Protein AF-0000000085142485 (afdb_homodimer)

Nearest PDB structures (foldseek):
  8ewo-assembly2_B  TM=5.993E-01  e=1.293E-13  Pseudomonas aeruginosa PAO1
  5ve5-assembly3_C  TM=7.575E-01  e=1.697E-11  Paraburkholderia phytofirmans PsJN
  5ve4-assembly1_A  TM=7.736E-01  e=3.678E-11  Paraburkholderia phytofirmans PsJN
  1qh5-assembly1_B  TM=5.790E-01  e=1.994E-12  Homo sapiens
  5ve3-assembly2_A  TM=6.737E-01  e=5.578E-11  Paraburkholderia phytofirmans PsJN

InterPro domains:
  IPR001018 Beta-lactamase, class-B, conserved site [PS00743] (76-96)
  IPR001279 Metallo-beta-lactamase [PF00753] (30-196)
  IPR001279 Metallo-beta-lactamase [SM00849] (31-196)
  IPR036388 Winged helix-like DNA-binding domain superfamily [G3DSA:1.10.10.10] (206-271)
  IPR036866 Ribonuclease Z/Hydroxyacylglutathione hydrolase-like [G3DSA:3.60.15.10] (11-200)
  IPR036866 Ribonuclease Z/Hydroxyacylglutathione hydrolase-like [SSF56281] (14-269)
  IPR050662 Secondary metabolite biosynthesis-associated thioesterase [PTHR23131] (17-270)

Secondary structure (DSSP, 8-state):
------PPPP-SBTTEEEEEES--BTTTBT-EEEEEE--TT-SEEEEE----STTHHHHHHHHHHHHTT-EEEEEE-S-S-HHHHTTHHHHHHHH---EE-SSGGG-BTTPPPP-TTEEEEETTEEEEEEE--SSSTT-EEEEETTSSSS-EEEEETSS-SSS-PPP-TTTS-HHHHHHHHHHHHHT-SPEEEESSSS--S-HHHHHHHHHHHHHHHHHHHHHHHHTS-HHHHHH--HHHHHHHHSTT--HHHHHHHHHHHHHHHHHHHH-/------PPPP-SBTTEEEEEES--BTTTBT-EEEEEE--TT-SEEEEE----STTHHHHHHHHHHHHTT-EEEEEE-S-S-HHHHTTHHHHHHHH---EE-SSGGG-BTTPPPP-TTEEEEETTEEEEEEE--SSSTT-EEEEETTSSSS-EEEEETSS-SSS-PPP-TTTS-HHHHHHHHHHHHHT-SPEEEESSSS--S-HHHHHHHHHHHHHHHHHHHHHHHHTS-HHHHHH--HHHHHHHHSTT--HHHHHHHHHHHHHHHHHHHH-

Organism: Micrococcus luteus (strain ATCC 4698 / DSM 20030 / JCM 1464 / CCM 169 / CCUG 5858 / IAM 1056 / NBRC 3333 / NCIMB 9278 / NCTC 2665 / VKM Ac-2230) (NCBI:txid465515)

Solvent-accessible surface area (backbone atoms only — not comparable to full-atom values): 26636 Å² total; per-residue (Å²): 132,83,72,75,72,54,72,57,43,57,63,90,38,53,52,31,29,39,41,68,34,93,54,52,21,77,88,26,48,73,9,32,40,22,36,36,36,30,32,91,88,35,64,27,23,33,36,38,20,68,16,28,51,75,63,30,68,63,46,48,51,41,48,48,37,45,43,66,82,35,42,53,61,33,33,40,36,32,39,82,53,54,58,31,43,40,12,47,64,61,52,26,70,74,56,63,22,26,19,30,13,54,50,64,88,63,33,34,80,84,41,60,56,58,48,76,65,36,75,41,81,54,17,74,42,59,35,33,33,37,68,32,26,9,35,33,62,51,23,30,27,40,33,26,65,80,20,47,97,63,7,27,30,35,27,27,63,62,45,43,26,63,72,50,57,68,57,40,34,78,63,7,37,49,62,46,27,52,53,32,29,51,52,46,25,72,72,34,67,18,44,36,43,23,26,25,54,52,70,48,60,38,27,26,58,45,27,45,51,53,45,50,51,54,51,50,51,46,51,54,49,51,52,59,39,68,74,39,58,69,74,53,48,76,64,62,47,36,76,69,47,24,49,75,79,47,66,88,57,57,52,42,43,31,54,47,37,22,48,55,39,38,35,49,50,49,36,66,72,74,102,130,85,74,75,74,54,72,55,43,56,64,90,40,57,52,30,29,39,41,68,36,93,53,51,22,78,89,25,47,73,9,33,39,22,36,36,36,32,31,92,88,34,64,27,23,33,35,37,19,69,16,30,50,76,63,31,70,64,46,49,52,40,47,48,35,45,43,66,80,35,43,52,61,33,33,37,36,31,41,83,54,52,56,31,42,39,12,46,64,61,51,29,71,75,58,64,23,26,20,31,13,54,51,63,88,64,32,33,80,82,40,61,57,60,49,75,65,37,75,40,82,55,17,74,43,58,36,34,32,38,65,33,25,10,34,32,63,49,21,27,26,39,33,26,65,79,19,48,97,64,8,25,30,36,27,28,64,61,45,41,27,63,72,50,58,67,56,39,34,78,62,7,38,48,63,47,28,51,52,30,29,51,52,47,25,71,72,34,67,17,44,37,43,23,25,25,54,52,71,49,60,39,28,25,59,46,27,45,51,52,46,49,52,53,50,50,52,46,50,54,50,51,53,58,40,69,74,40,59,69,74,52,46,74,65,62,46,35,77,69,44,24,47,75,77,47,67,90,57,58,50,44,44,30,52,47,37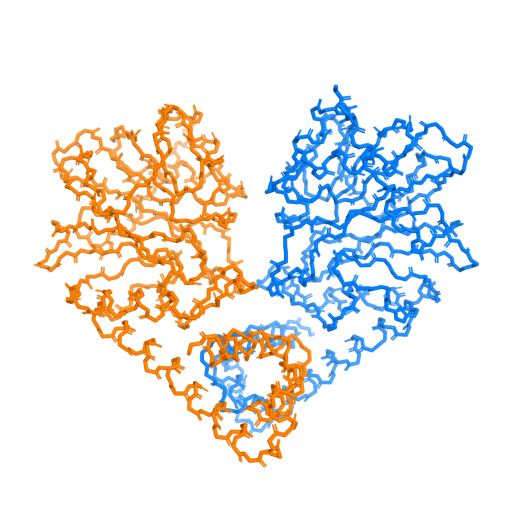,23,47,54,38,37,35,49,50,48,38,65,72,72,102

pLDDT: mean 94.02, std 10.17, range [22.95, 98.94]

Sequence (542 aa):
MTTTTATPGPTPAPLVRCVTAQNPSPMTLAGTNTYVVAAPDSDAAVVVDPGPEDDVAAHLERVRAAAEGRRIALILVTHRHADHTGGVDAFHAATGAPVQAADPDWCRGGAAVLTPDERIDVAGTPVLAWHTPGHTSDSYSFAVPDAGAHGAVLTGDTILGSGTTMLDHPDGILTDYLASLRRLEAAGPLTVLPAHGPVPEPLDVVARDYRHHREGRLEQIRAALAALPEAEAATITPEDLAPRIYPGLTGTVARVAVQTVAAHLRHLREGMTTTTATPGPTPAPLVRCVTAQNPSPMTLAGTNTYVVAAPDSDAAVVVDPGPEDDVAAHLERVRAAAEGRRIALILVTHRHADHTGGVDAFHAATGAPVQAADPDWCRGGAAVLTPDERIDVAGTPVLAWHTPGHTSDSYSFAVPDAGAHGAVLTGDTILGSGTTMLDHPDGILTDYLASLRRLEAAGPLTVLPAHGPVPEPLDVVARDYRHHREGRLEQIRAALAALPEAEAATITPEDLAPRIYPGLTGTVARVAVQTVAAHLRHLREG

Radius of gyration: 23.86 Å; Cα contacts (8 Å, |Δi|>4): 1280; chains: 2; bounding box: 63×69×53 Å

Structure (mmCIF, N/CA/C/O backbone):
data_AF-0000000085142485-model_v1
#
loop_
_entity.id
_entity.type
_entity.pdbx_description
1 polymer 'Hydroxyacylglutathione hydrolase'
#
loop_
_atom_site.group_PDB
_atom_site.id
_atom_site.type_symbol
_atom_site.label_atom_id
_atom_site.label_alt_id
_atom_site.label_comp_id
_atom_site.label_asym_id
_atom_site.label_entity_id
_atom_site.label_seq_id
_atom_site.pdbx_PDB_ins_code
_atom_site.Cartn_x
_atom_site.Cartn_y
_atom_site.Cartn_z
_atom_site.occupancy
_atom_site.B_iso_or_equiv
_atom_site.auth_seq_id
_atom_site.auth_comp_id
_atom_site.auth_asym_id
_atom_site.auth_atom_id
_atom_site.pdbx_PDB_model_num
ATOM 1 N N . MET A 1 1 ? 31.516 -16.875 17.922 1 23.08 1 MET A N 1
ATOM 2 C CA . MET A 1 1 ? 30.891 -16.438 16.672 1 23.08 1 MET A CA 1
ATOM 3 C C . MET A 1 1 ? 29.734 -17.359 16.312 1 23.08 1 MET A C 1
ATOM 5 O O . MET A 1 1 ? 29.938 -18.422 15.727 1 23.08 1 MET A O 1
ATOM 9 N N . THR A 1 2 ? 28.734 -17.469 17.109 1 26.48 2 THR A N 1
ATOM 10 C CA . THR A 1 2 ? 27.688 -18.469 16.953 1 26.48 2 THR A CA 1
ATOM 11 C C . THR A 1 2 ? 26.891 -18.203 15.672 1 26.48 2 THR A C 1
ATOM 13 O O . THR A 1 2 ? 26.297 -17.141 15.508 1 26.48 2 THR A O 1
ATOM 16 N N . THR A 1 3 ? 27.391 -18.562 14.477 1 33.75 3 THR A N 1
ATOM 17 C CA . THR A 1 3 ? 26.766 -18.531 13.156 1 33.75 3 THR A CA 1
ATOM 18 C C . THR A 1 3 ? 25.328 -19.016 13.211 1 33.75 3 THR A C 1
ATOM 20 O O . THR A 1 3 ? 25.078 -20.203 13.477 1 33.75 3 THR A O 1
ATOM 23 N N . THR A 1 4 ? 24.438 -18.406 13.844 1 38.12 4 THR A N 1
ATOM 24 C CA . THR A 1 4 ? 23.062 -18.922 13.891 1 38.12 4 THR A CA 1
ATOM 25 C C . THR A 1 4 ? 22.578 -19.266 12.484 1 38.12 4 THR A C 1
ATOM 27 O O . THR A 1 4 ? 22.453 -18.391 11.625 1 38.12 4 THR A O 1
ATOM 30 N N . THR A 1 5 ? 22.922 -20.406 11.938 1 40.5 5 THR A N 1
ATOM 31 C CA . THR A 1 5 ? 22.516 -20.984 10.664 1 40.5 5 THR A CA 1
ATOM 32 C C . THR A 1 5 ? 21.016 -20.828 10.453 1 40.5 5 THR A C 1
ATOM 34 O O . THR A 1 5 ? 20.219 -21.359 11.234 1 40.5 5 THR A O 1
ATOM 37 N N . ALA A 1 6 ? 20.641 -19.797 9.977 1 53.19 6 ALA A N 1
ATOM 38 C CA . ALA A 1 6 ? 19.219 -19.547 9.703 1 53.19 6 ALA A CA 1
ATOM 39 C C . ALA A 1 6 ? 18.578 -20.75 9.031 1 53.19 6 ALA A C 1
ATOM 41 O O . ALA A 1 6 ? 19.125 -21.312 8.078 1 53.19 6 ALA A O 1
ATOM 42 N N . THR A 1 7 ? 17.656 -21.594 9.641 1 57.66 7 THR A N 1
ATOM 43 C CA . THR A 1 7 ? 16.891 -22.734 9.148 1 57.66 7 THR A CA 1
ATOM 44 C C . THR A 1 7 ? 16.219 -22.406 7.824 1 57.66 7 THR A C 1
ATOM 46 O O . THR A 1 7 ? 15.625 -21.328 7.676 1 57.66 7 THR A O 1
ATOM 49 N N . PRO A 1 8 ? 16.547 -23.391 6.816 1 65.81 8 PRO A N 1
ATOM 50 C CA . PRO A 1 8 ? 15.867 -23.172 5.535 1 65.81 8 PRO A CA 1
ATOM 51 C C . PRO A 1 8 ? 14.352 -23.062 5.68 1 65.81 8 PRO A C 1
ATOM 53 O O . PRO A 1 8 ? 13.766 -23.719 6.551 1 65.81 8 PRO A O 1
ATOM 56 N N . GLY A 1 9 ? 13.742 -22.172 5.047 1 74.75 9 GLY A N 1
ATOM 57 C CA . GLY A 1 9 ? 12.305 -21.984 5.051 1 74.75 9 GLY A CA 1
ATOM 58 C C . GLY A 1 9 ? 11.539 -23.203 4.539 1 74.75 9 GLY A C 1
ATOM 59 O O . GLY A 1 9 ? 12.148 -24.172 4.086 1 74.75 9 GLY A O 1
ATOM 60 N N . PRO A 1 10 ? 10.312 -23.234 4.684 1 84.75 10 PRO A N 1
ATOM 61 C CA . PRO A 1 10 ? 9.477 -24.344 4.234 1 84.75 10 PRO A CA 1
ATOM 62 C C . PRO A 1 10 ? 9.516 -24.547 2.721 1 84.75 10 PRO A C 1
ATOM 64 O O . PRO A 1 10 ? 9.953 -23.656 1.99 1 84.75 10 PRO A O 1
ATOM 67 N N . THR A 1 11 ? 9.227 -25.781 2.252 1 89.38 11 THR A N 1
ATOM 68 C CA . THR A 1 11 ? 9.102 -26.156 0.846 1 89.38 11 THR A CA 1
ATOM 69 C C . THR A 1 11 ? 7.637 -26.359 0.471 1 89.38 11 THR A C 1
ATOM 71 O O . THR A 1 11 ? 7.117 -27.469 0.567 1 89.38 11 THR A O 1
ATOM 74 N N . PRO A 1 12 ? 7.012 -25.312 0.017 1 93.25 12 PRO A N 1
ATOM 75 C CA . PRO A 1 12 ? 5.578 -25.422 -0.269 1 93.25 12 PRO A CA 1
ATOM 76 C C . PRO A 1 12 ? 5.285 -26.234 -1.529 1 93.25 12 PRO A C 1
ATOM 78 O O . PRO A 1 12 ? 4.148 -26.656 -1.745 1 93.25 12 PRO A O 1
ATOM 81 N N . ALA A 1 13 ? 6.273 -26.453 -2.379 1 94.94 13 ALA A N 1
ATOM 82 C CA . ALA A 1 13 ? 6.254 -27.297 -3.574 1 94.94 13 ALA A CA 1
ATOM 83 C C . ALA A 1 13 ? 7.641 -27.844 -3.881 1 94.94 13 ALA A C 1
ATOM 85 O O . ALA A 1 13 ? 8.648 -27.25 -3.49 1 94.94 13 ALA A O 1
ATOM 86 N N . PRO A 1 14 ? 7.668 -29 -4.535 1 96 14 PRO A N 1
ATOM 87 C CA . PRO A 1 14 ? 8.992 -29.469 -4.941 1 96 14 PRO A CA 1
ATOM 88 C C . PRO A 1 14 ? 9.797 -28.406 -5.684 1 96 14 PRO A C 1
ATOM 90 O O . PRO A 1 14 ? 9.234 -27.625 -6.457 1 96 14 PRO A O 1
ATOM 93 N N . LEU A 1 15 ? 11.141 -28.344 -5.355 1 97.31 15 LEU A N 1
ATOM 94 C CA . LEU A 1 15 ? 12.109 -27.5 -6.043 1 97.31 15 LEU A CA 1
ATOM 95 C C . LEU A 1 15 ? 12.016 -26.047 -5.555 1 97.31 15 LEU A C 1
ATOM 97 O O . LEU A 1 15 ? 12.805 -25.203 -5.977 1 97.31 15 LEU A O 1
ATOM 101 N N . VAL A 1 16 ? 11.008 -25.734 -4.68 1 98.12 16 VAL A N 1
ATOM 102 C CA . VAL A 1 16 ? 10.789 -24.344 -4.309 1 98.12 16 VAL A CA 1
ATOM 103 C C . VAL A 1 16 ? 10.859 -24.188 -2.791 1 98.12 16 VAL A C 1
ATOM 105 O O . VAL A 1 16 ? 10.172 -24.906 -2.057 1 98.12 16 VAL A O 1
ATOM 108 N N . ARG A 1 17 ? 11.695 -23.297 -2.322 1 97.75 17 ARG A N 1
ATOM 109 C CA . ARG A 1 17 ? 11.734 -22.875 -0.925 1 97.75 17 ARG A CA 1
ATOM 110 C C . ARG A 1 17 ? 11.086 -21.5 -0.745 1 97.75 17 ARG A C 1
ATOM 112 O O . ARG A 1 17 ? 11.094 -20.688 -1.663 1 97.75 17 ARG A O 1
ATOM 119 N N . CYS A 1 18 ? 10.5 -21.312 0.412 1 98.12 18 CYS A N 1
ATOM 120 C CA . CYS A 1 18 ? 9.828 -20.047 0.71 1 98.12 18 CYS A CA 1
ATOM 121 C C . CYS A 1 18 ? 10.445 -19.375 1.936 1 98.12 18 CYS A C 1
ATOM 123 O O . CYS A 1 18 ? 10.68 -20.031 2.953 1 98.12 18 CYS A O 1
ATOM 125 N N . VAL A 1 19 ? 10.789 -18.141 1.81 1 97.88 19 VAL A N 1
ATOM 126 C CA . VAL A 1 19 ? 11.242 -17.297 2.918 1 97.88 19 VAL A CA 1
ATOM 127 C C . VAL A 1 19 ? 10.352 -16.062 3.035 1 97.88 19 VAL A C 1
ATOM 129 O O . VAL A 1 19 ? 10.32 -15.227 2.131 1 97.88 19 VAL A O 1
ATOM 132 N N . THR A 1 20 ? 9.664 -15.922 4.133 1 96.44 20 THR A N 1
ATOM 133 C CA . THR A 1 20 ? 8.742 -14.805 4.312 1 96.44 20 THR A CA 1
ATOM 134 C C . THR A 1 20 ? 9.445 -13.633 4.992 1 96.44 20 THR A C 1
ATOM 136 O O . THR A 1 20 ? 9.977 -13.773 6.094 1 96.44 20 THR A O 1
ATOM 139 N N . ALA A 1 21 ? 9.469 -12.523 4.285 1 95.38 21 ALA A N 1
ATOM 140 C CA . ALA A 1 21 ? 10.016 -11.305 4.879 1 95.38 21 ALA A CA 1
ATOM 141 C C . ALA A 1 21 ? 9.164 -10.836 6.051 1 95.38 21 ALA A C 1
ATOM 143 O O . ALA A 1 21 ? 7.941 -11.023 6.051 1 95.38 21 ALA A O 1
ATOM 144 N N . GLN A 1 22 ? 9.758 -10.203 6.996 1 91 22 GLN A N 1
ATOM 145 C CA . GLN A 1 22 ? 9.078 -9.758 8.203 1 91 22 GLN A CA 1
ATOM 146 C C . GLN A 1 22 ? 8.5 -8.352 8.031 1 91 22 GLN A C 1
ATOM 148 O O . GLN A 1 22 ? 8.953 -7.406 8.68 1 91 22 GLN A O 1
ATOM 153 N N . ASN A 1 23 ? 7.484 -8.258 7.23 1 89.44 23 ASN A N 1
ATOM 154 C CA . ASN A 1 23 ? 6.828 -6.988 6.953 1 89.44 23 ASN A CA 1
ATOM 155 C C . ASN A 1 23 ? 5.309 -7.129 6.961 1 89.44 23 ASN A C 1
ATOM 157 O O . ASN A 1 23 ? 4.641 -6.715 6.012 1 89.44 23 ASN A O 1
ATOM 161 N N . PRO A 1 24 ? 4.781 -7.652 8.055 1 86.06 24 PRO A N 1
ATOM 162 C CA . PRO A 1 24 ? 3.32 -7.773 8.109 1 86.06 24 PRO A CA 1
ATOM 163 C C . PRO A 1 24 ? 2.609 -6.43 7.957 1 86.06 24 PRO A C 1
ATOM 165 O O . PRO A 1 24 ? 3.102 -5.41 8.438 1 86.06 24 PRO A O 1
ATOM 168 N N . SER A 1 25 ? 1.609 -6.387 7.184 1 83.44 25 SER A N 1
ATOM 169 C CA . SER A 1 25 ? 0.747 -5.23 6.965 1 83.44 25 SER A CA 1
ATOM 170 C C . SER A 1 25 ? -0.609 -5.648 6.406 1 83.44 25 SER A C 1
ATOM 172 O O . SER A 1 25 ? -0.794 -6.805 6.012 1 83.44 25 SER A O 1
ATOM 174 N N . PRO A 1 26 ? -1.529 -4.727 6.418 1 77.69 26 PRO A N 1
ATOM 175 C CA . PRO A 1 26 ? -2.812 -5.035 5.785 1 77.69 26 PRO A CA 1
ATOM 176 C C . PRO A 1 26 ? -2.662 -5.469 4.328 1 77.69 26 PRO A C 1
ATOM 178 O O . PRO A 1 26 ? -3.447 -6.289 3.84 1 77.69 26 PRO A O 1
ATOM 181 N N . MET A 1 27 ? -1.627 -5 3.689 1 81.5 27 MET A N 1
ATOM 182 C CA . MET A 1 27 ? -1.439 -5.289 2.27 1 81.5 27 MET A CA 1
ATOM 183 C C . MET A 1 27 ? -0.58 -6.535 2.076 1 81.5 27 MET A C 1
ATOM 185 O O . MET A 1 27 ? -0.644 -7.18 1.028 1 81.5 27 MET A O 1
ATOM 189 N N . THR A 1 28 ? 0.218 -6.879 3.121 1 86.5 28 THR A N 1
ATOM 190 C CA . THR A 1 28 ? 1.185 -7.953 2.916 1 86.5 28 THR A CA 1
ATOM 191 C C . THR A 1 28 ? 0.847 -9.156 3.789 1 86.5 28 THR A C 1
ATOM 193 O O . THR A 1 28 ? 1.61 -10.125 3.846 1 86.5 28 THR A O 1
ATOM 196 N N . LEU A 1 29 ? -0.284 -9.078 4.52 1 85.56 29 LEU A N 1
ATOM 197 C CA . LEU A 1 29 ? -0.662 -10.148 5.434 1 85.56 29 LEU A CA 1
ATOM 198 C C . LEU A 1 29 ? 0.473 -10.461 6.402 1 85.56 29 LEU A C 1
ATOM 200 O O . LEU A 1 29 ? 0.939 -9.578 7.125 1 85.56 29 LEU A O 1
ATOM 204 N N . ALA A 1 30 ? 0.943 -11.664 6.457 1 88 30 ALA A N 1
ATOM 205 C CA . ALA A 1 30 ? 1.995 -12.008 7.406 1 88 30 ALA A CA 1
ATOM 206 C C . ALA A 1 30 ? 3.357 -11.523 6.922 1 88 30 ALA A C 1
ATOM 208 O O . ALA A 1 30 ? 4.32 -11.484 7.691 1 88 30 ALA A O 1
ATOM 209 N N . GLY A 1 31 ? 3.43 -11.195 5.719 1 93.38 31 GLY A N 1
ATOM 210 C CA . GLY A 1 31 ? 4.668 -10.75 5.094 1 93.38 31 GLY A CA 1
ATOM 211 C C . GLY A 1 31 ? 4.734 -11.055 3.611 1 93.38 31 GLY A C 1
ATOM 212 O O . GLY A 1 31 ? 3.73 -11.438 3.006 1 93.38 31 GLY A O 1
ATOM 213 N N . THR A 1 32 ? 5.859 -10.773 3.057 1 96.69 32 THR A N 1
ATOM 214 C CA . THR A 1 32 ? 6.074 -11.016 1.635 1 96.69 32 THR A CA 1
ATOM 215 C C . THR A 1 32 ? 6.91 -12.273 1.415 1 96.69 32 THR A C 1
ATOM 217 O O . THR A 1 32 ? 8.016 -12.391 1.942 1 96.69 32 THR A O 1
ATOM 220 N N . ASN A 1 33 ? 6.418 -13.164 0.684 1 97.94 33 ASN A N 1
ATOM 221 C CA . ASN A 1 33 ? 7.105 -14.414 0.392 1 97.94 33 ASN A CA 1
ATOM 222 C C . ASN A 1 33 ? 8.141 -14.234 -0.713 1 97.94 33 ASN A C 1
ATOM 224 O O . ASN A 1 33 ? 7.824 -13.758 -1.801 1 97.94 33 ASN A O 1
ATOM 228 N N . THR A 1 34 ? 9.328 -14.562 -0.396 1 98.5 34 THR A N 1
ATOM 229 C CA . THR A 1 34 ? 10.398 -14.75 -1.362 1 98.5 34 THR A CA 1
ATOM 230 C C . THR A 1 34 ? 10.617 -16.234 -1.663 1 98.5 34 THR A C 1
ATOM 232 O O . THR A 1 34 ? 10.656 -17.047 -0.748 1 98.5 34 THR A O 1
ATOM 235 N N . TYR A 1 35 ? 10.773 -16.531 -2.924 1 98.75 35 TYR A N 1
ATOM 236 C CA . TYR A 1 35 ? 10.914 -17.938 -3.279 1 98.75 35 TYR A CA 1
ATOM 237 C C . TYR A 1 35 ? 12.297 -18.219 -3.857 1 98.75 35 TYR A C 1
ATOM 239 O O . TYR A 1 35 ? 12.867 -17.375 -4.555 1 98.75 35 TYR A O 1
ATOM 247 N N . VAL A 1 36 ? 12.812 -19.359 -3.518 1 98.62 36 VAL A N 1
ATOM 248 C CA . VAL A 1 36 ? 14.055 -19.891 -4.082 1 98.62 36 VAL A CA 1
ATOM 249 C C . VAL A 1 36 ? 13.766 -21.141 -4.891 1 98.62 36 VAL A C 1
ATOM 251 O O . VAL A 1 36 ? 13.273 -22.141 -4.352 1 98.62 36 VAL A O 1
ATOM 254 N N . VAL A 1 37 ? 14.039 -21.109 -6.188 1 98.5 37 VAL A N 1
ATOM 255 C CA . VAL A 1 37 ? 13.75 -22.203 -7.098 1 98.5 37 VAL A CA 1
ATOM 256 C C . VAL A 1 37 ? 15.047 -22.859 -7.559 1 98.5 37 VAL A C 1
ATOM 258 O O . VAL A 1 37 ? 15.953 -22.172 -8.055 1 98.5 37 VAL A O 1
ATOM 261 N N . ALA A 1 38 ? 15.117 -24.156 -7.391 1 97.94 38 ALA A N 1
ATOM 262 C CA . ALA A 1 38 ? 16.297 -24.891 -7.844 1 97.94 38 ALA A CA 1
ATOM 263 C C . ALA A 1 38 ? 16.016 -26.375 -7.977 1 97.94 38 ALA A C 1
ATOM 265 O O . ALA A 1 38 ? 15.336 -26.969 -7.129 1 97.94 38 ALA A O 1
ATOM 266 N N . ALA A 1 39 ? 16.516 -26.938 -9.031 1 97.25 39 ALA A N 1
ATOM 267 C CA . ALA A 1 39 ? 16.516 -28.391 -9.125 1 97.25 39 ALA A CA 1
ATOM 268 C C . ALA A 1 39 ? 17.469 -29.016 -8.109 1 97.25 39 ALA A C 1
ATOM 270 O O . ALA A 1 39 ? 18.453 -28.375 -7.699 1 97.25 39 ALA A O 1
ATOM 271 N N . PRO A 1 40 ? 17.234 -30.25 -7.707 1 94.19 40 PRO A N 1
ATOM 272 C CA . PRO A 1 40 ? 18.031 -30.875 -6.656 1 94.19 40 PRO A CA 1
ATOM 273 C C . PRO A 1 40 ? 19.516 -30.938 -7 1 94.19 40 PRO A C 1
ATOM 275 O O . PRO A 1 40 ? 20.359 -30.734 -6.125 1 94.19 40 PRO A O 1
ATOM 278 N N . ASP A 1 41 ? 19.891 -31.094 -8.219 1 93.94 41 ASP A N 1
ATOM 279 C CA . ASP A 1 41 ? 21.297 -31.312 -8.586 1 93.94 41 ASP A CA 1
ATOM 280 C C . ASP A 1 41 ? 21.906 -30.031 -9.172 1 93.94 41 ASP A C 1
ATOM 282 O O . ASP A 1 41 ? 23.047 -30.047 -9.648 1 93.94 41 ASP A O 1
ATOM 286 N N . SER A 1 42 ? 21.156 -29.016 -9.117 1 96.81 42 SER A N 1
ATOM 287 C CA . SER A 1 42 ? 21.672 -27.766 -9.672 1 96.81 42 SER A CA 1
ATOM 288 C C . SER A 1 42 ? 22.562 -27.047 -8.664 1 96.81 42 SER A C 1
ATOM 290 O O . SER A 1 42 ? 22.297 -27.062 -7.465 1 96.81 42 SER A O 1
ATOM 292 N N . ASP A 1 43 ? 23.578 -26.344 -9.156 1 97.31 43 ASP A N 1
ATOM 293 C CA . ASP A 1 43 ? 24.438 -25.531 -8.312 1 97.31 43 ASP A CA 1
ATOM 294 C C . ASP A 1 43 ? 23.984 -24.078 -8.289 1 97.31 43 ASP A C 1
ATOM 296 O O . ASP A 1 43 ? 24.594 -23.219 -7.652 1 97.31 43 ASP A O 1
ATOM 300 N N . ALA A 1 44 ? 22.891 -23.844 -9.008 1 98 44 ALA A N 1
ATOM 301 C CA . ALA A 1 44 ? 22.344 -22.484 -9.117 1 98 44 ALA A CA 1
ATOM 302 C C . ALA A 1 44 ? 20.891 -22.438 -8.656 1 98 44 ALA A C 1
ATOM 304 O O . ALA A 1 44 ? 20.203 -23.453 -8.648 1 98 44 ALA A O 1
ATOM 305 N N . ALA A 1 45 ? 20.469 -21.234 -8.234 1 98.31 45 ALA A N 1
ATOM 306 C CA . ALA A 1 45 ? 19.094 -20.984 -7.832 1 98.31 45 ALA A CA 1
ATOM 307 C C . ALA A 1 45 ? 18.562 -19.688 -8.43 1 98.31 45 ALA A C 1
ATOM 309 O O . ALA A 1 45 ? 19.344 -18.797 -8.781 1 98.31 45 ALA A O 1
ATOM 310 N N . VAL A 1 46 ? 17.297 -19.656 -8.586 1 98.69 46 VAL A N 1
ATOM 311 C CA . VAL A 1 46 ? 16.594 -18.438 -8.953 1 98.69 46 VAL A CA 1
ATOM 312 C C . VAL A 1 46 ? 15.812 -17.906 -7.746 1 98.69 46 VAL A C 1
ATOM 314 O O . VAL A 1 46 ? 15.133 -18.672 -7.059 1 98.69 46 VAL A O 1
ATOM 317 N N . VAL A 1 47 ? 15.961 -16.641 -7.48 1 98.75 47 VAL A N 1
ATOM 318 C CA . VAL A 1 47 ? 15.195 -15.992 -6.418 1 98.75 47 VAL A CA 1
ATOM 319 C C . VAL A 1 47 ? 14.078 -15.148 -7.031 1 98.75 47 VAL A C 1
ATOM 321 O O . VAL A 1 47 ? 14.312 -14.406 -7.992 1 98.75 47 VAL A O 1
ATOM 324 N N . VAL A 1 48 ? 12.867 -15.312 -6.535 1 98.81 48 VAL A N 1
ATOM 325 C CA . VAL A 1 48 ? 11.727 -14.531 -7.012 1 98.81 48 VAL A CA 1
ATOM 326 C C . VAL A 1 48 ? 11.266 -13.562 -5.918 1 98.81 48 VAL A C 1
ATOM 328 O O . VAL A 1 48 ? 10.906 -13.992 -4.82 1 98.81 48 VAL A O 1
ATOM 331 N N . ASP A 1 49 ? 11.273 -12.242 -6.227 1 98.62 49 ASP A N 1
ATOM 332 C CA . ASP A 1 49 ? 10.883 -11.156 -5.328 1 98.62 49 ASP A CA 1
ATOM 333 C C . ASP A 1 49 ? 11.812 -11.102 -4.113 1 98.62 49 ASP A C 1
ATOM 335 O O . ASP A 1 49 ? 11.539 -11.727 -3.09 1 98.62 49 ASP A O 1
ATOM 339 N N . PRO A 1 50 ? 12.789 -10.273 -4.117 1 97.88 50 PRO A N 1
ATOM 340 C CA . PRO A 1 50 ? 13.812 -10.234 -3.07 1 97.88 50 PRO A CA 1
ATOM 341 C C . PRO A 1 50 ? 13.312 -9.57 -1.787 1 97.88 50 PRO A C 1
ATOM 343 O O . PRO A 1 50 ? 14.047 -9.508 -0.798 1 97.88 50 PRO A O 1
ATOM 346 N N . GLY A 1 51 ? 12.055 -9.078 -1.799 1 95.88 51 GLY A N 1
ATOM 347 C CA . GLY A 1 51 ? 11.469 -8.586 -0.56 1 95.88 51 GLY A CA 1
ATOM 348 C C . GLY A 1 51 ? 11.641 -7.094 -0.367 1 95.88 51 GLY A C 1
ATOM 349 O O . GLY A 1 51 ? 12.055 -6.387 -1.288 1 95.88 51 GLY A O 1
ATOM 350 N N . PRO A 1 52 ? 11.266 -6.641 0.778 1 92.69 52 PRO A N 1
ATOM 351 C CA . PRO A 1 52 ? 11.289 -5.203 1.063 1 92.69 52 PRO A CA 1
ATOM 352 C C . PRO A 1 52 ? 12.68 -4.703 1.452 1 92.69 52 PRO A C 1
ATOM 354 O O . PRO A 1 52 ? 13.586 -5.512 1.69 1 92.69 52 PRO A O 1
ATOM 357 N N . GLU A 1 53 ? 12.742 -3.414 1.467 1 86.75 53 GLU A N 1
ATOM 358 C CA . GLU A 1 53 ? 14 -2.799 1.877 1 86.75 53 GLU A CA 1
ATOM 359 C C . GLU A 1 53 ? 14.227 -2.955 3.377 1 86.75 53 GLU A C 1
ATOM 361 O O . GLU A 1 53 ? 15.359 -3.131 3.822 1 86.75 53 GLU A O 1
ATOM 366 N N . ASP A 1 54 ? 13.094 -2.959 4.066 1 79.69 54 ASP A N 1
ATOM 367 C CA . ASP A 1 54 ? 13.188 -3.096 5.52 1 79.69 54 ASP A CA 1
ATOM 368 C C . ASP A 1 54 ? 13.789 -4.445 5.902 1 79.69 54 ASP A C 1
ATOM 370 O O . ASP A 1 54 ? 13.367 -5.488 5.402 1 79.69 54 ASP A O 1
ATOM 374 N N . ASP A 1 55 ? 14.758 -4.578 6.699 1 83.88 55 ASP A N 1
ATOM 375 C CA . ASP A 1 55 ? 15.461 -5.754 7.195 1 83.88 55 ASP A CA 1
ATOM 376 C C . ASP A 1 55 ? 16.078 -6.547 6.051 1 83.88 55 ASP A C 1
ATOM 378 O O . ASP A 1 55 ? 16.156 -7.773 6.102 1 83.88 55 ASP A O 1
ATOM 382 N N . VAL A 1 56 ? 16.344 -5.867 4.996 1 92.25 56 VAL A N 1
ATOM 383 C CA . VAL A 1 56 ? 16.797 -6.512 3.762 1 92.25 56 VAL A CA 1
ATOM 384 C C . VAL A 1 56 ? 18.047 -7.34 4.035 1 92.25 56 VAL A C 1
ATOM 386 O O . VAL A 1 56 ? 18.219 -8.422 3.467 1 92.25 56 VAL A O 1
ATOM 389 N N . ALA A 1 57 ? 18.953 -6.922 4.895 1 92.75 57 ALA A N 1
ATOM 390 C CA . ALA A 1 57 ? 20.172 -7.652 5.18 1 92.75 57 ALA A CA 1
ATOM 391 C C . ALA A 1 57 ? 19.875 -9.008 5.816 1 92.75 57 ALA A C 1
ATOM 393 O O . ALA A 1 57 ? 20.391 -10.039 5.371 1 92.75 57 ALA A O 1
ATOM 394 N N . ALA A 1 58 ? 19.047 -8.953 6.836 1 94.75 58 ALA A N 1
ATOM 395 C CA . ALA A 1 58 ? 18.656 -10.195 7.504 1 94.75 58 ALA A CA 1
ATOM 396 C C . ALA A 1 58 ? 17.859 -11.094 6.566 1 94.75 58 ALA A C 1
ATOM 398 O O . ALA A 1 58 ? 18.016 -12.312 6.574 1 94.75 58 ALA A O 1
ATOM 399 N N . HIS A 1 59 ? 16.984 -10.5 5.801 1 96.06 59 HIS A N 1
ATOM 400 C CA . HIS A 1 59 ? 16.172 -11.266 4.852 1 96.06 59 HIS A CA 1
ATOM 401 C C . HIS A 1 59 ? 17.062 -11.953 3.818 1 96.06 59 HIS A C 1
ATOM 403 O O . HIS A 1 59 ? 16.828 -13.125 3.484 1 96.06 59 HIS A O 1
ATOM 409 N N . LEU A 1 60 ? 18.062 -11.273 3.352 1 97.5 60 LEU A N 1
ATOM 410 C CA . LEU A 1 60 ? 19 -11.836 2.389 1 97.5 60 LEU A CA 1
ATOM 411 C C . LEU A 1 60 ? 19.703 -13.062 2.967 1 97.5 60 LEU A C 1
ATOM 413 O O . LEU A 1 60 ? 19.875 -14.07 2.275 1 97.5 60 LEU A O 1
ATOM 417 N N . GLU A 1 61 ? 20.094 -12.945 4.18 1 96.75 61 GLU A N 1
ATOM 418 C CA . GLU A 1 61 ? 20.766 -14.078 4.824 1 96.75 61 GLU A CA 1
ATOM 419 C C . GLU A 1 61 ? 19.828 -15.281 4.914 1 96.75 61 GLU A C 1
ATOM 421 O O . GLU A 1 61 ? 20.25 -16.422 4.688 1 96.75 61 GLU A O 1
ATOM 426 N N . ARG A 1 62 ? 18.578 -15.023 5.23 1 97.19 62 ARG A N 1
ATOM 427 C CA . ARG A 1 62 ? 17.609 -16.109 5.297 1 97.19 62 ARG A CA 1
ATOM 428 C C . ARG A 1 62 ? 17.391 -16.734 3.922 1 97.19 62 ARG A C 1
ATOM 430 O O . ARG A 1 62 ? 17.234 -17.953 3.803 1 97.19 62 ARG A O 1
ATOM 437 N N . VAL A 1 63 ? 17.375 -15.945 2.934 1 97.94 63 VAL A N 1
ATOM 438 C CA . VAL A 1 63 ? 17.172 -16.422 1.568 1 97.94 63 VAL A CA 1
ATOM 439 C C . VAL A 1 63 ? 18.391 -17.234 1.123 1 97.94 63 VAL A C 1
ATOM 441 O O . VAL A 1 63 ? 18.25 -18.266 0.479 1 97.94 63 VAL A O 1
ATOM 444 N N . ARG A 1 64 ? 19.578 -16.766 1.486 1 97.12 64 ARG A N 1
ATOM 445 C CA . ARG A 1 64 ? 20.797 -17.516 1.183 1 97.12 64 ARG A CA 1
ATOM 446 C C . ARG A 1 64 ? 20.781 -18.891 1.854 1 97.12 64 ARG A C 1
ATOM 448 O O . ARG A 1 64 ? 21.203 -19.875 1.26 1 97.12 64 ARG A O 1
ATOM 455 N N . ALA A 1 65 ? 20.359 -18.859 3.059 1 96.75 65 ALA A N 1
ATOM 456 C CA . ALA A 1 65 ? 20.25 -20.141 3.76 1 96.75 65 ALA A CA 1
ATOM 457 C C . ALA A 1 65 ? 19.297 -21.078 3.021 1 96.75 65 ALA A C 1
ATOM 459 O O . ALA A 1 65 ? 19.562 -22.281 2.916 1 96.75 65 ALA A O 1
ATOM 460 N N . ALA A 1 66 ? 18.219 -20.562 2.533 1 96.94 66 ALA A N 1
ATOM 461 C CA . ALA A 1 66 ? 17.234 -21.344 1.803 1 96.94 66 ALA A CA 1
ATOM 462 C C . ALA A 1 66 ? 17.812 -21.875 0.489 1 96.94 66 ALA A C 1
ATOM 464 O O . ALA A 1 66 ? 17.359 -22.891 -0.032 1 96.94 66 ALA A O 1
ATOM 465 N N . ALA A 1 67 ? 18.797 -21.156 -0.052 1 96.69 67 ALA A N 1
ATOM 466 C CA . ALA A 1 67 ? 19.438 -21.562 -1.295 1 96.69 67 ALA A CA 1
ATOM 467 C C . ALA A 1 67 ? 20.391 -22.734 -1.055 1 96.69 67 ALA A C 1
ATOM 469 O O . ALA A 1 67 ? 20.891 -23.344 -2.004 1 96.69 67 ALA A O 1
ATOM 470 N N . GLU A 1 68 ? 20.734 -22.969 0.176 1 94.5 68 GLU A N 1
ATOM 471 C CA . GLU A 1 68 ? 21.5 -24.141 0.596 1 94.5 68 GLU A CA 1
ATOM 472 C C . GLU A 1 68 ? 22.844 -24.203 -0.122 1 94.5 68 GLU A C 1
ATOM 474 O O . GLU A 1 68 ? 23.219 -25.25 -0.659 1 94.5 68 GLU A O 1
ATOM 479 N N . GLY A 1 69 ? 23.484 -23.125 -0.17 1 94.75 69 GLY A N 1
ATOM 480 C CA . GLY A 1 69 ? 24.844 -23.078 -0.707 1 94.75 69 GLY A CA 1
ATOM 481 C C . GLY A 1 69 ? 24.875 -22.875 -2.209 1 94.75 69 GLY A C 1
ATOM 482 O O . GLY A 1 69 ? 25.953 -22.672 -2.785 1 94.75 69 GLY A O 1
ATOM 483 N N . ARG A 1 70 ? 23.766 -22.922 -2.863 1 97.06 70 ARG A N 1
ATOM 484 C CA . ARG A 1 70 ? 23.703 -22.672 -4.301 1 97.06 70 ARG A CA 1
ATOM 485 C C . ARG A 1 70 ? 23.984 -21.219 -4.629 1 97.06 70 ARG A C 1
ATOM 487 O O . ARG A 1 70 ? 23.688 -20.328 -3.836 1 97.06 70 ARG A O 1
ATOM 494 N N . ARG A 1 71 ? 24.578 -21.094 -5.789 1 97.94 71 ARG A N 1
ATOM 495 C CA . ARG A 1 71 ? 24.75 -19.734 -6.301 1 97.94 71 ARG A CA 1
ATOM 496 C C . ARG A 1 71 ? 23.422 -19.141 -6.758 1 97.94 71 ARG A C 1
ATOM 498 O O . ARG A 1 71 ? 22.688 -19.766 -7.539 1 97.94 71 ARG A O 1
ATOM 505 N N . ILE A 1 72 ? 23.062 -17.969 -6.227 1 98.38 72 ILE A N 1
ATOM 506 C CA . ILE A 1 72 ? 21.906 -17.266 -6.773 1 98.38 72 ILE A CA 1
ATOM 507 C C . ILE A 1 72 ? 22.266 -16.688 -8.141 1 98.38 72 ILE A C 1
ATOM 509 O O . ILE A 1 72 ? 23 -15.703 -8.242 1 98.38 72 ILE A O 1
ATOM 513 N N . ALA A 1 73 ? 21.703 -17.25 -9.156 1 98.25 73 ALA A N 1
ATOM 514 C CA . ALA A 1 73 ? 22.156 -16.969 -10.516 1 98.25 73 ALA A CA 1
ATOM 515 C C . ALA A 1 73 ? 21.266 -15.906 -11.172 1 98.25 73 ALA A C 1
ATOM 517 O O . ALA A 1 73 ? 21.672 -15.273 -12.148 1 98.25 73 ALA A O 1
ATOM 518 N N . LEU A 1 74 ? 20.078 -15.781 -10.625 1 98.62 74 LEU A N 1
ATOM 519 C CA . LEU A 1 74 ? 19.094 -14.867 -11.203 1 98.62 74 LEU A CA 1
ATOM 520 C C . LEU A 1 74 ? 18.062 -14.445 -10.164 1 98.62 74 LEU A C 1
ATOM 522 O O . LEU A 1 74 ? 17.656 -15.258 -9.336 1 98.62 74 LEU A O 1
ATOM 526 N N . ILE A 1 75 ? 17.703 -13.203 -10.227 1 98.88 75 ILE A N 1
ATOM 527 C CA . ILE A 1 75 ? 16.594 -12.672 -9.43 1 98.88 75 ILE A CA 1
ATOM 528 C C . ILE A 1 75 ? 15.469 -12.211 -10.344 1 98.88 75 ILE A C 1
ATOM 530 O O . ILE A 1 75 ? 15.703 -11.484 -11.312 1 98.88 75 ILE A O 1
ATOM 534 N N . LEU A 1 76 ? 14.305 -12.703 -10.109 1 98.88 76 LEU A N 1
ATOM 535 C CA . LEU A 1 76 ? 13.117 -12.305 -10.852 1 98.88 76 LEU A CA 1
ATOM 536 C C . LEU A 1 76 ? 12.195 -11.453 -9.984 1 98.88 76 LEU A C 1
ATOM 538 O O . LEU A 1 76 ? 12.031 -11.727 -8.797 1 98.88 76 LEU A O 1
ATOM 542 N N . VAL A 1 77 ? 11.578 -10.43 -10.555 1 98.69 77 VAL A N 1
ATOM 543 C CA . VAL A 1 77 ? 10.641 -9.539 -9.875 1 98.69 77 VAL A CA 1
ATOM 544 C C . VAL A 1 77 ? 9.258 -9.672 -10.516 1 98.69 77 VAL A C 1
ATOM 546 O O . VAL A 1 77 ? 9.109 -9.531 -11.727 1 98.69 77 VAL A O 1
ATOM 549 N N . THR A 1 78 ? 8.305 -9.906 -9.703 1 98.69 78 THR A N 1
ATOM 550 C CA . THR A 1 78 ? 6.957 -10.094 -10.219 1 98.69 78 THR A CA 1
ATOM 551 C C . THR A 1 78 ? 6.367 -8.758 -10.68 1 98.69 78 THR A C 1
ATOM 553 O O . THR A 1 78 ? 5.789 -8.672 -11.766 1 98.69 78 THR A O 1
ATOM 556 N N . HIS A 1 79 ? 6.516 -7.742 -9.781 1 97.5 79 HIS A N 1
ATOM 557 C CA . HIS A 1 79 ? 5.992 -6.434 -10.148 1 97.5 79 HIS A CA 1
ATOM 558 C C . HIS A 1 79 ? 6.625 -5.328 -9.312 1 97.5 79 HIS A C 1
ATOM 560 O O . HIS A 1 79 ? 7.43 -5.605 -8.422 1 97.5 79 HIS A O 1
ATOM 566 N N . ARG A 1 80 ? 6.27 -4.148 -9.508 1 92.62 80 ARG A N 1
ATOM 567 C CA . ARG A 1 80 ? 7.043 -2.965 -9.148 1 92.62 80 ARG A CA 1
ATOM 568 C C . ARG A 1 80 ? 6.844 -2.611 -7.676 1 92.62 80 ARG A C 1
ATOM 570 O O . ARG A 1 80 ? 7.559 -1.768 -7.133 1 92.62 80 ARG A O 1
ATOM 577 N N . HIS A 1 81 ? 5.879 -3.199 -7 1 92.12 81 HIS A N 1
ATOM 578 C CA . HIS A 1 81 ? 5.605 -2.756 -5.637 1 92.12 81 HIS A CA 1
ATOM 579 C C . HIS A 1 81 ? 6.836 -2.918 -4.75 1 92.12 81 HIS A C 1
ATOM 581 O O . HIS A 1 81 ? 7.602 -3.873 -4.91 1 92.12 81 HIS A O 1
ATOM 587 N N . ALA A 1 82 ? 6.965 -2.133 -3.789 1 88.5 82 ALA A N 1
ATOM 588 C CA . ALA A 1 82 ? 8.18 -1.952 -2.996 1 88.5 82 ALA A CA 1
ATOM 589 C C . ALA A 1 82 ? 8.477 -3.195 -2.164 1 88.5 82 ALA A C 1
ATOM 591 O O . ALA A 1 82 ? 9.641 -3.51 -1.906 1 88.5 82 ALA A O 1
ATOM 592 N N . ASP A 1 83 ? 7.414 -3.846 -1.732 1 92.62 83 ASP A N 1
ATOM 593 C CA . ASP A 1 83 ? 7.672 -5.031 -0.921 1 92.62 83 ASP A CA 1
ATOM 594 C C . ASP A 1 83 ? 8.211 -6.176 -1.776 1 92.62 83 ASP A C 1
ATOM 596 O O . ASP A 1 83 ? 8.695 -7.18 -1.247 1 92.62 83 ASP A O 1
ATOM 600 N N . HIS A 1 84 ? 8.234 -5.977 -3.053 1 96.12 84 HIS A N 1
ATOM 601 C CA . HIS A 1 84 ? 8.828 -6.961 -3.949 1 96.12 84 HIS A CA 1
ATOM 602 C C . HIS A 1 84 ? 10.164 -6.48 -4.492 1 96.12 84 HIS A C 1
ATOM 604 O O . HIS A 1 84 ? 10.984 -7.285 -4.941 1 96.12 84 HIS A O 1
ATOM 610 N N . THR A 1 85 ? 10.391 -5.188 -4.492 1 94.56 85 THR A N 1
ATOM 611 C CA . THR A 1 85 ? 11.539 -4.629 -5.195 1 94.56 85 THR A CA 1
ATOM 612 C C . THR A 1 85 ? 12.539 -4.023 -4.207 1 94.56 85 THR A C 1
ATOM 614 O O . THR A 1 85 ? 13.672 -3.723 -4.574 1 94.56 85 THR A O 1
ATOM 617 N N . GLY A 1 86 ? 12.156 -3.848 -2.994 1 91.62 86 GLY A N 1
ATOM 618 C CA . GLY A 1 86 ? 12.984 -3.15 -2.023 1 91.62 86 GLY A CA 1
ATOM 619 C C . GLY A 1 86 ? 14.359 -3.768 -1.857 1 91.62 86 GLY A C 1
ATOM 620 O O . GLY A 1 86 ? 15.336 -3.066 -1.566 1 91.62 86 GLY A O 1
ATOM 621 N N . GLY A 1 87 ? 14.469 -5.07 -2.012 1 95.06 87 GLY A N 1
ATOM 622 C CA . GLY A 1 87 ? 15.711 -5.793 -1.81 1 95.06 87 GLY A CA 1
ATOM 623 C C . GLY A 1 87 ? 16.547 -5.926 -3.074 1 95.06 87 GLY A C 1
ATOM 624 O O . GLY A 1 87 ? 17.625 -6.512 -3.055 1 95.06 87 GLY A O 1
ATOM 625 N N . VAL A 1 88 ? 16.109 -5.359 -4.168 1 96.25 88 VAL A N 1
ATOM 626 C CA . VAL A 1 88 ? 16.719 -5.586 -5.473 1 96.25 88 VAL A CA 1
ATOM 627 C C . VAL A 1 88 ? 18.188 -5.184 -5.43 1 96.25 88 VAL A C 1
ATOM 629 O O . VAL A 1 88 ? 19.078 -5.984 -5.758 1 96.25 88 VAL A O 1
ATOM 632 N N . ASP A 1 89 ? 18.469 -4.051 -4.965 1 93.12 89 ASP A N 1
ATOM 633 C CA . ASP A 1 89 ? 19.828 -3.541 -4.988 1 93.12 89 ASP A CA 1
ATOM 634 C C . ASP A 1 89 ? 20.734 -4.336 -4.047 1 93.12 89 ASP A C 1
ATOM 636 O O . ASP A 1 89 ? 21.844 -4.707 -4.41 1 93.12 89 ASP A O 1
ATOM 640 N N . ALA A 1 90 ? 20.25 -4.586 -2.877 1 94.56 90 ALA A N 1
ATOM 641 C CA . ALA A 1 90 ? 21.031 -5.316 -1.89 1 94.56 90 ALA A CA 1
ATOM 642 C C . ALA A 1 90 ? 21.344 -6.734 -2.371 1 94.56 90 ALA A C 1
ATOM 644 O O . ALA A 1 90 ? 22.469 -7.219 -2.232 1 94.56 90 ALA A O 1
ATOM 645 N N . PHE A 1 91 ? 20.344 -7.395 -2.891 1 98.25 91 PHE A N 1
ATOM 646 C CA . PHE A 1 91 ? 20.516 -8.758 -3.381 1 98.25 91 PHE A CA 1
ATOM 647 C C . PHE A 1 91 ? 21.5 -8.781 -4.547 1 98.25 91 PHE A C 1
ATOM 649 O O . PHE A 1 91 ? 22.391 -9.648 -4.602 1 98.25 91 PHE A O 1
ATOM 656 N N . HIS A 1 92 ? 21.328 -7.855 -5.461 1 98.25 92 HIS A N 1
ATOM 657 C CA . HIS A 1 92 ? 22.234 -7.777 -6.602 1 98.25 92 HIS A CA 1
ATOM 658 C C . HIS A 1 92 ? 23.672 -7.539 -6.148 1 98.25 92 HIS A C 1
ATOM 660 O O . HIS A 1 92 ? 24.594 -8.211 -6.617 1 98.25 92 HIS A O 1
ATOM 666 N N . ALA A 1 93 ? 23.828 -6.629 -5.297 1 97 93 ALA A N 1
ATOM 667 C CA . ALA A 1 93 ? 25.156 -6.285 -4.816 1 97 93 ALA A CA 1
ATOM 668 C C . ALA A 1 93 ? 25.812 -7.473 -4.125 1 97 93 ALA A C 1
ATOM 670 O O . ALA A 1 93 ? 27.016 -7.723 -4.309 1 97 93 ALA A O 1
ATOM 671 N N . ALA A 1 94 ? 25.109 -8.156 -3.363 1 97.56 94 ALA A N 1
ATOM 672 C CA . ALA A 1 94 ? 25.656 -9.219 -2.523 1 97.56 94 ALA A CA 1
ATOM 673 C C . ALA A 1 94 ? 25.938 -10.477 -3.342 1 97.56 94 ALA A C 1
ATOM 675 O O . ALA A 1 94 ? 26.844 -11.242 -3.029 1 97.56 94 ALA A O 1
ATOM 676 N N . THR A 1 95 ? 25.141 -10.711 -4.375 1 97.81 95 THR A N 1
ATOM 677 C CA . THR A 1 95 ? 25.203 -12 -5.051 1 97.81 95 THR A CA 1
ATOM 678 C C . THR A 1 95 ? 25.797 -11.852 -6.449 1 97.81 95 THR A C 1
ATOM 680 O O . THR A 1 95 ? 26.203 -12.844 -7.059 1 97.81 95 THR A O 1
ATOM 683 N N . GLY A 1 96 ? 25.703 -10.641 -6.98 1 97.94 96 GLY A N 1
ATOM 684 C CA . GLY A 1 96 ? 26.094 -10.43 -8.367 1 97.94 96 GLY A CA 1
ATOM 685 C C . GLY A 1 96 ? 25.047 -10.891 -9.359 1 97.94 96 GLY A C 1
ATOM 686 O O . GLY A 1 96 ? 25.203 -10.734 -10.57 1 97.94 96 GLY A O 1
ATOM 687 N N . ALA A 1 97 ? 24 -11.453 -8.883 1 98.38 97 ALA A N 1
ATOM 688 C CA . ALA A 1 97 ? 22.969 -12 -9.766 1 98.38 97 ALA A CA 1
ATOM 689 C C . ALA A 1 97 ? 22.281 -10.891 -10.547 1 98.38 97 ALA A C 1
ATOM 691 O O . ALA A 1 97 ? 21.922 -9.859 -9.984 1 98.38 97 ALA A O 1
ATOM 692 N N . PRO A 1 98 ? 22.125 -11.07 -11.844 1 98.56 98 PRO A N 1
ATOM 693 C CA . PRO A 1 98 ? 21.281 -10.125 -12.562 1 98.56 98 PRO A CA 1
ATOM 694 C C . PRO A 1 98 ? 19.828 -10.172 -12.102 1 98.56 98 PRO A C 1
ATOM 696 O O . PRO A 1 98 ? 19.391 -11.172 -11.508 1 98.56 98 PRO A O 1
ATOM 699 N N . VAL A 1 99 ? 19.094 -9.102 -12.305 1 98.75 99 VAL A N 1
ATOM 700 C CA . VAL A 1 99 ? 17.688 -8.977 -11.945 1 98.75 99 VAL A CA 1
ATOM 701 C C . VAL A 1 99 ? 16.844 -8.742 -13.203 1 98.75 99 VAL A C 1
ATOM 703 O O . VAL A 1 99 ? 17.125 -7.824 -13.977 1 98.75 99 VAL A O 1
ATOM 706 N N . GLN A 1 100 ? 15.867 -9.57 -13.438 1 98.75 100 GLN A N 1
ATOM 707 C CA . GLN A 1 100 ? 14.914 -9.391 -14.523 1 98.75 100 GLN A CA 1
ATOM 708 C C . GLN A 1 100 ? 13.547 -8.969 -13.992 1 98.75 100 GLN A C 1
ATOM 710 O O . GLN A 1 100 ? 13.047 -9.555 -13.031 1 98.75 100 GLN A O 1
ATOM 715 N N . ALA A 1 101 ? 13 -7.988 -14.555 1 98.25 101 ALA A N 1
ATOM 716 C CA . ALA A 1 101 ? 11.672 -7.457 -14.227 1 98.25 101 ALA A CA 1
ATOM 717 C C . ALA A 1 101 ? 10.969 -6.941 -15.477 1 98.25 101 ALA A C 1
ATOM 719 O O . ALA A 1 101 ? 11.578 -6.809 -16.531 1 98.25 101 ALA A O 1
ATOM 720 N N . ALA A 1 102 ? 9.68 -6.77 -15.352 1 97.81 102 ALA A N 1
ATOM 721 C CA . ALA A 1 102 ? 8.945 -6.152 -16.453 1 97.81 102 ALA A CA 1
ATOM 722 C C . ALA A 1 102 ? 9.344 -4.691 -16.625 1 97.81 102 ALA A C 1
ATOM 724 O O . ALA A 1 102 ? 9.453 -4.203 -17.766 1 97.81 102 ALA A O 1
ATOM 725 N N . ASP A 1 103 ? 9.477 -4.027 -15.586 1 93.5 103 ASP A N 1
ATOM 726 C CA . ASP A 1 103 ? 9.914 -2.635 -15.562 1 93.5 103 ASP A CA 1
ATOM 727 C C . ASP A 1 103 ? 11.438 -2.537 -15.633 1 93.5 103 ASP A C 1
ATOM 729 O O . ASP A 1 103 ? 12.141 -3.004 -14.734 1 93.5 103 ASP A O 1
ATOM 733 N N . PRO A 1 104 ? 11.977 -1.881 -16.625 1 93.62 104 PRO A N 1
ATOM 734 C CA . PRO A 1 104 ? 13.43 -1.806 -16.797 1 93.62 104 PRO A CA 1
ATOM 735 C C . PRO A 1 104 ? 14.133 -1.128 -15.617 1 93.62 104 PRO A C 1
ATOM 737 O O . PRO A 1 104 ? 15.305 -1.392 -15.359 1 93.62 104 PRO A O 1
ATOM 740 N N . ASP A 1 105 ? 13.453 -0.343 -14.906 1 87.69 105 ASP A N 1
ATOM 741 C CA . ASP A 1 105 ? 14.047 0.371 -13.781 1 87.69 105 ASP A CA 1
ATOM 742 C C . ASP A 1 105 ? 14.508 -0.6 -12.695 1 87.69 105 ASP A C 1
ATOM 744 O O . ASP A 1 105 ? 15.352 -0.256 -11.859 1 87.69 105 ASP A O 1
ATOM 748 N N . TRP A 1 106 ? 13.953 -1.769 -12.727 1 94.06 106 TRP A N 1
ATOM 749 C CA . TRP A 1 106 ? 14.281 -2.727 -11.68 1 94.06 106 TRP A CA 1
ATOM 750 C C . TRP A 1 106 ? 15.234 -3.799 -12.195 1 94.06 106 TRP A C 1
ATOM 752 O O . TRP A 1 106 ? 15.594 -4.727 -11.461 1 94.06 106 TRP A O 1
ATOM 762 N N . CYS A 1 107 ? 15.586 -3.678 -13.406 1 97.5 107 CYS A N 1
ATOM 763 C CA . CYS A 1 107 ? 16.578 -4.598 -13.953 1 97.5 107 CYS A CA 1
ATOM 764 C C . CYS A 1 107 ? 17.984 -4.215 -13.5 1 97.5 107 CYS A C 1
ATOM 766 O O . CYS A 1 107 ? 18.266 -3.039 -13.281 1 97.5 107 CYS A O 1
ATOM 768 N N . ARG A 1 108 ? 18.75 -5.148 -13.234 1 97.5 108 ARG A N 1
ATOM 769 C CA . ARG A 1 108 ? 20.156 -4.949 -12.852 1 97.5 108 ARG A CA 1
ATOM 770 C C . ARG A 1 108 ? 21.062 -5.926 -13.594 1 97.5 108 ARG A C 1
ATOM 772 O O . ARG A 1 108 ? 20.594 -6.934 -14.125 1 97.5 108 ARG A O 1
ATOM 779 N N . GLY A 1 109 ? 22.422 -5.629 -13.594 1 97.31 109 GLY A N 1
ATOM 780 C CA . GLY A 1 109 ? 23.438 -6.535 -14.094 1 97.31 109 GLY A CA 1
ATOM 781 C C . GLY A 1 109 ? 23.359 -6.754 -15.594 1 97.31 109 GLY A C 1
ATOM 782 O O . GLY A 1 109 ? 23.734 -7.816 -16.094 1 97.31 109 GLY A O 1
ATOM 783 N N . GLY A 1 110 ? 22.703 -5.891 -16.281 1 94.88 110 GLY A N 1
ATOM 784 C CA . GLY A 1 110 ? 22.609 -6.004 -17.734 1 94.88 110 GLY A CA 1
ATOM 785 C C . GLY A 1 110 ? 21.531 -6.977 -18.188 1 94.88 110 GLY A C 1
ATOM 786 O O . GLY A 1 110 ? 21.484 -7.344 -19.375 1 94.88 110 GLY A O 1
ATOM 787 N N . ALA A 1 111 ? 20.688 -7.391 -17.25 1 96.06 111 ALA A N 1
ATOM 788 C CA . ALA A 1 111 ? 19.625 -8.32 -17.609 1 96.06 111 ALA A CA 1
ATOM 789 C C . ALA A 1 111 ? 18.562 -7.625 -18.469 1 96.06 111 ALA A C 1
ATOM 791 O O . ALA A 1 111 ? 18.266 -6.445 -18.266 1 96.06 111 ALA A O 1
ATOM 792 N N . ALA A 1 112 ? 17.984 -8.328 -19.391 1 95.81 112 ALA A N 1
ATOM 793 C CA . ALA A 1 112 ? 16.875 -7.832 -20.203 1 95.81 112 ALA A CA 1
ATOM 794 C C . ALA A 1 112 ? 15.578 -7.785 -19.406 1 95.81 112 ALA A C 1
ATOM 796 O O . ALA A 1 112 ? 15.469 -8.43 -18.359 1 95.81 112 ALA A O 1
ATOM 797 N N . VAL A 1 113 ? 14.68 -7.02 -19.906 1 97.94 113 VAL A N 1
ATOM 798 C CA . VAL A 1 113 ? 13.344 -7.012 -19.328 1 97.94 113 VAL A CA 1
ATOM 799 C C . VAL A 1 113 ? 12.648 -8.344 -19.609 1 97.94 113 VAL A C 1
ATOM 801 O O . VAL A 1 113 ? 12.953 -9.016 -20.594 1 97.94 113 VAL A O 1
ATOM 804 N N . LEU A 1 114 ? 11.773 -8.719 -18.75 1 98.44 114 LEU A N 1
ATOM 805 C CA . LEU A 1 114 ? 10.977 -9.93 -18.938 1 98.44 114 LEU A CA 1
ATOM 806 C C . LEU A 1 114 ? 10.109 -9.805 -20.188 1 98.44 114 LEU A C 1
ATOM 808 O O . LEU A 1 114 ? 9.531 -8.75 -20.453 1 98.44 114 LEU A O 1
ATOM 812 N N . THR A 1 115 ? 10.023 -10.836 -20.875 1 98.06 115 THR A N 1
ATOM 813 C CA . THR A 1 115 ? 9.109 -10.914 -22.016 1 98.06 115 THR A CA 1
ATOM 814 C C . THR A 1 115 ? 8.039 -11.977 -21.766 1 98.06 115 THR A C 1
ATOM 816 O O . THR A 1 115 ? 8.305 -13 -21.141 1 98.06 115 THR A O 1
ATOM 819 N N . PRO A 1 116 ? 6.855 -11.703 -22.25 1 98.38 116 PRO A N 1
ATOM 820 C CA . PRO A 1 116 ? 5.781 -12.68 -22.047 1 98.38 116 PRO A CA 1
ATOM 821 C C . PRO A 1 116 ? 6.129 -14.062 -22.578 1 98.38 116 PRO A C 1
ATOM 823 O O . PRO A 1 116 ? 6.594 -14.203 -23.703 1 98.38 116 PRO A O 1
ATOM 826 N N . ASP A 1 117 ? 5.961 -15.055 -21.703 1 98.12 117 ASP A N 1
ATOM 827 C CA . ASP A 1 117 ? 6.121 -16.469 -22 1 98.12 117 ASP A CA 1
ATOM 828 C C . ASP A 1 117 ? 7.594 -16.828 -22.188 1 98.12 117 ASP A C 1
ATOM 830 O O . ASP A 1 117 ? 7.918 -17.891 -22.734 1 98.12 117 ASP A O 1
ATOM 834 N N . GLU A 1 118 ? 8.414 -15.977 -21.734 1 97.94 118 GLU A N 1
ATOM 835 C CA . GLU A 1 118 ? 9.844 -16.266 -21.734 1 97.94 118 GLU A CA 1
ATOM 836 C C . GLU A 1 118 ? 10.148 -17.531 -20.938 1 97.94 118 GLU A C 1
ATOM 838 O O . GLU A 1 118 ? 9.586 -17.734 -19.859 1 97.94 118 GLU A O 1
ATOM 843 N N . ARG A 1 119 ? 10.93 -18.406 -21.531 1 98.12 119 ARG A N 1
ATOM 844 C CA . ARG A 1 119 ? 11.43 -19.578 -20.828 1 98.12 119 ARG A CA 1
ATOM 845 C C . ARG A 1 119 ? 12.812 -19.312 -20.234 1 98.12 119 ARG A C 1
ATOM 847 O O . ARG A 1 119 ? 13.742 -18.953 -20.953 1 98.12 119 ARG A O 1
ATOM 854 N N . ILE A 1 120 ? 12.945 -19.406 -18.953 1 97.44 120 ILE A N 1
ATOM 855 C CA . ILE A 1 120 ? 14.188 -19.156 -18.219 1 97.44 120 ILE A CA 1
ATOM 856 C C . ILE A 1 120 ? 14.758 -20.469 -17.719 1 97.44 120 ILE A C 1
ATOM 858 O O . ILE A 1 120 ? 14.156 -21.125 -16.859 1 97.44 120 ILE A O 1
ATOM 862 N N . ASP A 1 121 ? 15.812 -20.844 -18.281 1 95.44 121 ASP A N 1
ATOM 863 C CA . ASP A 1 121 ? 16.469 -22.094 -17.922 1 95.44 121 ASP A CA 1
ATOM 864 C C . ASP A 1 121 ? 17.734 -21.844 -17.094 1 95.44 121 ASP A C 1
ATOM 866 O O . ASP A 1 121 ? 18.828 -21.781 -17.625 1 95.44 121 ASP A O 1
ATOM 870 N N . VAL A 1 122 ? 17.359 -21.547 -15.883 1 87.75 1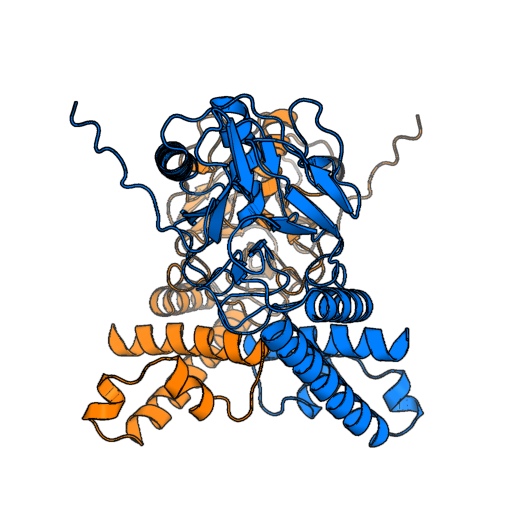22 VAL A N 1
ATOM 871 C CA . VAL A 1 122 ? 18.422 -21.344 -14.914 1 87.75 122 VAL A CA 1
ATOM 872 C C . VAL A 1 122 ? 18.188 -22.219 -13.688 1 87.75 122 VAL A C 1
ATOM 874 O O . VAL A 1 122 ? 17.094 -22.75 -13.5 1 87.75 122 VAL A O 1
ATOM 877 N N . ALA A 1 123 ? 19.078 -22.828 -13.094 1 92.94 123 ALA A N 1
ATOM 878 C CA . ALA A 1 123 ? 19.016 -23.547 -11.828 1 92.94 123 ALA A CA 1
ATOM 879 C C . ALA A 1 123 ? 18.609 -25.016 -12.047 1 92.94 123 ALA A C 1
ATOM 881 O O . ALA A 1 123 ? 17.969 -25.609 -11.188 1 92.94 123 ALA A O 1
ATOM 882 N N . GLY A 1 124 ? 18.594 -25.516 -13.25 1 96.06 124 GLY A N 1
ATOM 883 C CA . GLY A 1 124 ? 18.375 -26.922 -13.531 1 96.06 124 GLY A CA 1
ATOM 884 C C . GLY A 1 124 ? 16.922 -27.266 -13.812 1 96.06 124 GLY A C 1
ATOM 885 O O . GLY A 1 124 ? 16.578 -28.438 -13.984 1 96.06 124 GLY A O 1
ATOM 886 N N . THR A 1 125 ? 16.031 -26.281 -13.766 1 96.94 125 THR A N 1
ATOM 887 C CA . THR A 1 125 ? 14.609 -26.422 -14.07 1 96.94 125 THR A CA 1
ATOM 888 C C . THR A 1 125 ? 14.086 -25.188 -14.797 1 96.94 125 THR A C 1
ATOM 890 O O . THR A 1 125 ? 14.57 -24.078 -14.586 1 96.94 125 THR A O 1
ATOM 893 N N . PRO A 1 126 ? 13.172 -25.406 -15.711 1 97.88 126 PRO A N 1
ATOM 894 C CA . PRO A 1 126 ? 12.617 -24.234 -16.406 1 97.88 126 PRO A CA 1
ATOM 895 C C . PRO A 1 126 ? 11.703 -23.406 -15.508 1 97.88 126 PRO A C 1
ATOM 897 O O . PRO A 1 126 ? 10.953 -23.953 -14.695 1 97.88 126 PRO A O 1
ATOM 900 N N . VAL A 1 127 ? 11.789 -22.094 -15.625 1 98.56 127 VAL A N 1
ATOM 901 C CA . VAL A 1 127 ? 10.836 -21.125 -15.102 1 98.56 127 VAL A CA 1
ATOM 902 C C . VAL A 1 127 ? 10.195 -20.359 -16.25 1 98.56 127 VAL A C 1
ATOM 904 O O . VAL A 1 127 ? 10.891 -19.75 -17.062 1 98.56 127 VAL A O 1
ATOM 907 N N . LEU A 1 128 ? 8.914 -20.453 -16.344 1 98.81 128 LEU A N 1
ATOM 908 C CA . LEU A 1 128 ? 8.188 -19.766 -17.406 1 98.81 128 LEU A CA 1
ATOM 909 C C . LEU A 1 128 ? 7.59 -18.453 -16.906 1 98.81 128 LEU A C 1
ATOM 911 O O . LEU A 1 128 ? 6.859 -18.438 -15.914 1 98.81 128 LEU A O 1
ATOM 915 N N . ALA A 1 129 ? 7.902 -17.391 -17.578 1 98.88 129 ALA A N 1
ATOM 916 C CA . ALA A 1 129 ? 7.379 -16.062 -17.203 1 98.88 129 ALA A CA 1
ATOM 917 C C . ALA A 1 129 ? 6.062 -15.789 -17.922 1 98.88 129 ALA A C 1
ATOM 919 O O . ALA A 1 129 ? 6.035 -15.633 -19.141 1 98.88 129 ALA A O 1
ATOM 920 N N . TRP A 1 130 ? 4.992 -15.742 -17.188 1 98.88 130 TRP A N 1
ATOM 921 C CA . TRP A 1 130 ? 3.678 -15.414 -17.719 1 98.88 130 TRP A CA 1
ATOM 922 C C . TRP A 1 130 ? 3.299 -13.977 -17.391 1 98.88 130 TRP A C 1
ATOM 924 O O . TRP A 1 130 ? 3.238 -13.594 -16.219 1 98.88 130 TRP A O 1
ATOM 934 N N . HIS A 1 131 ? 3.125 -13.148 -18.422 1 98.81 131 HIS A N 1
ATOM 935 C CA . HIS A 1 131 ? 2.594 -11.812 -18.188 1 98.81 131 HIS A CA 1
ATOM 936 C C . HIS A 1 131 ? 1.14 -11.867 -17.734 1 98.81 131 HIS A C 1
ATOM 938 O O . HIS A 1 131 ? 0.27 -12.336 -18.469 1 98.81 131 HIS A O 1
ATOM 944 N N . THR A 1 132 ? 0.88 -11.5 -16.516 1 98.81 132 THR A N 1
ATOM 945 C CA . THR A 1 132 ? -0.447 -11.555 -15.906 1 98.81 132 THR A CA 1
ATOM 946 C C . THR A 1 132 ? -0.862 -10.18 -15.391 1 98.81 132 THR A C 1
ATOM 948 O O . THR A 1 132 ? -1.105 -10.008 -14.195 1 98.81 132 THR A O 1
ATOM 951 N N . PRO A 1 133 ? -1.031 -9.195 -16.297 1 98.56 133 PRO A N 1
ATOM 952 C CA . PRO A 1 133 ? -1.398 -7.844 -15.875 1 98.56 133 PRO A CA 1
ATOM 953 C C . PRO A 1 133 ? -2.775 -7.785 -15.211 1 98.56 133 PRO A C 1
ATOM 955 O O . PRO A 1 133 ? -3.623 -8.641 -15.469 1 98.56 133 PRO A O 1
ATOM 958 N N . GLY A 1 134 ? -3.016 -6.879 -14.328 1 97.56 134 GLY A N 1
ATOM 959 C CA . GLY A 1 134 ? -4.273 -6.656 -13.633 1 97.56 134 GLY A CA 1
ATOM 960 C C . GLY A 1 134 ? -4.098 -6.004 -12.273 1 97.56 134 GLY A C 1
ATOM 961 O O . GLY A 1 134 ? -4.438 -4.836 -12.094 1 97.56 134 GLY A O 1
ATOM 962 N N . HIS A 1 135 ? -3.406 -6.773 -11.344 1 96.56 135 HIS A N 1
ATOM 963 C CA . HIS A 1 135 ? -2.998 -6.133 -10.102 1 96.56 135 HIS A CA 1
ATOM 964 C C . HIS A 1 135 ? -2.191 -4.867 -10.375 1 96.56 135 HIS A C 1
ATOM 966 O O . HIS A 1 135 ? -2.512 -3.795 -9.859 1 96.56 135 HIS A O 1
ATOM 972 N N . THR A 1 136 ? -1.259 -5.012 -11.102 1 96.38 136 THR A N 1
ATOM 973 C CA . THR A 1 136 ? -0.521 -3.959 -11.789 1 96.38 136 THR A CA 1
ATOM 974 C C . THR A 1 136 ? -0.306 -4.32 -13.258 1 96.38 136 THR A C 1
ATOM 976 O O . THR A 1 136 ? -0.416 -5.488 -13.633 1 96.38 136 THR A O 1
ATOM 979 N N . SER A 1 137 ? -0.021 -3.303 -14.07 1 97 137 SER A N 1
ATOM 980 C CA . SER A 1 137 ? 0.168 -3.543 -15.5 1 97 137 SER A CA 1
ATOM 981 C C . SER A 1 137 ? 1.426 -4.363 -15.758 1 97 137 SER A C 1
ATOM 983 O O . SER A 1 137 ? 1.514 -5.07 -16.766 1 97 137 SER A O 1
ATOM 985 N N . ASP A 1 138 ? 2.375 -4.309 -14.812 1 97.5 138 ASP A N 1
ATOM 986 C CA . ASP A 1 138 ? 3.668 -4.949 -15.023 1 97.5 138 ASP A CA 1
ATOM 987 C C . ASP A 1 138 ? 3.729 -6.309 -14.328 1 97.5 138 ASP A C 1
ATOM 989 O O . ASP A 1 138 ? 4.801 -6.902 -14.211 1 97.5 138 ASP A O 1
ATOM 993 N N . SER A 1 139 ? 2.602 -6.855 -13.922 1 98.62 139 SER A N 1
ATOM 994 C CA . SER A 1 139 ? 2.582 -8.07 -13.125 1 98.62 139 SER A CA 1
ATOM 995 C C . SER A 1 139 ? 2.951 -9.289 -13.961 1 98.62 139 SER A C 1
ATOM 997 O O . SER A 1 139 ? 2.441 -9.469 -15.07 1 98.62 139 SER A O 1
ATOM 999 N N . TYR A 1 140 ? 3.797 -10.102 -13.398 1 98.88 140 TYR A N 1
ATOM 1000 C CA . TYR A 1 140 ? 4.141 -11.406 -13.961 1 98.88 140 TYR A CA 1
ATOM 1001 C C . TYR A 1 140 ? 3.906 -12.516 -12.938 1 98.88 140 TYR A C 1
ATOM 1003 O O . TYR A 1 140 ? 4.066 -12.305 -11.734 1 98.88 140 TYR A O 1
ATOM 1011 N N . SER A 1 141 ? 3.535 -13.695 -13.414 1 98.94 141 SER A N 1
ATOM 1012 C CA . SER A 1 141 ? 3.572 -14.961 -12.688 1 98.94 141 SER A CA 1
ATOM 1013 C C . SER A 1 141 ? 4.652 -15.883 -13.25 1 98.94 141 SER A C 1
ATOM 1015 O O . SER A 1 141 ? 4.934 -15.859 -14.445 1 98.94 141 SER A O 1
ATOM 1017 N N . PHE A 1 142 ? 5.277 -16.688 -12.383 1 98.94 142 PHE A N 1
ATOM 1018 C CA . PHE A 1 142 ? 6.355 -17.562 -12.805 1 98.94 142 PHE A CA 1
ATOM 1019 C C . PHE A 1 142 ? 5.984 -19.031 -12.578 1 98.94 142 PHE A C 1
ATOM 1021 O O . PHE A 1 142 ? 5.859 -19.469 -11.43 1 98.94 142 PHE A O 1
ATOM 1028 N N . ALA A 1 143 ? 5.809 -19.75 -13.648 1 98.81 143 ALA A N 1
ATOM 1029 C CA . ALA A 1 143 ? 5.445 -21.172 -13.578 1 98.81 143 ALA A CA 1
ATOM 1030 C C . ALA A 1 143 ? 6.688 -22.047 -13.523 1 98.81 143 ALA A C 1
ATOM 1032 O O . ALA A 1 143 ? 7.676 -21.797 -14.211 1 98.81 143 ALA A O 1
ATOM 1033 N N . VAL A 1 144 ? 6.66 -23.031 -12.672 1 98.62 144 VAL A N 1
ATOM 1034 C CA . VAL A 1 144 ? 7.68 -24.078 -12.555 1 98.62 144 VAL A CA 1
ATOM 1035 C C . VAL A 1 144 ? 7.066 -25.438 -12.859 1 98.62 144 VAL A C 1
ATOM 1037 O O . VAL A 1 144 ? 6.625 -26.141 -11.945 1 98.62 144 VAL A O 1
ATOM 1040 N N . PRO A 1 145 ? 7.125 -25.797 -14.109 1 97.94 145 PRO A N 1
ATOM 1041 C CA . PRO A 1 145 ? 6.402 -27 -14.547 1 97.94 145 PRO A CA 1
ATOM 1042 C C . PRO A 1 145 ? 6.867 -28.266 -13.82 1 97.94 145 PRO A C 1
ATOM 1044 O O . PRO A 1 145 ? 6.082 -29.188 -13.625 1 97.94 145 PRO A O 1
ATOM 1047 N N . ASP A 1 146 ? 8.07 -28.312 -13.297 1 97.44 146 ASP A N 1
ATOM 1048 C CA . ASP A 1 146 ? 8.641 -29.516 -12.719 1 97.44 146 ASP A CA 1
ATOM 1049 C C . ASP A 1 146 ? 8.367 -29.594 -11.219 1 97.44 146 ASP A C 1
ATOM 1051 O O . ASP A 1 146 ? 8.727 -30.578 -10.57 1 97.44 146 ASP A O 1
ATOM 1055 N N . ALA A 1 147 ? 7.75 -28.609 -10.711 1 97.38 147 ALA A N 1
ATOM 1056 C CA . ALA A 1 147 ? 7.547 -28.531 -9.266 1 97.38 147 ALA A CA 1
ATOM 1057 C C . ALA A 1 147 ? 6.277 -29.266 -8.852 1 97.38 147 ALA A C 1
ATOM 1059 O O . ALA A 1 147 ? 5.297 -28.641 -8.445 1 97.38 147 ALA A O 1
ATOM 1060 N N . GLY A 1 148 ? 6.301 -30.562 -8.797 1 95.62 148 GLY A N 1
ATOM 1061 C CA . GLY A 1 148 ? 5.168 -31.375 -8.398 1 95.62 148 GLY A CA 1
ATOM 1062 C C . GLY A 1 148 ? 4.449 -32 -9.57 1 95.62 148 GLY A C 1
ATOM 1063 O O . GLY A 1 148 ? 4.855 -31.844 -10.719 1 95.62 148 GLY A O 1
ATOM 1064 N N . ALA A 1 149 ? 3.396 -32.719 -9.273 1 95.94 149 ALA A N 1
ATOM 1065 C CA . ALA A 1 149 ? 2.68 -33.531 -10.273 1 95.94 149 ALA A CA 1
ATOM 1066 C C . ALA A 1 149 ? 2.078 -32.625 -11.352 1 95.94 149 ALA A C 1
ATOM 1068 O O . ALA A 1 149 ? 2.033 -33 -12.531 1 95.94 149 ALA A O 1
ATOM 1069 N N . HIS A 1 150 ? 1.648 -31.469 -10.953 1 97.31 150 HIS A N 1
ATOM 1070 C CA . HIS A 1 150 ? 0.978 -30.562 -11.883 1 97.31 150 HIS A CA 1
ATOM 1071 C C . HIS A 1 150 ? 1.769 -29.266 -12.07 1 97.31 150 HIS A C 1
ATOM 1073 O O . HIS A 1 150 ? 1.336 -28.375 -12.797 1 97.31 150 HIS A O 1
ATOM 1079 N N . GLY A 1 151 ? 2.889 -29.141 -11.445 1 98.25 151 GLY A N 1
ATOM 1080 C CA . GLY A 1 151 ? 3.648 -27.891 -11.477 1 98.25 151 GLY A CA 1
ATOM 1081 C C . GLY A 1 151 ? 3.197 -26.891 -10.43 1 98.25 151 GLY A C 1
ATOM 1082 O O . GLY A 1 151 ? 2.236 -27.141 -9.703 1 98.25 151 GLY A O 1
ATOM 1083 N N . ALA A 1 152 ? 3.957 -25.844 -10.32 1 98.75 152 ALA A N 1
ATOM 1084 C CA . ALA A 1 152 ? 3.639 -24.734 -9.43 1 98.75 152 ALA A CA 1
ATOM 1085 C C . ALA A 1 152 ? 3.732 -23.406 -10.164 1 98.75 152 ALA A C 1
ATOM 1087 O O . ALA A 1 152 ? 4.32 -23.328 -11.242 1 98.75 152 ALA A O 1
ATOM 1088 N N . VAL A 1 153 ? 3.092 -22.406 -9.578 1 98.88 153 VAL A N 1
ATOM 1089 C CA . VAL A 1 153 ? 3.18 -21.062 -10.148 1 98.88 153 VAL A CA 1
ATOM 1090 C C . VAL A 1 153 ? 3.297 -20.031 -9.031 1 98.88 153 VAL A C 1
ATOM 1092 O O . VAL A 1 153 ? 2.529 -20.062 -8.07 1 98.88 153 VAL A O 1
ATOM 1095 N N . LEU A 1 154 ? 4.332 -19.234 -9.094 1 98.88 154 LEU A N 1
ATOM 1096 C CA . LEU A 1 154 ? 4.484 -18.062 -8.242 1 98.88 154 LEU A CA 1
ATOM 1097 C C . LEU A 1 154 ? 3.686 -16.875 -8.797 1 98.88 154 LEU A C 1
ATOM 1099 O O . LEU A 1 154 ? 4.039 -16.312 -9.828 1 98.88 154 LEU A O 1
ATOM 1103 N N . THR A 1 155 ? 2.688 -16.406 -8.055 1 98.88 155 THR A N 1
ATOM 1104 C CA . THR A 1 155 ? 1.67 -15.562 -8.664 1 98.88 155 THR A CA 1
ATOM 1105 C C . THR A 1 155 ? 1.873 -14.102 -8.266 1 98.88 155 THR A C 1
ATOM 1107 O O . THR A 1 155 ? 1.099 -13.234 -8.664 1 98.88 155 THR A O 1
ATOM 1110 N N . GLY A 1 156 ? 2.943 -13.867 -7.465 1 98.44 156 GLY A N 1
ATOM 1111 C CA . GLY A 1 156 ? 3.031 -12.508 -6.961 1 98.44 156 GLY A CA 1
ATOM 1112 C C . GLY A 1 156 ? 1.758 -12.039 -6.281 1 98.44 156 GLY A C 1
ATOM 1113 O O . GLY A 1 156 ? 1.229 -12.719 -5.402 1 98.44 156 GLY A O 1
ATOM 1114 N N . ASP A 1 157 ? 1.304 -10.891 -6.781 1 97.75 157 ASP A N 1
ATOM 1115 C CA . ASP A 1 157 ? 0.098 -10.336 -6.176 1 97.75 157 ASP A CA 1
ATOM 1116 C C . ASP A 1 157 ? -1.122 -10.578 -7.059 1 97.75 157 ASP A C 1
ATOM 1118 O O . ASP A 1 157 ? -2.205 -10.055 -6.789 1 97.75 157 ASP A O 1
ATOM 1122 N N . THR A 1 158 ? -0.981 -11.32 -8.102 1 98.56 158 THR A N 1
ATOM 1123 C CA . THR A 1 158 ? -2.115 -11.609 -8.969 1 98.56 158 THR A CA 1
ATOM 1124 C C . THR A 1 158 ? -3.141 -12.477 -8.25 1 98.56 158 THR A C 1
ATOM 1126 O O . THR A 1 158 ? -4.344 -12.219 -8.312 1 98.56 158 THR A O 1
ATOM 1129 N N . ILE A 1 159 ? -2.699 -13.477 -7.598 1 98.25 159 ILE A N 1
ATOM 1130 C CA . ILE A 1 159 ? -3.494 -14.328 -6.711 1 98.25 159 ILE A CA 1
ATOM 1131 C C . ILE A 1 159 ? -2.791 -14.469 -5.363 1 98.25 159 ILE A C 1
ATOM 1133 O O . ILE A 1 159 ? -1.612 -14.82 -5.305 1 98.25 159 ILE A O 1
ATOM 1137 N N . LEU A 1 160 ? -3.535 -14.164 -4.309 1 96.62 160 LEU A N 1
ATOM 1138 C CA . LEU A 1 160 ? -2.99 -14.203 -2.953 1 96.62 160 LEU A CA 1
ATOM 1139 C C . LEU A 1 160 ? -3.375 -15.5 -2.25 1 96.62 160 LEU A C 1
ATOM 1141 O O . LEU A 1 160 ? -4.145 -16.297 -2.789 1 96.62 160 LEU A O 1
ATOM 1145 N N . GLY A 1 161 ? -2.746 -15.672 -1.035 1 94.56 161 GLY A N 1
ATOM 1146 C CA . GLY A 1 161 ? -3.043 -16.859 -0.249 1 94.56 161 GLY A CA 1
ATOM 1147 C C . GLY A 1 161 ? -4.297 -16.719 0.59 1 94.56 161 GLY A C 1
ATOM 1148 O O . GLY A 1 161 ? -4.836 -17.719 1.08 1 94.56 161 GLY A O 1
ATOM 1149 N N . SER A 1 162 ? -4.727 -15.523 0.787 1 88.38 162 SER A N 1
ATOM 1150 C CA . SER A 1 162 ? -5.957 -15.219 1.513 1 88.38 162 SER A CA 1
ATOM 1151 C C . SER A 1 162 ? -6.598 -13.93 0.999 1 88.38 162 SER A C 1
ATOM 1153 O O . SER A 1 162 ? -5.91 -12.938 0.774 1 88.38 162 SER A O 1
ATOM 1155 N N . GLY A 1 163 ? -7.93 -14.109 0.753 1 86.31 163 GLY A N 1
ATOM 1156 C CA . GLY A 1 163 ? -8.617 -12.945 0.205 1 86.31 163 GLY A CA 1
ATOM 1157 C C . GLY A 1 163 ? -8.312 -12.711 -1.261 1 86.31 163 GLY A C 1
ATOM 1158 O O . GLY A 1 163 ? -7.738 -13.57 -1.929 1 86.31 163 GLY A O 1
ATOM 1159 N N . THR A 1 164 ? -8.797 -11.57 -1.76 1 90 164 THR A N 1
ATOM 1160 C CA . THR A 1 164 ? -8.508 -11.195 -3.139 1 90 164 THR A CA 1
ATOM 1161 C C . THR A 1 164 ? -7.613 -9.953 -3.182 1 90 164 THR A C 1
ATOM 1163 O O . THR A 1 164 ? -7.465 -9.258 -2.176 1 90 164 THR A O 1
ATOM 1166 N N . THR A 1 165 ? -7.027 -9.742 -4.309 1 92.69 165 THR A N 1
ATOM 1167 C CA . THR A 1 165 ? -6.055 -8.672 -4.461 1 92.69 165 THR A CA 1
ATOM 1168 C C . THR A 1 165 ? -6.746 -7.367 -4.852 1 92.69 165 THR A C 1
ATOM 1170 O O . THR A 1 165 ? -7.781 -7.383 -5.52 1 92.69 165 THR A O 1
ATOM 1173 N N . MET A 1 166 ? -6.199 -6.301 -4.371 1 90.94 166 MET A N 1
ATOM 1174 C CA . MET A 1 166 ? -6.59 -4.973 -4.832 1 90.94 166 MET A CA 1
ATOM 1175 C C . MET A 1 166 ? -5.961 -4.66 -6.188 1 90.94 166 MET A C 1
ATOM 1177 O O . MET A 1 166 ? -4.785 -4.953 -6.414 1 90.94 166 MET A O 1
ATOM 1181 N N . LEU A 1 167 ? -6.758 -4.105 -7.098 1 94.06 167 LEU A N 1
ATOM 1182 C CA . LEU A 1 167 ? -6.176 -3.578 -8.328 1 94.06 167 LEU A CA 1
ATOM 1183 C C . LEU A 1 167 ? -5.555 -2.205 -8.094 1 94.06 167 LEU A C 1
ATOM 1185 O O . LEU A 1 167 ? -6.18 -1.336 -7.477 1 94.06 167 LEU A O 1
ATOM 1189 N N . ASP A 1 168 ? -4.379 -2.078 -8.469 1 92.06 168 ASP A N 1
ATOM 1190 C CA . ASP A 1 168 ? -3.713 -0.785 -8.344 1 92.06 168 ASP A CA 1
ATOM 1191 C C . ASP A 1 168 ? -4.195 0.19 -9.414 1 92.06 168 ASP A C 1
ATOM 1193 O O . ASP A 1 168 ? -3.412 0.635 -10.25 1 92.06 168 ASP A O 1
ATOM 1197 N N . HIS A 1 169 ? -5.461 0.53 -9.352 1 90.94 169 HIS A N 1
ATOM 1198 C CA . HIS A 1 169 ? -6.125 1.402 -10.312 1 90.94 169 HIS A CA 1
ATOM 1199 C C . HIS A 1 169 ? -5.602 2.83 -10.219 1 90.94 169 HIS A C 1
ATOM 1201 O O . HIS A 1 169 ? -5.457 3.371 -9.117 1 90.94 169 HIS A O 1
ATOM 1207 N N . PRO A 1 170 ? -5.223 3.447 -11.32 1 89.94 170 PRO A N 1
ATOM 1208 C CA . PRO A 1 170 ? -5.656 3.143 -12.688 1 89.94 170 PRO A CA 1
ATOM 1209 C C . PRO A 1 170 ? -4.613 2.344 -13.469 1 89.94 170 PRO A C 1
ATOM 1211 O O . PRO A 1 170 ? -4.852 1.972 -14.625 1 89.94 170 PRO A O 1
ATOM 1214 N N . ASP A 1 171 ? -3.521 2.016 -12.852 1 91.12 171 ASP A N 1
ATOM 1215 C CA . ASP A 1 171 ? -2.521 1.235 -13.578 1 91.12 171 ASP A CA 1
ATOM 1216 C C . ASP A 1 171 ? -3.023 -0.181 -13.852 1 91.12 171 ASP A C 1
ATOM 1218 O O . ASP A 1 171 ? -2.943 -0.666 -14.984 1 91.12 171 ASP A O 1
ATOM 1222 N N . GLY A 1 172 ? -3.414 -0.789 -12.781 1 95 172 GLY A N 1
ATOM 1223 C CA . GLY A 1 172 ? -4.09 -2.066 -12.93 1 95 172 GLY A CA 1
ATOM 1224 C C . GLY A 1 172 ? -5.543 -1.928 -13.352 1 95 172 GLY A C 1
ATOM 1225 O O . GLY A 1 172 ? -6.293 -1.156 -12.75 1 95 172 GLY A O 1
ATOM 1226 N N . ILE A 1 173 ? -5.918 -2.668 -14.391 1 95.75 173 ILE A N 1
ATOM 1227 C CA . ILE A 1 173 ? -7.293 -2.535 -14.859 1 95.75 173 ILE A CA 1
ATOM 1228 C C . ILE A 1 173 ? -7.969 -3.904 -14.867 1 95.75 173 ILE A C 1
ATOM 1230 O O . ILE A 1 173 ? -7.32 -4.926 -15.102 1 95.75 173 ILE A O 1
ATOM 1234 N N . LEU A 1 174 ? -9.242 -3.875 -14.656 1 97.69 174 LEU A N 1
ATOM 1235 C CA . LEU A 1 174 ? -10.023 -5.098 -14.484 1 97.69 174 LEU A CA 1
ATOM 1236 C C . LEU A 1 174 ? -10.016 -5.93 -15.758 1 97.69 174 LEU A C 1
ATOM 1238 O O . LEU A 1 174 ? -9.969 -7.16 -15.703 1 97.69 174 LEU A O 1
ATOM 1242 N N . THR A 1 175 ? -10.055 -5.266 -16.922 1 98.06 175 THR A N 1
ATOM 1243 C CA . THR A 1 175 ? -10.055 -5.98 -18.188 1 98.06 175 THR A CA 1
ATOM 1244 C C . THR A 1 175 ? -8.836 -6.898 -18.297 1 98.06 175 THR A C 1
ATOM 1246 O O . THR A 1 175 ? -8.969 -8.086 -18.594 1 98.06 175 THR A O 1
ATOM 1249 N N . ASP A 1 176 ? -7.695 -6.34 -18.031 1 98.31 176 ASP A N 1
ATOM 1250 C CA . ASP A 1 176 ? -6.465 -7.129 -18.062 1 98.31 176 ASP A CA 1
ATOM 1251 C C . ASP A 1 176 ? -6.492 -8.227 -17 1 98.31 176 ASP A C 1
ATOM 1253 O O . ASP A 1 176 ? -6.047 -9.352 -17.25 1 98.31 176 ASP A O 1
ATOM 1257 N N . TYR A 1 177 ? -7.023 -7.906 -15.852 1 98.5 177 TYR A N 1
ATOM 1258 C CA . TYR A 1 177 ? -7.051 -8.844 -14.734 1 98.5 177 TYR A CA 1
ATOM 1259 C C . TYR A 1 177 ? -7.891 -10.07 -15.078 1 98.5 177 TYR A C 1
ATOM 1261 O O . TYR A 1 177 ? -7.473 -11.203 -14.836 1 98.5 177 TYR A O 1
ATOM 1269 N N . LEU A 1 178 ? -9.062 -9.773 -15.625 1 98.56 178 LEU A N 1
ATOM 1270 C CA . LEU A 1 178 ? -9.945 -10.875 -16 1 98.56 178 LEU A CA 1
ATOM 1271 C C . LEU A 1 178 ? -9.281 -11.766 -17.047 1 98.56 178 LEU A C 1
ATOM 1273 O O . LEU A 1 178 ? -9.391 -12.992 -16.969 1 98.56 178 LEU A O 1
ATOM 1277 N N . ALA A 1 179 ? -8.617 -11.18 -17.984 1 98.56 179 ALA A N 1
ATOM 1278 C CA . ALA A 1 179 ? -7.891 -11.969 -18.984 1 98.56 179 ALA A CA 1
ATOM 1279 C C . ALA A 1 179 ? -6.805 -12.82 -18.328 1 98.56 179 ALA A C 1
ATOM 1281 O O . ALA A 1 179 ? -6.637 -13.992 -18.672 1 98.56 179 ALA A O 1
ATOM 1282 N N . SER A 1 180 ? -6.082 -12.227 -17.406 1 98.81 180 SER A N 1
ATOM 1283 C CA . SER A 1 180 ? -5.043 -12.953 -16.688 1 98.81 180 SER A CA 1
ATOM 1284 C C . SER A 1 180 ? -5.633 -14.117 -15.898 1 98.81 180 SER A C 1
ATOM 1286 O O . SER A 1 180 ? -5.062 -15.211 -15.883 1 98.81 180 SER A O 1
ATOM 1288 N N . LEU A 1 181 ? -6.766 -13.883 -15.242 1 98.81 181 LEU A N 1
ATOM 1289 C CA . LEU A 1 181 ? -7.402 -14.938 -14.461 1 98.81 181 LEU A CA 1
ATOM 1290 C C . LEU A 1 181 ? -7.859 -16.078 -15.359 1 98.81 181 LEU A C 1
ATOM 1292 O O . LEU A 1 181 ? -7.758 -17.25 -14.984 1 98.81 181 LEU A O 1
ATOM 1296 N N . ARG A 1 182 ? -8.383 -15.758 -16.531 1 98.75 182 ARG A N 1
ATOM 1297 C CA . ARG A 1 182 ? -8.773 -16.797 -17.469 1 98.75 182 ARG A CA 1
ATOM 1298 C C . ARG A 1 182 ? -7.574 -17.625 -17.906 1 98.75 182 ARG A C 1
ATOM 1300 O O . ARG A 1 182 ? -7.66 -18.859 -18 1 98.75 182 ARG A O 1
ATOM 1307 N N . ARG A 1 183 ? -6.527 -16.969 -18.156 1 98.62 183 ARG A N 1
ATOM 1308 C CA . ARG A 1 183 ? -5.305 -17.672 -18.547 1 98.62 183 ARG A CA 1
ATOM 1309 C C . ARG A 1 183 ? -4.84 -18.609 -17.438 1 98.62 183 ARG A C 1
ATOM 1311 O O . ARG A 1 183 ? -4.504 -19.766 -17.688 1 98.62 183 ARG A O 1
ATOM 1318 N N . LEU A 1 184 ? -4.785 -18.094 -16.234 1 98.88 184 LEU A N 1
ATOM 1319 C CA . LEU A 1 184 ? -4.336 -18.891 -15.094 1 98.88 184 LEU A CA 1
ATOM 1320 C C . LEU A 1 184 ? -5.277 -20.062 -14.844 1 98.88 184 LEU A C 1
ATOM 1322 O O . LEU A 1 184 ? -4.828 -21.172 -14.531 1 98.88 184 LEU A O 1
ATOM 1326 N N . GLU A 1 185 ? -6.551 -19.812 -14.961 1 98.75 185 GLU A N 1
ATOM 1327 C CA . GLU A 1 185 ? -7.535 -20.875 -14.82 1 98.75 185 GLU A CA 1
ATOM 1328 C C . GLU A 1 185 ? -7.297 -21.984 -15.836 1 98.75 185 GLU A C 1
ATOM 1330 O O . GLU A 1 185 ? -7.348 -23.172 -15.492 1 98.75 185 GLU A O 1
ATOM 1335 N N . ALA A 1 186 ? -7.004 -21.656 -17.031 1 98.69 186 ALA A N 1
ATOM 1336 C CA . ALA A 1 186 ? -6.824 -22.594 -18.141 1 98.69 186 ALA A CA 1
ATOM 1337 C C . ALA A 1 186 ? -5.547 -23.422 -17.969 1 98.69 186 ALA A C 1
ATOM 1339 O O . ALA A 1 186 ? -5.395 -24.484 -18.562 1 98.69 186 ALA A O 1
ATOM 1340 N N . ALA A 1 187 ? -4.613 -22.969 -17.125 1 98.62 187 ALA A N 1
ATOM 1341 C CA . ALA A 1 187 ? -3.316 -23.609 -16.953 1 98.62 187 ALA A CA 1
ATOM 1342 C C . ALA A 1 187 ? -3.455 -24.906 -16.141 1 98.62 187 ALA A C 1
ATOM 1344 O O . ALA A 1 187 ? -2.553 -25.734 -16.141 1 98.62 187 ALA A O 1
ATOM 1345 N N . GLY A 1 188 ? -4.59 -25.047 -15.367 1 98.31 188 GLY A N 1
ATOM 1346 C CA . GLY A 1 188 ? -4.84 -26.297 -14.656 1 98.31 188 GLY A CA 1
ATOM 1347 C C . GLY A 1 188 ? -4.539 -26.203 -13.172 1 98.31 188 GLY A C 1
ATOM 1348 O O . GLY A 1 188 ? -4.445 -25.094 -12.617 1 98.31 188 GLY A O 1
ATOM 1349 N N . PRO A 1 189 ? -4.453 -27.375 -12.516 1 98.62 189 PRO A N 1
ATOM 1350 C CA . PRO A 1 189 ? -4.41 -27.406 -11.047 1 98.62 189 PRO A CA 1
ATOM 1351 C C . PRO A 1 189 ? -2.992 -27.297 -10.5 1 98.62 189 PRO A C 1
ATOM 1353 O O . PRO A 1 189 ? -2.6 -28.062 -9.617 1 98.62 189 PRO A O 1
ATOM 1356 N N . LEU A 1 190 ? -2.262 -26.281 -10.938 1 98.75 190 LEU A N 1
ATOM 1357 C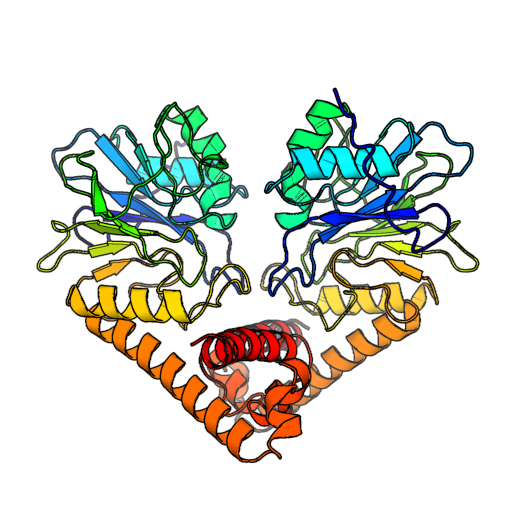 CA . LEU A 1 190 ? -0.932 -26.016 -10.406 1 98.75 190 LEU A CA 1
ATOM 1358 C C . LEU A 1 190 ? -1.009 -25.625 -8.93 1 98.75 190 LEU A C 1
ATOM 1360 O O . LEU A 1 190 ? -2.031 -25.094 -8.477 1 98.75 190 LEU A O 1
ATOM 1364 N N . THR A 1 191 ? 0.058 -25.922 -8.203 1 98.69 191 THR A N 1
ATOM 1365 C CA . THR A 1 191 ? 0.196 -25.375 -6.859 1 98.69 191 THR A CA 1
ATOM 1366 C C . THR A 1 191 ? 0.446 -23.859 -6.918 1 98.69 191 THR A C 1
ATOM 1368 O O . THR A 1 191 ? 1.329 -23.406 -7.645 1 98.69 191 THR A O 1
ATOM 1371 N N . VAL A 1 192 ? -0.35 -23.125 -6.172 1 98.69 192 VAL A N 1
ATOM 1372 C CA . VAL A 1 192 ? -0.208 -21.672 -6.172 1 98.69 192 VAL A CA 1
ATOM 1373 C C . VAL A 1 192 ? 0.755 -21.234 -5.066 1 98.69 192 VAL A C 1
ATOM 1375 O O . VAL A 1 192 ? 0.608 -21.656 -3.914 1 98.69 192 VAL A O 1
ATOM 1378 N N . LEU A 1 193 ? 1.736 -20.484 -5.438 1 98.69 193 LEU A N 1
ATOM 1379 C CA . LEU A 1 193 ? 2.697 -19.906 -4.508 1 98.69 193 LEU A CA 1
ATOM 1380 C C . LEU A 1 193 ? 2.615 -18.375 -4.52 1 98.69 193 LEU A C 1
ATOM 1382 O O . LEU A 1 193 ? 3.352 -17.719 -5.258 1 98.69 193 LEU A O 1
ATOM 1386 N N . PRO A 1 194 ? 1.775 -17.781 -3.676 1 98.44 194 PRO A N 1
ATOM 1387 C CA . PRO A 1 194 ? 1.506 -16.344 -3.689 1 98.44 194 PRO A CA 1
ATOM 1388 C C . PRO A 1 194 ? 2.596 -15.531 -2.994 1 98.44 194 PRO A C 1
ATOM 1390 O O . PRO A 1 194 ? 3.379 -16.078 -2.215 1 98.44 194 PRO A O 1
ATOM 1393 N N . ALA A 1 195 ? 2.641 -14.242 -3.301 1 98 195 ALA A N 1
ATOM 1394 C CA . ALA A 1 195 ? 3.602 -13.375 -2.625 1 98 195 ALA A CA 1
ATOM 1395 C C . ALA A 1 195 ? 3.176 -13.102 -1.185 1 98 195 ALA A C 1
ATOM 1397 O O . ALA A 1 195 ? 3.988 -12.68 -0.361 1 98 195 ALA A O 1
ATOM 1398 N N . HIS A 1 196 ? 1.91 -13.281 -0.971 1 96 196 HIS A N 1
ATOM 1399 C CA . HIS A 1 196 ? 1.406 -13.055 0.379 1 96 196 HIS A CA 1
ATOM 1400 C C . HIS A 1 196 ? 0.397 -14.133 0.778 1 96 196 HIS A C 1
ATOM 1402 O O . HIS A 1 196 ? -0.485 -14.484 -0.008 1 96 196 HIS A O 1
ATOM 1408 N N . GLY A 1 197 ? 0.571 -14.625 2.076 1 94.06 197 GLY A N 1
ATOM 1409 C CA . GLY A 1 197 ? -0.362 -15.609 2.602 1 94.06 197 GLY A CA 1
ATOM 1410 C C . GLY A 1 197 ? 0.05 -17.031 2.305 1 94.06 197 GLY A C 1
ATOM 1411 O O . GLY A 1 197 ? 1.101 -17.281 1.705 1 94.06 197 GLY A O 1
ATOM 1412 N N . PRO A 1 198 ? -0.737 -17.969 2.781 1 95 198 PRO A N 1
ATOM 1413 C CA . PRO A 1 198 ? -0.431 -19.391 2.613 1 95 198 PRO A CA 1
ATOM 1414 C C . PRO A 1 198 ? -0.784 -19.906 1.222 1 95 198 PRO A C 1
ATOM 1416 O O . PRO A 1 198 ? -1.343 -19.172 0.406 1 95 198 PRO A O 1
ATOM 1419 N N . VAL A 1 199 ? -0.353 -21.156 0.953 1 97.38 199 VAL A N 1
ATOM 1420 C CA . VAL A 1 199 ? -0.745 -21.828 -0.281 1 97.38 199 VAL A CA 1
ATOM 1421 C C . VAL A 1 199 ? -2.258 -22.031 -0.302 1 97.38 199 VAL A C 1
ATOM 1423 O O . VAL A 1 199 ? -2.814 -22.688 0.582 1 97.38 199 VAL A O 1
ATOM 1426 N N . PRO A 1 200 ? -2.93 -21.469 -1.318 1 97.19 200 PRO A N 1
ATOM 1427 C CA . PRO A 1 200 ? -4.379 -21.656 -1.41 1 97.19 200 PRO A CA 1
ATOM 1428 C C . PRO A 1 200 ? -4.766 -22.906 -2.207 1 97.19 200 PRO A C 1
ATOM 1430 O O . PRO A 1 200 ? -3.965 -23.828 -2.338 1 97.19 200 PRO A O 1
ATOM 1433 N N . GLU A 1 201 ? -6.039 -23 -2.646 1 97.56 201 GLU A N 1
ATOM 1434 C CA . GLU A 1 201 ? -6.535 -24.078 -3.512 1 97.56 201 GLU A CA 1
ATOM 1435 C C . GLU A 1 201 ? -5.785 -24.094 -4.84 1 97.56 201 GLU A C 1
ATOM 1437 O O . GLU A 1 201 ? -5.125 -23.125 -5.203 1 97.56 201 GLU A O 1
ATOM 1442 N N . PRO A 1 202 ? -5.922 -25.188 -5.523 1 98.31 202 PRO A N 1
ATOM 1443 C CA . PRO A 1 202 ? -5.238 -25.266 -6.816 1 98.31 202 PRO A CA 1
ATOM 1444 C C . PRO A 1 202 ? -5.578 -24.109 -7.75 1 98.31 202 PRO A C 1
ATOM 1446 O O . PRO A 1 202 ? -6.664 -23.531 -7.648 1 98.31 202 PRO A O 1
ATOM 1449 N N . LEU A 1 203 ? -4.723 -23.844 -8.633 1 98.75 203 LEU A N 1
ATOM 1450 C CA . LEU A 1 203 ? -4.727 -22.641 -9.445 1 98.75 203 LEU A CA 1
ATOM 1451 C C . LEU A 1 203 ? -6.043 -22.5 -10.203 1 98.75 203 LEU A C 1
ATOM 1453 O O . LEU A 1 203 ? -6.629 -21.406 -10.242 1 98.75 203 LEU A O 1
ATOM 1457 N N . ASP A 1 204 ? -6.52 -23.516 -10.844 1 98.75 204 ASP A N 1
ATOM 1458 C CA . ASP A 1 204 ? -7.738 -23.406 -11.641 1 98.75 204 ASP A CA 1
ATOM 1459 C C . ASP A 1 204 ? -8.938 -23.062 -10.766 1 98.75 204 ASP A C 1
ATOM 1461 O O . ASP A 1 204 ? -9.781 -22.25 -11.156 1 98.75 204 ASP A O 1
ATOM 1465 N N . VAL A 1 205 ? -8.945 -23.578 -9.539 1 98.69 205 VAL A N 1
ATOM 1466 C CA . VAL A 1 205 ? -10.055 -23.359 -8.617 1 98.69 205 VAL A CA 1
ATOM 1467 C C . VAL A 1 205 ? -10.023 -21.922 -8.102 1 98.69 205 VAL A C 1
ATOM 1469 O O . VAL A 1 205 ? -11.016 -21.188 -8.195 1 98.69 205 VAL A O 1
ATOM 1472 N N . VAL A 1 206 ? -8.875 -21.5 -7.641 1 98.5 206 VAL A N 1
ATOM 1473 C CA . VAL A 1 206 ? -8.797 -20.172 -7.027 1 98.5 206 VAL A CA 1
ATOM 1474 C C . VAL A 1 206 ? -8.938 -19.094 -8.102 1 98.5 206 VAL A C 1
ATOM 1476 O O . VAL A 1 206 ? -9.547 -18.047 -7.863 1 98.5 206 VAL A O 1
ATOM 1479 N N . ALA A 1 207 ? -8.367 -19.312 -9.266 1 98.69 207 ALA A N 1
ATOM 1480 C CA . ALA A 1 207 ? -8.531 -18.359 -10.359 1 98.69 207 ALA A CA 1
ATOM 1481 C C . ALA A 1 207 ? -9.992 -18.203 -10.75 1 98.69 207 ALA A C 1
ATOM 1483 O O . ALA A 1 207 ? -10.469 -17.094 -10.992 1 98.69 207 ALA A O 1
ATOM 1484 N N . ARG A 1 208 ? -10.688 -19.281 -10.852 1 98.38 208 ARG A N 1
ATOM 1485 C CA . ARG A 1 208 ? -12.117 -19.25 -11.164 1 98.38 208 ARG A CA 1
ATOM 1486 C C . ARG A 1 208 ? -12.898 -18.484 -10.102 1 98.38 208 ARG A C 1
ATOM 1488 O O . ARG A 1 208 ? -13.773 -17.688 -10.422 1 98.38 208 ARG A O 1
ATOM 1495 N N . ASP A 1 209 ? -12.586 -18.781 -8.867 1 97.38 209 ASP A N 1
ATOM 1496 C CA . ASP A 1 209 ? -13.258 -18.094 -7.777 1 97.38 209 ASP A CA 1
ATOM 1497 C C . ASP A 1 209 ? -13.031 -16.594 -7.852 1 97.38 209 ASP A C 1
ATOM 1499 O O . ASP A 1 209 ? -13.961 -15.805 -7.652 1 97.38 209 ASP A O 1
ATOM 1503 N N . TYR A 1 210 ? -11.773 -16.219 -8.086 1 97.62 210 TYR A N 1
ATOM 1504 C CA . TYR A 1 210 ? -11.453 -14.805 -8.25 1 97.62 210 TYR A CA 1
ATOM 1505 C C . TYR A 1 210 ? -12.258 -14.188 -9.391 1 97.62 210 TYR A C 1
ATOM 1507 O O . TYR A 1 210 ? -12.82 -13.102 -9.242 1 97.62 210 TYR A O 1
ATOM 1515 N N . ARG A 1 211 ? -12.242 -14.883 -10.492 1 97.69 211 ARG A N 1
ATOM 1516 C CA . ARG A 1 211 ? -12.953 -14.391 -11.672 1 97.69 211 ARG A CA 1
ATOM 1517 C C . ARG A 1 211 ? -14.438 -14.227 -11.383 1 97.69 211 ARG A C 1
ATOM 1519 O O . ARG A 1 211 ? -15.023 -13.188 -11.695 1 97.69 211 ARG A O 1
ATOM 1526 N N . HIS A 1 212 ? -15.055 -15.203 -10.758 1 97.25 212 HIS A N 1
ATOM 1527 C CA . HIS A 1 212 ? -16.484 -15.156 -10.422 1 97.25 212 HIS A CA 1
ATOM 1528 C C . HIS A 1 212 ? -16.781 -14.008 -9.477 1 97.25 212 HIS A C 1
ATOM 1530 O O . HIS A 1 212 ? -17.828 -13.352 -9.602 1 97.25 212 HIS A O 1
ATOM 1536 N N . HIS A 1 213 ? -15.93 -13.82 -8.586 1 95.56 213 HIS A N 1
ATOM 1537 C CA . HIS A 1 213 ? -16.094 -12.719 -7.648 1 95.56 213 HIS A CA 1
ATOM 1538 C C . HIS A 1 213 ? -16.156 -11.383 -8.383 1 95.56 213 HIS A C 1
ATOM 1540 O O . HIS A 1 213 ? -17.031 -10.562 -8.125 1 95.56 213 HIS A O 1
ATOM 1546 N N . ARG A 1 214 ? -15.188 -11.172 -9.25 1 97.19 214 ARG A N 1
ATOM 1547 C CA . ARG A 1 214 ? -15.133 -9.922 -10.008 1 97.19 214 ARG A CA 1
ATOM 1548 C C . ARG A 1 214 ? -16.344 -9.781 -10.914 1 97.19 214 ARG A C 1
ATOM 1550 O O . ARG A 1 214 ? -16.906 -8.688 -11.039 1 97.19 214 ARG A O 1
ATOM 1557 N N . GLU A 1 215 ? -16.703 -10.852 -11.531 1 97.19 215 GLU A N 1
ATOM 1558 C CA . GLU A 1 215 ? -17.875 -10.844 -12.406 1 97.19 215 GLU A CA 1
ATOM 1559 C C . GLU A 1 215 ? -19.156 -10.562 -11.625 1 97.19 215 GLU A C 1
ATOM 1561 O O . GLU A 1 215 ? -20.047 -9.852 -12.102 1 97.19 215 GLU A O 1
ATOM 1566 N N . GLY A 1 216 ? -19.25 -11.164 -10.469 1 96.31 216 GLY A N 1
ATOM 1567 C CA . GLY A 1 216 ? -20.359 -10.859 -9.594 1 96.31 216 GLY A CA 1
ATOM 1568 C C . GLY A 1 216 ? -20.469 -9.383 -9.25 1 96.31 216 GLY A C 1
ATOM 1569 O O . GLY A 1 216 ? -21.562 -8.812 -9.281 1 96.31 216 GLY A O 1
ATOM 1570 N N . ARG A 1 217 ? -19.391 -8.789 -8.969 1 95.56 217 ARG A N 1
ATOM 1571 C CA . ARG A 1 217 ? -19.359 -7.359 -8.672 1 95.56 217 ARG A CA 1
ATOM 1572 C C . ARG A 1 217 ? -19.781 -6.535 -9.891 1 95.56 217 ARG A C 1
ATOM 1574 O O . ARG A 1 217 ? -20.469 -5.527 -9.758 1 95.56 217 ARG A O 1
ATOM 1581 N N . LEU A 1 218 ? -19.297 -6.953 -11.039 1 97.44 218 LEU A N 1
ATOM 1582 C CA . LEU A 1 218 ? -19.703 -6.289 -12.273 1 97.44 218 LEU A CA 1
ATOM 1583 C C . LEU A 1 218 ? -21.219 -6.324 -12.445 1 97.44 218 LEU A C 1
ATOM 1585 O O . LEU A 1 218 ? -21.828 -5.316 -12.812 1 97.44 218 LEU A O 1
ATOM 1589 N N . GLU A 1 219 ? -21.781 -7.449 -12.141 1 97.62 219 GLU A N 1
ATOM 1590 C CA . GLU A 1 219 ? -23.234 -7.586 -12.273 1 97.62 219 GLU A CA 1
ATOM 1591 C C . GLU A 1 219 ? -23.969 -6.672 -11.297 1 97.62 219 GLU A C 1
ATOM 1593 O O . GLU A 1 219 ? -24.984 -6.07 -11.648 1 97.62 219 GLU A O 1
ATOM 1598 N N . GLN A 1 220 ? -23.484 -6.566 -10.086 1 96.75 220 GLN A N 1
ATOM 1599 C CA . GLN A 1 220 ? -24.062 -5.668 -9.102 1 96.75 220 GLN A CA 1
ATOM 1600 C C . GLN A 1 220 ? -24.016 -4.219 -9.57 1 96.75 220 GLN A C 1
ATOM 1602 O O . GLN A 1 220 ? -24.984 -3.479 -9.422 1 96.75 220 GLN A O 1
ATOM 1607 N N . ILE A 1 221 ? -22.922 -3.838 -10.125 1 97.44 221 ILE A N 1
ATOM 1608 C CA . ILE A 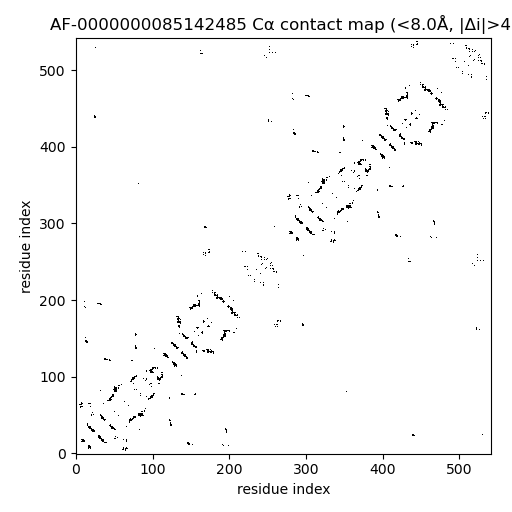1 221 ? -22.75 -2.465 -10.586 1 97.44 221 ILE A CA 1
ATOM 1609 C C . ILE A 1 221 ? -23.641 -2.205 -11.797 1 97.44 221 ILE A C 1
ATOM 1611 O O . ILE A 1 221 ? -24.266 -1.151 -11.898 1 97.44 221 ILE A O 1
ATOM 1615 N N . ARG A 1 222 ? -23.719 -3.188 -12.711 1 97.44 222 ARG A N 1
ATOM 1616 C CA . ARG A 1 222 ? -24.609 -3.068 -13.852 1 97.44 222 ARG A CA 1
ATOM 1617 C C . ARG A 1 222 ? -26.062 -2.857 -13.398 1 97.44 222 ARG A C 1
ATOM 1619 O O . ARG A 1 222 ? -26.781 -2.033 -13.961 1 97.44 222 ARG A O 1
ATOM 1626 N N . ALA A 1 223 ? -26.438 -3.598 -12.438 1 97.75 223 ALA A N 1
ATOM 1627 C CA . ALA A 1 223 ? -27.797 -3.488 -11.914 1 97.75 223 ALA A CA 1
ATOM 1628 C C . ALA A 1 223 ? -28.031 -2.115 -11.289 1 97.75 223 ALA A C 1
ATOM 1630 O O . ALA A 1 223 ? -29.094 -1.523 -11.477 1 97.75 223 ALA A O 1
ATOM 1631 N N . ALA A 1 224 ? -27.062 -1.597 -10.531 1 97.5 224 ALA A N 1
ATOM 1632 C CA . ALA A 1 224 ? -27.172 -0.276 -9.914 1 97.5 224 ALA A CA 1
ATOM 1633 C C . ALA A 1 224 ? -27.297 0.815 -10.977 1 97.5 224 ALA A C 1
ATOM 1635 O O . ALA A 1 224 ? -28.078 1.758 -10.82 1 97.5 224 ALA A O 1
ATOM 1636 N N . LEU A 1 225 ? -26.5 0.674 -12.031 1 97.31 225 LEU A N 1
ATOM 1637 C CA . LEU A 1 225 ? -26.547 1.644 -13.117 1 97.31 225 LEU A CA 1
ATOM 1638 C C . LEU A 1 225 ? -27.891 1.596 -13.836 1 97.31 225 LEU A C 1
ATOM 1640 O O . LEU A 1 225 ? -28.438 2.637 -14.203 1 97.31 225 LEU A O 1
ATOM 1644 N N . ALA A 1 226 ? -28.406 0.377 -14.047 1 97.25 226 ALA A N 1
ATOM 1645 C CA . ALA A 1 226 ? -29.656 0.184 -14.773 1 97.25 226 ALA A CA 1
ATOM 1646 C C . ALA A 1 226 ? -30.828 0.815 -14.016 1 97.25 226 ALA A C 1
ATOM 1648 O O . ALA A 1 226 ? -31.859 1.157 -14.609 1 97.25 226 ALA A O 1
ATOM 1649 N N . ALA A 1 227 ? -30.656 1.011 -12.719 1 97.25 227 ALA A N 1
ATOM 1650 C CA . ALA A 1 227 ? -31.719 1.566 -11.875 1 97.25 227 ALA A CA 1
ATOM 1651 C C . ALA A 1 227 ? -31.719 3.092 -11.922 1 97.25 227 ALA A C 1
ATOM 1653 O O . ALA A 1 227 ? -32.625 3.738 -11.422 1 97.25 227 ALA A O 1
ATOM 1654 N N . LEU A 1 228 ? -30.75 3.701 -12.57 1 96.94 228 LEU A N 1
ATOM 1655 C CA . LEU A 1 228 ? -30.625 5.152 -12.656 1 96.94 228 LEU A CA 1
ATOM 1656 C C . LEU A 1 228 ? -31.109 5.656 -14.016 1 96.94 228 LEU A C 1
ATOM 1658 O O . LEU A 1 228 ? -31.078 4.922 -15 1 96.94 228 LEU A O 1
ATOM 1662 N N . PRO A 1 229 ? -31.578 6.918 -14.039 1 96.88 229 PRO A N 1
ATOM 1663 C CA . PRO A 1 229 ? -31.812 7.52 -15.352 1 96.88 229 PRO A CA 1
ATOM 1664 C C . PRO A 1 229 ? -30.562 7.488 -16.25 1 96.88 229 PRO A C 1
ATOM 1666 O O . PRO A 1 229 ? -29.453 7.652 -15.758 1 96.88 229 PRO A O 1
ATOM 1669 N N . GLU A 1 230 ? -30.797 7.328 -17.5 1 94.06 230 GLU A N 1
ATOM 1670 C CA . GLU A 1 230 ? -29.734 7.117 -18.469 1 94.06 230 GLU A CA 1
ATOM 1671 C C . GLU A 1 230 ? -28.672 8.211 -18.359 1 94.06 230 GLU A C 1
ATOM 1673 O O . GLU A 1 230 ? -27.469 7.922 -18.344 1 94.06 230 GLU A O 1
ATOM 1678 N N . ALA A 1 231 ? -29.047 9.414 -18.219 1 95.19 231 ALA A N 1
ATOM 1679 C CA . ALA A 1 231 ? -28.125 10.539 -18.172 1 95.19 231 ALA A CA 1
ATOM 1680 C C . ALA A 1 231 ? -27.266 10.477 -16.906 1 95.19 231 ALA A C 1
ATOM 1682 O O . ALA A 1 231 ? -26.062 10.773 -16.953 1 95.19 231 ALA A O 1
ATOM 1683 N N . GLU A 1 232 ? -27.859 10.062 -15.828 1 96.12 232 GLU A N 1
ATOM 1684 C CA . GLU A 1 232 ? -27.125 9.938 -14.57 1 96.12 232 GLU A CA 1
ATOM 1685 C C . GLU A 1 232 ? -26.172 8.75 -14.602 1 96.12 232 GLU A C 1
ATOM 1687 O O . GLU A 1 232 ? -25.031 8.859 -14.133 1 96.12 232 GLU A O 1
ATOM 1692 N N . ALA A 1 233 ? -26.609 7.707 -15.164 1 95.81 233 ALA A N 1
ATOM 1693 C CA . ALA A 1 233 ? -25.797 6.5 -15.242 1 95.81 233 ALA A CA 1
ATOM 1694 C C . ALA A 1 233 ? -24.547 6.742 -16.078 1 95.81 233 ALA A C 1
ATOM 1696 O O . ALA A 1 233 ? -23.469 6.207 -15.773 1 95.81 233 ALA A O 1
ATOM 1697 N N . ALA A 1 234 ? -24.656 7.555 -17.047 1 94.38 234 ALA A N 1
ATOM 1698 C CA . ALA A 1 234 ? -23.562 7.809 -17.969 1 94.38 234 ALA A CA 1
ATOM 1699 C C . ALA A 1 234 ? -22.484 8.664 -17.328 1 94.38 234 ALA A C 1
ATOM 1701 O O . ALA A 1 234 ? -21.312 8.586 -17.703 1 94.38 234 ALA A O 1
ATOM 1702 N N . THR A 1 235 ? -22.875 9.391 -16.281 1 96 235 THR A N 1
ATOM 1703 C CA . THR A 1 235 ? -21.906 10.375 -15.773 1 96 235 THR A CA 1
ATOM 1704 C C . THR A 1 235 ? -21.609 10.117 -14.297 1 96 235 THR A C 1
ATOM 1706 O O . THR A 1 235 ? -20.797 10.82 -13.695 1 96 235 THR A O 1
ATOM 1709 N N . ILE A 1 236 ? -22.188 9.086 -13.766 1 97.19 236 ILE A N 1
ATOM 1710 C CA . ILE A 1 236 ? -22.062 8.859 -12.328 1 97.19 236 ILE A CA 1
ATOM 1711 C C . ILE A 1 236 ? -20.594 8.57 -11.984 1 97.19 236 ILE A C 1
ATOM 1713 O O . ILE A 1 236 ? -19.906 7.879 -12.734 1 97.19 236 ILE A O 1
ATOM 1717 N N . THR A 1 237 ? -20.125 9.102 -10.875 1 96.44 237 THR A N 1
ATOM 1718 C CA . THR A 1 237 ? -18.75 8.906 -10.414 1 96.44 237 THR A CA 1
ATOM 1719 C C . THR A 1 237 ? -18.656 7.707 -9.484 1 96.44 237 THR A C 1
ATOM 1721 O O . THR A 1 237 ? -19.672 7.273 -8.914 1 96.44 237 THR A O 1
ATOM 1724 N N . PRO A 1 238 ? -17.5 7.121 -9.352 1 95.88 238 PRO A N 1
ATOM 1725 C CA . PRO A 1 238 ? -17.312 6.039 -8.383 1 95.88 238 PRO A CA 1
ATOM 1726 C C . PRO A 1 238 ? -17.75 6.434 -6.969 1 95.88 238 PRO A C 1
ATOM 1728 O O . PRO A 1 238 ? -18.312 5.613 -6.242 1 95.88 238 PRO A O 1
ATOM 1731 N N . GLU A 1 239 ? -17.5 7.645 -6.586 1 94 239 GLU A N 1
ATOM 1732 C CA . GLU A 1 239 ? -17.844 8.148 -5.258 1 94 239 GLU A CA 1
ATOM 1733 C C . GLU A 1 239 ? -19.344 8.117 -5.031 1 94 239 GLU A C 1
ATOM 1735 O O . GLU A 1 239 ? -19.812 7.812 -3.928 1 94 239 GLU A O 1
ATOM 1740 N N . ASP A 1 240 ? -20.078 8.398 -6.09 1 96.62 240 ASP A N 1
ATOM 1741 C CA . ASP A 1 240 ? -21.531 8.43 -5.98 1 96.62 240 ASP A CA 1
ATOM 1742 C C . ASP A 1 240 ? -22.125 7.031 -6.105 1 96.62 240 ASP A C 1
ATOM 1744 O O . ASP A 1 240 ? -23.203 6.754 -5.559 1 96.62 240 ASP A O 1
ATOM 1748 N N . LEU A 1 241 ? -21.453 6.191 -6.777 1 97.56 241 LEU A N 1
ATOM 1749 C CA . LEU A 1 241 ? -21.969 4.852 -7.055 1 97.56 241 LEU A CA 1
ATOM 1750 C C . LEU A 1 241 ? -21.656 3.904 -5.898 1 97.56 241 LEU A C 1
ATOM 1752 O O . LEU A 1 241 ? -22.453 3.027 -5.578 1 97.56 241 LEU A O 1
ATOM 1756 N N . ALA A 1 242 ? -20.5 4.047 -5.25 1 96.81 242 ALA A N 1
ATOM 1757 C CA . ALA A 1 242 ? -20 3.105 -4.25 1 96.81 242 ALA A CA 1
ATOM 1758 C C . ALA A 1 242 ? -21.016 2.914 -3.125 1 96.81 242 ALA A C 1
ATOM 1760 O O . ALA A 1 242 ? -21.297 1.783 -2.719 1 96.81 242 ALA A O 1
ATOM 1761 N N . PRO A 1 243 ? -21.688 4.012 -2.699 1 95.94 243 PRO A N 1
ATOM 1762 C CA . PRO A 1 243 ? -22.656 3.82 -1.611 1 95.94 243 PRO A CA 1
ATOM 1763 C C . PRO A 1 243 ? -23.875 3.004 -2.035 1 95.94 243 PRO A C 1
ATOM 1765 O O . PRO A 1 243 ? -24.562 2.439 -1.187 1 95.94 243 PRO A O 1
ATOM 1768 N N . ARG A 1 244 ? -24.094 2.941 -3.283 1 95.5 244 ARG A N 1
ATOM 1769 C CA . ARG A 1 244 ? -25.203 2.133 -3.781 1 95.5 244 ARG A CA 1
ATOM 1770 C C . ARG A 1 244 ? -24.859 0.65 -3.768 1 95.5 244 ARG A C 1
ATOM 1772 O O . ARG A 1 244 ? -25.734 -0.201 -3.604 1 95.5 244 ARG A O 1
ATOM 1779 N N . ILE A 1 245 ? -23.594 0.372 -3.945 1 95.56 245 ILE A N 1
ATOM 1780 C CA . ILE A 1 245 ? -23.109 -1.003 -3.957 1 95.56 245 ILE A CA 1
ATOM 1781 C C . ILE A 1 245 ? -22.766 -1.442 -2.535 1 95.56 245 ILE A C 1
ATOM 1783 O O . ILE A 1 245 ? -23.016 -2.588 -2.156 1 95.56 245 ILE A O 1
ATOM 1787 N N . TYR A 1 246 ? -22.156 -0.497 -1.789 1 94.75 246 TYR A N 1
ATOM 1788 C CA . TYR A 1 246 ? -21.719 -0.699 -0.414 1 94.75 246 TYR A CA 1
ATOM 1789 C C . TYR A 1 246 ? -22.344 0.334 0.516 1 94.75 246 TYR A C 1
ATOM 1791 O O . TYR A 1 246 ? -21.688 1.297 0.916 1 94.75 246 TYR A O 1
ATOM 1799 N N . PRO A 1 247 ? -23.531 0.126 0.936 1 94.12 247 PRO A N 1
ATOM 1800 C CA . PRO A 1 247 ? -24.188 1.145 1.766 1 94.12 247 PRO A CA 1
ATOM 1801 C C . PRO A 1 247 ? -23.594 1.22 3.174 1 94.12 247 PRO A C 1
ATOM 1803 O O . PRO A 1 247 ? -23.219 0.193 3.744 1 94.12 247 PRO A O 1
ATOM 1806 N N . GLY A 1 248 ? -23.438 2.379 3.674 1 91.94 248 GLY A N 1
ATOM 1807 C CA . GLY A 1 248 ? -23.188 2.596 5.09 1 91.94 248 GLY A CA 1
ATOM 1808 C C . GLY A 1 248 ? -21.719 2.553 5.441 1 91.94 248 GLY A C 1
ATOM 1809 O O . GLY A 1 248 ? -21.344 2.557 6.621 1 91.94 248 GLY A O 1
ATOM 1810 N N . LEU A 1 249 ? -20.859 2.475 4.453 1 92.69 249 LEU A N 1
ATOM 1811 C CA . LEU A 1 249 ? -19.438 2.428 4.746 1 92.69 249 LEU A CA 1
ATOM 1812 C C . LEU A 1 249 ? -18.875 3.826 4.996 1 92.69 249 LEU A C 1
ATOM 1814 O O . LEU A 1 249 ? -19.359 4.801 4.406 1 92.69 249 LEU A O 1
ATOM 1818 N N . THR A 1 250 ? -17.938 3.918 5.891 1 89.38 250 THR A N 1
ATOM 1819 C CA . THR A 1 250 ? -17.25 5.168 6.176 1 89.38 250 THR A CA 1
ATOM 1820 C C . THR A 1 250 ? -15.75 4.938 6.312 1 89.38 250 THR A C 1
ATOM 1822 O O . THR A 1 250 ? -15.297 3.793 6.359 1 89.38 250 THR A O 1
ATOM 1825 N N . GLY A 1 251 ? -15.062 5.988 6.188 1 87.81 251 GLY A N 1
ATOM 1826 C CA . GLY A 1 251 ? -13.641 5.926 6.457 1 87.81 251 GLY A CA 1
ATOM 1827 C C . GLY A 1 251 ? -12.867 5.16 5.398 1 87.81 251 GLY A C 1
ATOM 1828 O O . GLY A 1 251 ? -13.156 5.27 4.207 1 87.81 251 GLY A O 1
ATOM 1829 N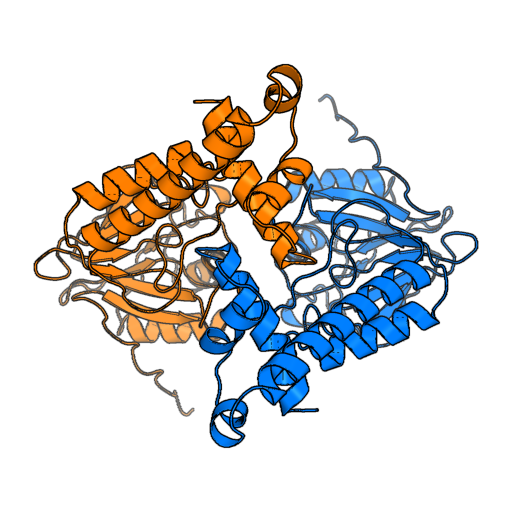 N . THR A 1 252 ? -11.875 4.484 5.871 1 87.31 252 THR A N 1
ATOM 1830 C CA . THR A 1 252 ? -10.938 3.789 4.992 1 87.31 252 THR A CA 1
ATOM 1831 C C . THR A 1 252 ? -11.656 2.721 4.176 1 87.31 252 THR A C 1
ATOM 1833 O O . THR A 1 252 ? -11.367 2.533 2.992 1 87.31 252 THR A O 1
ATOM 1836 N N . VAL A 1 253 ? -12.531 2.025 4.836 1 92.31 253 VAL A N 1
ATOM 1837 C CA . VAL A 1 253 ? -13.25 0.959 4.141 1 92.31 253 VAL A CA 1
ATOM 1838 C C . VAL A 1 253 ? -14.055 1.546 2.986 1 92.31 253 VAL A C 1
ATOM 1840 O O . VAL A 1 253 ? -14.078 0.984 1.888 1 92.31 253 VAL A O 1
ATOM 1843 N N . ALA A 1 254 ? -14.664 2.691 3.209 1 92.88 254 ALA A N 1
ATOM 1844 C CA . ALA A 1 254 ? -15.406 3.385 2.158 1 92.88 254 ALA A CA 1
ATOM 1845 C C . ALA A 1 254 ? -14.484 3.793 1.013 1 92.88 254 ALA A C 1
ATOM 1847 O O . ALA A 1 254 ? -14.852 3.693 -0.159 1 92.88 254 ALA A O 1
ATOM 1848 N N . ARG A 1 255 ? -13.359 4.277 1.371 1 89.25 255 ARG A N 1
ATOM 1849 C CA . ARG A 1 255 ? -12.406 4.699 0.353 1 89.25 255 ARG A CA 1
ATOM 1850 C C . ARG A 1 255 ? -12.008 3.529 -0.543 1 89.25 255 ARG A C 1
ATOM 1852 O O . ARG A 1 255 ? -11.914 3.678 -1.763 1 89.25 255 ARG A O 1
ATOM 1859 N N . VAL A 1 256 ? -11.789 2.387 0.028 1 90 256 VAL A N 1
ATOM 1860 C CA . VAL A 1 256 ? -11.398 1.202 -0.731 1 90 256 VAL A CA 1
ATOM 1861 C C . VAL A 1 256 ? -12.57 0.736 -1.592 1 90 256 VAL A C 1
ATOM 1863 O O . VAL A 1 256 ? -12.375 0.285 -2.723 1 90 256 VAL A O 1
ATOM 1866 N N . ALA A 1 257 ? -13.727 0.829 -1.021 1 94.19 257 ALA A N 1
ATOM 1867 C CA . ALA A 1 257 ? -14.922 0.5 -1.801 1 94.19 257 ALA A CA 1
ATOM 1868 C C . ALA A 1 257 ? -15.023 1.374 -3.047 1 94.19 257 ALA A C 1
ATOM 1870 O O . ALA A 1 257 ? -15.328 0.883 -4.133 1 94.19 257 ALA A O 1
ATOM 1871 N N . VAL A 1 258 ? -14.773 2.633 -2.902 1 93.88 258 VAL A N 1
ATOM 1872 C CA . VAL A 1 258 ? -14.805 3.562 -4.027 1 93.88 258 VAL A CA 1
ATOM 1873 C C . VAL A 1 258 ? -13.781 3.143 -5.078 1 93.88 258 VAL A C 1
ATOM 1875 O O . VAL A 1 258 ? -14.078 3.146 -6.277 1 93.88 258 VAL A O 1
ATOM 1878 N N . GLN A 1 259 ? -12.656 2.744 -4.641 1 91.25 259 GLN A N 1
ATOM 1879 C CA . GLN A 1 259 ? -11.602 2.334 -5.562 1 91.25 259 GLN A CA 1
ATOM 1880 C C . GLN A 1 259 ? -11.992 1.065 -6.316 1 91.25 259 GLN A C 1
ATOM 1882 O O . GLN A 1 259 ? -11.727 0.938 -7.512 1 91.25 259 GLN A O 1
ATOM 1887 N N . THR A 1 260 ? -12.523 0.144 -5.566 1 93.5 260 THR A N 1
ATOM 1888 C CA . THR A 1 260 ? -13 -1.096 -6.172 1 93.5 260 THR A CA 1
ATOM 1889 C C . THR A 1 260 ? -14.047 -0.808 -7.242 1 93.5 260 THR A C 1
ATOM 1891 O O . THR A 1 260 ? -13.969 -1.327 -8.359 1 93.5 260 THR A O 1
ATOM 1894 N N . VAL A 1 261 ? -14.961 0.064 -6.918 1 96.19 261 VAL A N 1
ATOM 1895 C CA . VAL A 1 261 ? -16.031 0.423 -7.84 1 96.19 261 VAL A CA 1
ATOM 1896 C C . VAL A 1 261 ? -15.453 1.164 -9.039 1 96.19 261 VAL A C 1
ATOM 1898 O O . VAL A 1 261 ? -15.891 0.955 -10.18 1 96.19 261 VAL A O 1
ATOM 1901 N N . ALA A 1 262 ? -14.484 1.987 -8.82 1 95.25 262 ALA A N 1
ATOM 1902 C CA . ALA A 1 262 ? -13.859 2.748 -9.898 1 95.25 262 ALA A CA 1
ATOM 1903 C C . ALA A 1 262 ? -13.273 1.818 -10.953 1 95.25 262 ALA A C 1
ATOM 1905 O O . ALA A 1 262 ? -13.461 2.033 -12.156 1 95.25 262 ALA A O 1
ATOM 1906 N N . ALA A 1 263 ? -12.562 0.818 -10.531 1 95.06 263 ALA A N 1
ATOM 1907 C CA . ALA A 1 263 ? -11.945 -0.13 -11.453 1 95.06 263 ALA A CA 1
ATOM 1908 C C . ALA A 1 263 ? -13 -0.871 -12.266 1 95.06 263 ALA A C 1
ATOM 1910 O O . ALA A 1 263 ? -12.852 -1.048 -13.477 1 95.06 263 ALA A O 1
ATOM 1911 N N . HIS A 1 264 ? -14.047 -1.301 -11.594 1 97.19 264 HIS A N 1
ATOM 1912 C CA . HIS A 1 264 ? -15.109 -2.041 -12.273 1 97.19 264 HIS A CA 1
ATOM 1913 C C . HIS A 1 264 ? -15.883 -1.143 -13.234 1 97.19 264 HIS A C 1
ATOM 1915 O O . HIS A 1 264 ? -16.219 -1.56 -14.344 1 97.19 264 HIS A O 1
ATOM 1921 N N . LEU A 1 265 ? -16.156 0.076 -12.75 1 97 265 LEU A N 1
ATOM 1922 C CA . LEU A 1 265 ? -16.875 1.029 -13.586 1 97 265 LEU A CA 1
ATOM 1923 C C . LEU A 1 265 ? -16.094 1.345 -14.859 1 97 265 LEU A C 1
ATOM 1925 O O . LEU A 1 265 ? -16.672 1.417 -15.945 1 97 265 LEU A O 1
ATOM 1929 N N . ARG A 1 266 ? -14.844 1.528 -14.742 1 95.81 266 ARG A N 1
ATOM 1930 C CA . ARG A 1 266 ? -13.992 1.771 -15.906 1 95.81 266 ARG A CA 1
ATOM 1931 C C . ARG A 1 266 ? -14.094 0.624 -16.906 1 95.81 266 ARG A C 1
ATOM 1933 O O . ARG A 1 266 ? -14.195 0.853 -18.109 1 95.81 266 ARG A O 1
ATOM 1940 N N . HIS A 1 267 ? -14.016 -0.589 -16.422 1 96.81 267 HIS A N 1
ATOM 1941 C CA . HIS A 1 267 ? -14.141 -1.767 -17.266 1 96.81 267 HIS A CA 1
ATOM 1942 C C . HIS A 1 267 ? -15.453 -1.739 -18.062 1 96.81 267 HIS A C 1
ATOM 1944 O O . HIS A 1 267 ? -15.461 -2.01 -19.266 1 96.81 267 HIS A O 1
ATOM 1950 N N . LEU A 1 268 ? -16.516 -1.374 -17.359 1 96.38 268 LEU A N 1
ATOM 1951 C CA . LEU A 1 268 ? -17.828 -1.363 -18 1 96.38 268 LEU A CA 1
ATOM 1952 C C . LEU A 1 268 ? -17.922 -0.261 -19.047 1 96.38 268 LEU A C 1
ATOM 1954 O O . LEU A 1 268 ? -18.578 -0.435 -20.078 1 96.38 268 LEU A O 1
ATOM 1958 N N . ARG A 1 269 ? -17.281 0.823 -18.766 1 94.44 269 ARG A N 1
ATOM 1959 C CA . ARG A 1 269 ? -17.375 1.971 -19.672 1 94.44 269 ARG A CA 1
ATOM 1960 C C . ARG A 1 269 ? -16.438 1.803 -20.859 1 94.44 269 ARG A C 1
ATOM 1962 O O . ARG A 1 269 ? -16.703 2.32 -21.953 1 94.44 269 ARG A O 1
ATOM 1969 N N . GLU A 1 270 ? -15.344 1.176 -20.734 1 90 270 GLU A N 1
ATOM 1970 C CA . GLU A 1 270 ? -14.359 1.036 -21.797 1 90 270 GLU A CA 1
ATOM 1971 C C . GLU A 1 270 ? -14.547 -0.279 -22.547 1 90 270 GLU A C 1
ATOM 1973 O O . GLU A 1 270 ? -13.977 -0.471 -23.625 1 90 270 GLU A O 1
ATOM 1978 N N . GLY A 1 271 ? -15.172 -1.219 -21.953 1 76.44 271 GLY A N 1
ATOM 1979 C CA . GLY A 1 271 ? -15.375 -2.506 -22.594 1 76.44 271 GLY A CA 1
ATOM 1980 C C . GLY A 1 271 ? -16.703 -2.607 -23.328 1 76.44 271 GLY A C 1
ATOM 1981 O O . GLY A 1 271 ? -16.75 -2.92 -24.516 1 76.44 271 GLY A O 1
ATOM 1982 N N . MET B 1 1 ? 18.172 22.766 -27.031 1 22.95 1 MET B N 1
ATOM 1983 C CA . MET B 1 1 ? 18.188 22.344 -25.641 1 22.95 1 MET B CA 1
ATOM 1984 C C . MET B 1 1 ? 17 22.922 -24.891 1 22.95 1 MET B C 1
ATOM 1986 O O . MET B 1 1 ? 17.047 24.062 -24.422 1 22.95 1 MET B O 1
ATOM 1990 N N . THR B 1 2 ? 15.805 22.719 -25.312 1 26.11 2 THR B N 1
ATOM 1991 C CA . THR B 1 2 ? 14.633 23.422 -24.797 1 26.11 2 THR B CA 1
ATOM 1992 C C . THR B 1 2 ? 14.398 23.078 -23.328 1 26.11 2 THR B C 1
ATOM 1994 O O . THR B 1 2 ? 14.203 21.922 -22.969 1 26.11 2 THR B O 1
ATOM 1997 N N . THR B 1 3 ? 15.156 23.641 -22.359 1 33.94 3 THR B N 1
ATOM 1998 C CA . THR B 1 3 ? 15.078 23.578 -20.906 1 33.94 3 THR B CA 1
ATOM 1999 C C . THR B 1 3 ? 13.633 23.703 -20.438 1 33.94 3 THR B C 1
ATOM 2001 O O . THR B 1 3 ? 13.016 24.766 -20.578 1 33.94 3 THR B O 1
ATOM 2004 N N . THR B 1 4 ? 12.734 22.875 -20.719 1 37.91 4 THR B N 1
ATOM 2005 C CA . THR B 1 4 ? 11.352 23.062 -20.281 1 37.91 4 THR B CA 1
ATOM 2006 C C . THR B 1 4 ? 11.297 23.359 -18.797 1 37.91 4 THR B C 1
ATOM 2008 O O . THR B 1 4 ? 11.688 22.531 -17.969 1 37.91 4 THR B O 1
ATOM 2011 N N . THR B 1 5 ? 11.531 24.578 -18.375 1 40.5 5 THR B N 1
ATOM 2012 C CA . THR B 1 5 ? 11.453 25.125 -17.031 1 40.5 5 THR B CA 1
ATOM 2013 C C . THR B 1 5 ? 10.195 24.625 -16.312 1 40.5 5 THR B C 1
ATOM 2015 O O . THR B 1 5 ? 9.078 24.906 -16.75 1 40.5 5 THR B O 1
ATOM 2018 N N . ALA B 1 6 ? 10.273 23.578 -15.773 1 53.41 6 ALA B N 1
ATOM 2019 C CA . ALA B 1 6 ? 9.141 23 -15.039 1 53.41 6 ALA B CA 1
ATOM 2020 C C . ALA B 1 6 ? 8.5 24.047 -14.141 1 53.41 6 ALA B C 1
ATOM 2022 O O . ALA B 1 6 ? 9.195 24.781 -13.422 1 53.41 6 ALA B O 1
ATOM 2023 N N . THR B 1 7 ? 7.254 24.625 -14.344 1 57.69 7 THR B N 1
ATOM 2024 C CA . THR B 1 7 ? 6.469 25.562 -13.562 1 57.69 7 THR B CA 1
ATOM 2025 C C . THR B 1 7 ? 6.406 25.141 -12.102 1 57.69 7 THR B C 1
ATOM 2027 O O . THR B 1 7 ? 6.188 23.969 -11.797 1 57.69 7 THR B O 1
ATOM 2030 N N . PRO B 1 8 ? 6.828 26.219 -11.234 1 66.56 8 PRO B N 1
ATOM 2031 C CA . PRO B 1 8 ? 6.723 25.922 -9.805 1 66.56 8 PRO B CA 1
ATOM 2032 C C . PRO B 1 8 ? 5.328 25.453 -9.406 1 66.56 8 PRO B C 1
ATOM 2034 O O . PRO B 1 8 ? 4.332 25.891 -9.984 1 66.56 8 PRO B O 1
ATOM 2037 N N . GLY B 1 9 ? 5.234 24.484 -8.625 1 75.25 9 GLY B N 1
ATOM 2038 C CA . GLY B 1 9 ? 3.977 23.953 -8.117 1 75.25 9 GLY B CA 1
ATOM 2039 C C . GLY B 1 9 ? 3.188 24.969 -7.316 1 75.25 9 GLY B C 1
ATOM 2040 O O . GLY B 1 9 ? 3.664 26.078 -7.062 1 75.25 9 GLY B O 1
ATOM 2041 N N . PRO B 1 10 ? 2.025 24.703 -7.012 1 84.94 10 PRO B N 1
ATOM 2042 C CA . PRO B 1 10 ? 1.162 25.609 -6.242 1 84.94 10 PRO B CA 1
ATOM 2043 C C . PRO B 1 10 ? 1.695 25.875 -4.836 1 84.94 10 PRO B C 1
ATOM 2045 O O . PRO B 1 10 ? 2.564 25.141 -4.352 1 84.94 10 PRO B O 1
ATOM 2048 N N . THR B 1 11 ? 1.3 27.016 -4.238 1 89.62 11 THR B N 1
ATOM 2049 C CA . THR B 1 11 ? 1.601 27.406 -2.867 1 89.62 11 THR B CA 1
ATOM 2050 C C . THR B 1 11 ? 0.364 27.281 -1.982 1 89.62 11 THR B C 1
ATOM 2052 O O . THR B 1 11 ? -0.407 28.219 -1.834 1 89.62 11 THR B O 1
ATOM 2055 N N . PRO B 1 12 ? 0.213 26.141 -1.383 1 93.5 12 PRO B N 1
ATOM 2056 C CA . PRO B 1 12 ? -1.004 25.922 -0.599 1 93.5 12 PRO B CA 1
ATOM 2057 C C . PRO B 1 12 ? -1.01 26.688 0.718 1 93.5 12 PRO B C 1
ATOM 2059 O O . PRO B 1 12 ? -2.062 26.844 1.345 1 93.5 12 PRO B O 1
ATOM 2062 N N . ALA B 1 13 ? 0.129 27.172 1.156 1 95.06 13 ALA B N 1
ATOM 2063 C CA . ALA B 1 13 ? 0.335 28.031 2.318 1 95.06 13 ALA B CA 1
ATOM 2064 C C . ALA B 1 13 ? 1.562 28.922 2.133 1 95.06 13 ALA B C 1
ATOM 2066 O O . ALA B 1 13 ? 2.473 28.578 1.375 1 95.06 13 ALA B O 1
ATOM 2067 N N . PRO B 1 14 ? 1.532 30.062 2.801 1 96.06 14 PRO B N 1
ATOM 2068 C CA . PRO B 1 14 ? 2.758 30.875 2.729 1 96.06 14 PRO B CA 1
ATOM 2069 C C . PRO B 1 14 ? 4.008 30.062 3.084 1 96.06 14 PRO B C 1
ATOM 2071 O O . PRO B 1 14 ? 3.965 29.219 3.971 1 96.06 14 PRO B O 1
ATOM 2074 N N . LEU B 1 15 ? 5.121 30.297 2.295 1 97.31 15 LEU B N 1
ATOM 2075 C CA . LEU B 1 15 ? 6.449 29.75 2.551 1 97.31 15 LEU B CA 1
ATOM 2076 C C . LEU B 1 15 ? 6.539 28.312 2.059 1 97.31 15 LEU B C 1
ATOM 2078 O O . LEU B 1 15 ? 7.605 27.688 2.131 1 97.31 15 LEU B O 1
ATOM 2082 N N . VAL B 1 16 ? 5.395 27.719 1.588 1 98.12 16 VAL B N 1
ATOM 2083 C CA . VAL B 1 16 ? 5.398 26.297 1.258 1 98.12 16 VAL B CA 1
ATOM 2084 C C . VAL B 1 16 ? 4.957 26.109 -0.19 1 98.12 16 VAL B C 1
ATOM 2086 O O . VAL B 1 16 ? 3.896 26.594 -0.594 1 98.12 16 VAL B O 1
ATOM 2089 N N . ARG B 1 17 ? 5.758 25.422 -0.972 1 97.75 17 ARG B N 1
ATOM 2090 C CA . ARG B 1 17 ? 5.395 24.969 -2.309 1 97.75 17 ARG B CA 1
ATOM 2091 C C . ARG B 1 17 ? 5.07 23.469 -2.305 1 97.75 17 ARG B C 1
ATOM 2093 O O . ARG B 1 17 ? 5.602 22.719 -1.487 1 97.75 17 ARG B O 1
ATOM 2100 N N . CYS B 1 18 ? 4.18 23.078 -3.188 1 98.12 18 CYS B N 1
ATOM 2101 C CA . CYS B 1 18 ? 3.773 21.688 -3.283 1 98.12 18 CYS B CA 1
ATOM 2102 C C . CYS B 1 18 ? 4.047 21.125 -4.676 1 98.12 18 CYS B C 1
ATOM 2104 O O . CYS B 1 18 ? 3.734 21.781 -5.68 1 98.12 18 CYS B O 1
ATOM 2106 N N . VAL B 1 19 ? 4.715 20.031 -4.734 1 97.81 19 VAL B N 1
ATOM 2107 C CA . VAL B 1 19 ? 4.926 19.281 -5.969 1 97.81 19 VAL B CA 1
ATOM 2108 C C . VAL B 1 19 ? 4.379 17.859 -5.816 1 97.81 19 VAL B C 1
ATOM 2110 O O . VAL B 1 19 ? 4.867 17.078 -4.988 1 97.81 19 VAL B O 1
ATOM 2113 N N . THR B 1 20 ? 3.406 17.5 -6.613 1 96.38 20 THR B N 1
ATOM 2114 C CA . THR B 1 20 ? 2.785 16.188 -6.5 1 96.38 20 THR B CA 1
ATOM 2115 C C . THR B 1 20 ? 3.457 15.18 -7.441 1 96.38 20 THR B C 1
ATOM 2117 O O . THR B 1 20 ? 3.51 15.398 -8.648 1 96.38 20 THR B O 1
ATOM 2120 N N . ALA B 1 21 ? 3.992 14.141 -6.836 1 95.38 21 ALA B N 1
ATOM 2121 C CA . ALA B 1 21 ? 4.57 13.07 -7.641 1 95.38 21 ALA B CA 1
ATOM 2122 C C . ALA B 1 21 ? 3.494 12.352 -8.445 1 95.38 21 ALA B C 1
ATOM 2124 O O . ALA B 1 21 ? 2.348 12.242 -8.008 1 95.38 21 ALA B O 1
ATOM 2125 N N . GLN B 1 22 ? 3.848 11.836 -9.578 1 91 22 GLN B N 1
ATOM 2126 C CA . GLN B 1 22 ? 2.908 11.18 -10.484 1 91 22 GLN B CA 1
ATOM 2127 C C . GLN B 1 22 ? 2.793 9.695 -10.18 1 91 22 GLN B C 1
ATOM 2129 O O . GLN B 1 22 ? 3.201 8.852 -10.984 1 91 22 GLN B O 1
ATOM 2134 N N . ASN B 1 23 ? 2.18 9.398 -9.07 1 89.31 23 ASN B N 1
ATOM 2135 C CA . ASN B 1 23 ? 1.992 8.016 -8.633 1 89.31 23 ASN B CA 1
ATOM 2136 C C . ASN B 1 23 ? 0.585 7.789 -8.094 1 89.31 23 ASN B C 1
ATOM 2138 O O . ASN B 1 23 ? 0.418 7.27 -6.988 1 89.31 23 ASN B O 1
ATOM 2142 N N . PRO B 1 24 ? -0.398 8.125 -8.891 1 85.94 24 PRO B N 1
ATOM 2143 C CA . PRO B 1 24 ? -1.764 7.887 -8.422 1 85.94 24 PRO B CA 1
ATOM 2144 C C . PRO B 1 24 ? -2.027 6.418 -8.086 1 85.94 24 PRO B C 1
ATOM 2146 O O . PRO B 1 24 ? -1.508 5.527 -8.766 1 85.94 24 PRO B O 1
ATOM 2149 N N . SER B 1 25 ? -2.654 6.168 -7.016 1 83.31 25 SER B N 1
ATOM 2150 C CA . SER B 1 25 ? -3.076 4.848 -6.562 1 83.31 25 SER B CA 1
ATOM 2151 C C . SER B 1 25 ? -4.203 4.949 -5.539 1 83.31 25 SER B C 1
ATOM 2153 O O . SER B 1 25 ? -4.504 6.039 -5.047 1 83.31 25 SER B O 1
ATOM 2155 N N . PRO B 1 26 ? -4.816 3.824 -5.266 1 77.69 26 PRO B N 1
ATOM 2156 C CA . PRO B 1 26 ? -5.82 3.842 -4.199 1 77.69 26 PRO B CA 1
ATOM 2157 C C . PRO B 1 26 ? -5.27 4.359 -2.875 1 77.69 26 PRO B C 1
ATOM 2159 O O . PRO B 1 26 ? -6 4.98 -2.098 1 77.69 26 PRO B O 1
ATOM 2162 N N . MET B 1 27 ? -3.992 4.191 -2.674 1 81.56 27 MET B N 1
ATOM 2163 C CA . MET B 1 27 ? -3.383 4.574 -1.404 1 81.56 27 MET B CA 1
ATOM 2164 C C . MET B 1 27 ? -2.836 6 -1.47 1 81.56 27 MET B C 1
ATOM 2166 O O . MET B 1 27 ? -2.67 6.652 -0.439 1 81.56 27 MET B O 1
ATOM 2170 N N . THR B 1 28 ? -2.576 6.484 -2.707 1 86.5 28 THR B N 1
ATOM 2171 C CA . THR B 1 28 ? -1.893 7.77 -2.812 1 86.5 28 THR B CA 1
ATOM 2172 C C . THR B 1 28 ? -2.803 8.812 -3.449 1 86.5 28 THR B C 1
ATOM 2174 O O . THR B 1 28 ? -2.371 9.938 -3.725 1 86.5 28 THR B O 1
ATOM 2177 N N . LEU B 1 29 ? -4.062 8.43 -3.734 1 85.56 29 LEU B N 1
ATOM 2178 C CA . LEU B 1 29 ? -4.992 9.336 -4.402 1 85.56 29 LEU B CA 1
ATOM 2179 C C . LEU B 1 29 ? -4.391 9.875 -5.695 1 85.56 29 LEU B C 1
ATOM 2181 O O . LEU B 1 29 ? -4.016 9.102 -6.578 1 85.56 29 LEU B O 1
ATOM 2185 N N . ALA B 1 30 ? -4.277 11.148 -5.855 1 87.88 30 ALA B N 1
ATOM 2186 C CA . ALA B 1 30 ? -3.752 11.703 -7.102 1 87.88 30 ALA B CA 1
ATOM 2187 C C . ALA B 1 30 ? -2.232 11.586 -7.152 1 87.88 30 ALA B C 1
ATOM 2189 O O . ALA B 1 30 ? -1.627 11.75 -8.219 1 87.88 30 ALA B O 1
ATOM 2190 N N . GLY B 1 31 ? -1.659 11.32 -6.074 1 93.31 31 GLY B N 1
ATOM 2191 C CA . GLY B 1 31 ? -0.213 11.211 -5.957 1 93.31 31 GLY B CA 1
ATOM 2192 C C . GLY B 1 31 ? 0.303 11.594 -4.582 1 93.31 31 GLY B C 1
ATOM 2193 O O . GLY B 1 31 ? -0.478 11.742 -3.641 1 93.31 31 GLY B O 1
ATOM 2194 N N . THR B 1 32 ? 1.595 11.625 -4.484 1 96.62 32 THR B N 1
ATOM 2195 C CA . THR B 1 32 ? 2.238 11.969 -3.223 1 96.62 32 THR B CA 1
ATOM 2196 C C . THR B 1 32 ? 2.768 13.398 -3.258 1 96.62 32 THR B C 1
ATOM 2198 O O . THR B 1 32 ? 3.553 13.758 -4.141 1 96.62 32 THR B O 1
ATOM 2201 N N . ASN B 1 33 ? 2.371 14.188 -2.352 1 97.94 33 ASN B N 1
ATOM 2202 C CA . ASN B 1 33 ? 2.799 15.578 -2.27 1 97.94 33 ASN B CA 1
ATOM 2203 C C . ASN B 1 33 ? 4.172 15.703 -1.619 1 97.94 33 ASN B C 1
ATOM 2205 O O . ASN B 1 33 ? 4.391 15.203 -0.517 1 97.94 33 ASN B O 1
ATOM 2209 N N . THR B 1 34 ? 5.047 16.297 -2.328 1 98.5 34 THR B N 1
ATOM 2210 C CA . THR B 1 34 ? 6.32 16.781 -1.805 1 98.5 34 THR B CA 1
ATOM 2211 C C . THR B 1 34 ? 6.258 18.281 -1.532 1 98.5 34 THR B C 1
ATOM 2213 O O . THR B 1 34 ? 5.766 19.047 -2.359 1 98.5 34 THR B O 1
ATOM 2216 N N . TYR B 1 35 ? 6.781 18.672 -0.394 1 98.75 35 TYR B N 1
ATOM 2217 C CA . TYR B 1 35 ? 6.695 20.094 -0.049 1 98.75 35 TYR B CA 1
ATOM 2218 C C . TYR B 1 35 ? 8.086 20.719 0.007 1 98.75 35 TYR B C 1
ATOM 2220 O O . TYR B 1 35 ? 9.047 20.078 0.41 1 98.75 35 TYR B O 1
ATOM 2228 N N . VAL B 1 36 ? 8.141 21.938 -0.437 1 98.62 36 VAL B N 1
ATOM 2229 C CA . VAL B 1 36 ? 9.344 22.766 -0.333 1 98.62 36 VAL B CA 1
ATOM 2230 C C . VAL B 1 36 ? 9.062 23.953 0.583 1 98.62 36 VAL B C 1
ATOM 2232 O O . VAL B 1 36 ? 8.188 24.766 0.301 1 98.62 36 VAL B O 1
ATOM 2235 N N . VAL B 1 37 ? 9.781 24.031 1.688 1 98.5 37 VAL B N 1
ATOM 2236 C CA . VAL B 1 37 ? 9.578 25.062 2.695 1 98.5 37 VAL B CA 1
ATOM 2237 C C . VAL B 1 37 ? 10.758 26.031 2.688 1 98.5 37 VAL B C 1
ATOM 2239 O O . VAL B 1 37 ? 11.914 25.625 2.795 1 98.5 37 VAL B O 1
ATOM 2242 N N . ALA B 1 38 ? 10.445 27.312 2.568 1 97.94 38 ALA B N 1
ATOM 2243 C CA . ALA B 1 38 ? 11.5 28.312 2.602 1 97.94 38 ALA B CA 1
ATOM 2244 C C . ALA B 1 38 ? 10.922 29.703 2.9 1 97.94 38 ALA B C 1
ATOM 2246 O O . ALA B 1 38 ? 9.867 30.062 2.379 1 97.94 38 ALA B O 1
ATOM 2247 N N . ALA B 1 39 ? 11.633 30.406 3.727 1 97.25 39 ALA B N 1
ATOM 2248 C CA . ALA B 1 39 ? 11.312 31.828 3.885 1 97.25 39 ALA B CA 1
ATOM 2249 C C . ALA B 1 39 ? 11.664 32.625 2.625 1 97.25 39 ALA B C 1
ATOM 2251 O O . ALA B 1 39 ? 12.547 32.219 1.863 1 97.25 39 ALA B O 1
ATOM 2252 N N . PRO B 1 40 ? 11 33.719 2.4 1 94.25 40 PRO B N 1
ATOM 2253 C CA . PRO B 1 40 ? 11.195 34.5 1.164 1 94.25 40 PRO B CA 1
ATOM 2254 C C . PRO B 1 40 ? 12.648 34.906 0.958 1 94.25 40 PRO B C 1
ATOM 2256 O O . PRO B 1 40 ? 13.148 34.906 -0.169 1 94.25 40 PRO B O 1
ATOM 2259 N N . ASP B 1 41 ? 13.383 35.219 1.974 1 94.06 41 ASP B N 1
ATOM 2260 C CA . ASP B 1 41 ? 14.719 35.781 1.834 1 94.06 41 ASP B CA 1
ATOM 2261 C C . ASP B 1 41 ? 15.789 34.719 2.102 1 94.06 41 ASP B C 1
ATOM 2263 O O . ASP B 1 41 ? 16.984 35.031 2.137 1 94.06 41 ASP B O 1
ATOM 2267 N N . SER B 1 42 ? 15.344 33.531 2.264 1 96.81 42 SER B N 1
ATOM 2268 C CA . SER B 1 42 ? 16.312 32.5 2.537 1 96.81 42 SER B CA 1
ATOM 2269 C C . SER B 1 42 ? 16.938 31.969 1.247 1 96.81 42 SER B C 1
ATOM 2271 O O . SER B 1 42 ? 16.266 31.875 0.218 1 96.81 42 SER B O 1
ATOM 2273 N N . ASP B 1 43 ? 18.203 31.562 1.315 1 97.31 43 ASP B N 1
ATOM 2274 C CA . ASP B 1 43 ? 18.875 30.938 0.183 1 97.31 43 ASP B CA 1
ATOM 2275 C C . ASP B 1 43 ? 18.797 29.422 0.258 1 97.31 43 ASP B C 1
ATOM 2277 O O . ASP B 1 43 ? 19.344 28.719 -0.6 1 97.31 43 ASP B O 1
ATOM 2281 N N . ALA B 1 44 ? 18.109 28.953 1.296 1 98 44 ALA B N 1
ATOM 2282 C CA . ALA B 1 44 ? 18 27.516 1.523 1 98 44 ALA B CA 1
ATOM 2283 C C . ALA B 1 44 ? 16.531 27.094 1.616 1 98 44 ALA B C 1
ATOM 2285 O O . ALA B 1 44 ? 15.664 27.922 1.912 1 98 44 ALA B O 1
ATOM 2286 N N . ALA B 1 45 ? 16.297 25.812 1.31 1 98.31 45 ALA B N 1
ATOM 2287 C CA . ALA B 1 45 ? 14.969 25.219 1.418 1 98.31 45 ALA B CA 1
ATOM 2288 C C . ALA B 1 45 ? 15.023 23.859 2.102 1 98.31 45 ALA B C 1
ATOM 2290 O O . ALA B 1 45 ? 16.062 23.203 2.109 1 98.31 45 ALA B O 1
ATOM 2291 N N . VAL B 1 46 ? 13.945 23.531 2.697 1 98.69 46 VAL B N 1
ATOM 2292 C CA . VAL B 1 46 ? 13.727 22.188 3.234 1 98.69 46 VAL B CA 1
ATOM 2293 C C . VAL B 1 46 ? 12.727 21.438 2.361 1 98.69 46 VAL B C 1
ATOM 2295 O O . VAL B 1 46 ? 11.68 21.984 1.997 1 98.69 46 VAL B O 1
ATOM 2298 N N . VAL B 1 47 ? 13.07 20.234 2 1 98.81 47 VAL B N 1
ATOM 2299 C CA . VAL B 1 47 ? 12.156 19.375 1.259 1 98.81 47 VAL B CA 1
ATOM 2300 C C . VAL B 1 47 ? 11.57 18.312 2.189 1 98.81 47 VAL B C 1
ATOM 2302 O O . VAL B 1 47 ? 12.305 17.703 2.975 1 98.81 47 VAL B O 1
ATOM 2305 N N . VAL B 1 48 ? 10.258 18.156 2.168 1 98.81 48 VAL B N 1
ATOM 2306 C CA . VAL B 1 48 ? 9.594 17.141 2.982 1 98.81 48 VAL B CA 1
ATOM 2307 C C . VAL B 1 48 ? 9.023 16.047 2.086 1 98.81 48 VAL B C 1
ATOM 2309 O O . VAL B 1 48 ? 8.203 16.328 1.206 1 98.81 48 VAL B O 1
ATOM 2312 N N . ASP B 1 49 ? 9.453 14.789 2.311 1 98.62 49 ASP B N 1
ATOM 2313 C CA . ASP B 1 49 ? 9.055 13.602 1.561 1 98.62 49 ASP B CA 1
ATOM 2314 C C . ASP B 1 49 ? 9.461 13.711 0.095 1 98.62 49 ASP B C 1
ATOM 2316 O O . ASP B 1 49 ? 8.703 14.219 -0.733 1 98.62 49 ASP B O 1
ATOM 2320 N N . PRO B 1 50 ? 10.547 13.148 -0.296 1 97.88 50 PRO B N 1
ATOM 2321 C CA . PRO B 1 50 ? 11.102 13.312 -1.641 1 97.88 50 PRO B CA 1
ATOM 2322 C C . PRO B 1 50 ? 10.359 12.492 -2.691 1 97.88 50 PRO B C 1
ATOM 2324 O O . PRO B 1 50 ? 10.68 12.562 -3.879 1 97.88 50 PRO B O 1
ATOM 2327 N N . GLY B 1 51 ? 9.336 11.711 -2.25 1 96 51 GLY B N 1
ATOM 2328 C CA . GLY B 1 51 ? 8.484 11.039 -3.219 1 96 51 GLY B CA 1
ATOM 2329 C C . GLY B 1 51 ? 8.93 9.625 -3.525 1 96 51 GLY B C 1
ATOM 2330 O O . GLY B 1 51 ? 9.797 9.078 -2.842 1 96 51 GLY B O 1
ATOM 2331 N N . PRO B 1 52 ? 8.281 9.031 -4.48 1 92.81 52 PRO B N 1
ATOM 2332 C CA . PRO B 1 52 ? 8.555 7.637 -4.824 1 92.81 52 PRO B CA 1
ATOM 2333 C C . PRO B 1 52 ? 9.789 7.477 -5.703 1 92.81 52 PRO B C 1
ATOM 2335 O O . PRO B 1 52 ? 10.328 8.461 -6.207 1 92.81 52 PRO B O 1
ATOM 2338 N N . GLU B 1 53 ? 10.148 6.238 -5.789 1 86.88 53 GLU B N 1
ATOM 2339 C CA . GLU B 1 53 ? 11.289 5.926 -6.648 1 86.88 53 GLU B CA 1
ATOM 2340 C C . GLU B 1 53 ? 10.922 6.066 -8.125 1 86.88 53 GLU B C 1
ATOM 2342 O O . GLU B 1 53 ? 11.742 6.492 -8.938 1 86.88 53 GLU B O 1
ATOM 2347 N N . ASP B 1 54 ? 9.648 5.766 -8.359 1 79.75 54 ASP B N 1
ATOM 2348 C CA . ASP B 1 54 ? 9.188 5.855 -9.742 1 79.75 54 ASP B CA 1
ATOM 2349 C C . ASP B 1 54 ? 9.266 7.289 -10.258 1 79.75 54 ASP B C 1
ATOM 2351 O O . ASP B 1 54 ? 8.812 8.219 -9.586 1 79.75 54 ASP B O 1
ATOM 2355 N N . ASP B 1 55 ? 9.812 7.617 -11.336 1 83.69 55 ASP B N 1
ATOM 2356 C CA . ASP B 1 55 ? 9.992 8.906 -12 1 83.69 55 ASP B CA 1
ATOM 2357 C C . ASP B 1 55 ? 10.773 9.875 -11.125 1 83.69 55 ASP B C 1
ATOM 2359 O O . ASP B 1 55 ? 10.523 11.078 -11.148 1 83.69 55 ASP B O 1
ATOM 2363 N N . VAL B 1 56 ? 11.555 9.328 -10.258 1 92.25 56 VAL B N 1
ATOM 2364 C CA . VAL B 1 56 ? 12.242 10.117 -9.242 1 92.25 56 VAL B CA 1
ATOM 2365 C C . VAL B 1 56 ? 13.07 11.211 -9.914 1 92.25 56 VAL B C 1
ATOM 2367 O O . VAL B 1 56 ? 13.18 12.328 -9.398 1 92.25 56 VAL B O 1
ATOM 2370 N N . ALA B 1 57 ? 13.672 10.984 -11.055 1 92.81 57 ALA B N 1
ATOM 2371 C CA . ALA B 1 57 ? 14.5 11.977 -11.742 1 92.81 57 ALA B CA 1
ATOM 2372 C C . ALA B 1 57 ? 13.672 13.188 -12.156 1 92.81 57 ALA B C 1
ATOM 2374 O O . ALA B 1 57 ? 14.047 14.328 -11.875 1 92.81 57 ALA B O 1
ATOM 2375 N N . ALA B 1 58 ? 12.578 12.898 -12.812 1 94.75 58 ALA B N 1
ATOM 2376 C CA . ALA B 1 58 ? 11.695 13.977 -13.234 1 94.75 58 ALA B CA 1
ATOM 2377 C C . ALA B 1 58 ? 11.086 14.695 -12.031 1 94.75 58 ALA B C 1
ATOM 2379 O O . ALA B 1 58 ? 10.938 15.914 -12.047 1 94.75 58 ALA B O 1
ATOM 2380 N N . HIS B 1 59 ? 10.719 13.938 -11.031 1 96.06 59 HIS B N 1
ATOM 2381 C CA . HIS B 1 59 ? 10.148 14.523 -9.828 1 96.06 59 HIS B CA 1
ATOM 2382 C C . HIS B 1 59 ? 11.141 15.453 -9.141 1 96.06 59 HIS B C 1
ATOM 2384 O O . HIS B 1 59 ? 10.773 16.547 -8.695 1 96.06 59 HIS B O 1
ATOM 2390 N N . LEU B 1 60 ? 12.375 15.062 -9.102 1 97.56 60 LEU B N 1
ATOM 2391 C CA . LEU B 1 60 ? 13.438 15.875 -8.516 1 97.56 60 LEU B CA 1
ATOM 2392 C C . LEU B 1 60 ? 13.57 17.203 -9.25 1 97.56 60 LEU B C 1
ATOM 2394 O O . LEU B 1 60 ? 13.727 18.25 -8.617 1 97.56 60 LEU B O 1
ATOM 2398 N N . GLU B 1 61 ? 13.508 17.141 -10.516 1 96.69 61 GLU B N 1
ATOM 2399 C CA . GLU B 1 61 ? 13.602 18.359 -11.305 1 96.69 61 GLU B CA 1
ATOM 2400 C C . GLU B 1 61 ? 12.438 19.297 -11 1 96.69 61 GLU B C 1
ATOM 2402 O O . GLU B 1 61 ? 12.633 20.516 -10.891 1 96.69 61 GLU B O 1
ATOM 2407 N N . ARG B 1 62 ? 11.266 18.734 -10.859 1 97.19 62 ARG B N 1
ATOM 2408 C CA . ARG B 1 62 ? 10.102 19.547 -10.523 1 97.19 62 ARG B CA 1
ATOM 2409 C C . ARG B 1 62 ? 10.242 20.156 -9.133 1 97.19 62 ARG B C 1
ATOM 2411 O O . ARG B 1 62 ? 9.852 21.312 -8.906 1 97.19 62 ARG B O 1
ATOM 2418 N N . VAL B 1 63 ? 10.773 19.438 -8.242 1 97.94 63 VAL B N 1
ATOM 2419 C CA . VAL B 1 63 ? 10.969 19.906 -6.875 1 97.94 63 VAL B CA 1
ATOM 2420 C C . VAL B 1 63 ? 12.039 21 -6.855 1 97.94 63 VAL B C 1
ATOM 2422 O O . VAL B 1 63 ? 11.891 22.016 -6.156 1 97.94 63 VAL B O 1
ATOM 2425 N N . ARG B 1 64 ? 13.086 20.828 -7.648 1 97.06 64 ARG B N 1
ATOM 2426 C CA . ARG B 1 64 ? 14.109 21.859 -7.77 1 97.06 64 ARG B CA 1
ATOM 2427 C C . ARG B 1 64 ? 13.523 23.156 -8.32 1 97.06 64 ARG B C 1
ATOM 2429 O O . ARG B 1 64 ? 13.883 24.25 -7.875 1 97.06 64 ARG B O 1
ATOM 2436 N N . ALA B 1 65 ? 12.727 22.969 -9.289 1 96.69 65 ALA B N 1
ATOM 2437 C CA . ALA B 1 65 ? 12.055 24.141 -9.836 1 96.69 65 ALA B CA 1
ATOM 2438 C C . ALA B 1 65 ? 11.242 24.859 -8.766 1 96.69 65 ALA B C 1
ATOM 2440 O O . ALA B 1 65 ? 11.227 26.094 -8.703 1 96.69 65 ALA B O 1
ATOM 2441 N N . ALA B 1 66 ? 10.578 24.125 -7.949 1 96.94 66 ALA B N 1
ATOM 2442 C CA . ALA B 1 66 ? 9.758 24.688 -6.875 1 96.94 66 ALA B CA 1
ATOM 2443 C C . ALA B 1 66 ? 10.625 25.391 -5.828 1 96.94 66 ALA B C 1
ATOM 2445 O O . ALA B 1 66 ? 10.156 26.281 -5.129 1 96.94 66 ALA B O 1
ATOM 2446 N N . ALA B 1 67 ? 11.867 24.953 -5.723 1 96.69 67 ALA B N 1
ATOM 2447 C CA . ALA B 1 67 ? 12.797 25.562 -4.777 1 96.69 67 ALA B CA 1
ATOM 2448 C C . ALA B 1 67 ? 13.289 26.906 -5.293 1 96.69 67 ALA B C 1
ATOM 2450 O O . ALA B 1 67 ? 13.93 27.672 -4.555 1 96.69 67 ALA B O 1
ATOM 2451 N N . GLU B 1 68 ? 13.102 27.172 -6.543 1 94.44 68 GLU B N 1
ATOM 2452 C CA . GLU B 1 68 ? 13.352 28.469 -7.152 1 94.44 68 GLU B CA 1
ATOM 2453 C C . GLU B 1 68 ? 14.805 28.906 -6.957 1 94.44 68 GLU B C 1
ATOM 2455 O O . GLU B 1 68 ? 15.07 30.031 -6.539 1 94.44 68 GLU B O 1
ATOM 2460 N N . GLY B 1 69 ? 15.664 28.016 -7.191 1 94.81 69 GLY B N 1
ATOM 2461 C CA . GLY B 1 69 ? 17.078 28.328 -7.176 1 94.81 69 GLY B CA 1
ATOM 2462 C C . GLY B 1 69 ? 17.703 28.203 -5.801 1 94.81 69 GLY B C 1
ATOM 2463 O O . GLY B 1 69 ? 18.922 28.297 -5.652 1 94.81 69 GLY B O 1
ATOM 2464 N N . ARG B 1 70 ? 16.938 28 -4.785 1 97.06 70 ARG B N 1
ATOM 2465 C CA . ARG B 1 70 ? 17.453 27.812 -3.432 1 97.06 70 ARG B CA 1
ATOM 2466 C C . ARG B 1 70 ? 18.188 26.484 -3.303 1 97.06 70 ARG B C 1
ATOM 2468 O O . ARG B 1 70 ? 17.828 25.516 -3.973 1 97.06 70 ARG B O 1
ATOM 2475 N N . ARG B 1 71 ? 19.156 26.562 -2.43 1 97.94 71 ARG B N 1
ATOM 2476 C CA . ARG B 1 71 ? 19.812 25.312 -2.08 1 97.94 71 ARG B CA 1
ATOM 2477 C C . ARG B 1 71 ? 18.922 24.438 -1.206 1 97.94 71 ARG B C 1
ATOM 2479 O O . ARG B 1 71 ? 18.391 24.906 -0.193 1 97.94 71 ARG B O 1
ATOM 2486 N N . ILE B 1 72 ? 18.703 23.188 -1.639 1 98.38 72 ILE B N 1
ATOM 2487 C CA . ILE B 1 72 ? 18.031 22.25 -0.752 1 98.38 72 ILE B CA 1
ATOM 2488 C C . ILE B 1 72 ? 18.984 21.828 0.374 1 98.38 72 ILE B C 1
ATOM 2490 O O . ILE B 1 72 ? 19.922 21.062 0.153 1 98.38 72 ILE B O 1
ATOM 2494 N N . ALA B 1 73 ? 18.703 22.297 1.545 1 98.25 73 ALA B N 1
ATOM 2495 C CA . ALA B 1 73 ? 19.656 22.188 2.645 1 98.25 73 ALA B CA 1
ATOM 2496 C C . ALA B 1 73 ? 19.344 20.969 3.518 1 98.25 73 ALA B C 1
ATOM 2498 O O . ALA B 1 73 ? 20.219 20.5 4.254 1 98.25 73 ALA B O 1
ATOM 2499 N N . LEU B 1 74 ? 18.109 20.531 3.424 1 98.62 74 LEU B N 1
ATOM 2500 C CA . LEU B 1 74 ? 17.656 19.438 4.273 1 98.62 74 LEU B CA 1
ATOM 2501 C C . LEU B 1 74 ? 16.453 18.734 3.66 1 98.62 74 LEU B C 1
ATOM 2503 O O . LEU B 1 74 ? 15.586 19.375 3.072 1 98.62 74 LEU B O 1
ATOM 2507 N N . ILE B 1 75 ? 16.438 17.438 3.787 1 98.88 75 ILE B N 1
ATOM 2508 C CA . ILE B 1 75 ? 15.289 16.625 3.412 1 98.88 75 ILE B CA 1
ATOM 2509 C C . ILE B 1 75 ? 14.711 15.953 4.652 1 98.88 75 ILE B C 1
ATOM 2511 O O . ILE B 1 75 ? 15.453 15.344 5.438 1 98.88 75 ILE B O 1
ATOM 2515 N N . LEU B 1 76 ? 13.461 16.141 4.867 1 98.88 76 LEU B N 1
ATOM 2516 C CA . LEU B 1 76 ? 12.75 15.5 5.965 1 98.88 76 LEU B CA 1
ATOM 2517 C C . LEU B 1 76 ? 11.82 14.414 5.445 1 98.88 76 LEU B C 1
ATOM 2519 O O . LEU B 1 76 ? 11.172 14.586 4.406 1 98.88 76 LEU B O 1
ATOM 2523 N N . VAL B 1 77 ? 11.711 13.289 6.148 1 98.69 77 VAL B N 1
ATOM 2524 C CA . VAL B 1 77 ? 10.844 12.172 5.809 1 98.69 77 VAL B CA 1
ATOM 2525 C C . VAL B 1 77 ? 9.789 11.992 6.902 1 98.69 77 VAL B C 1
ATOM 2527 O O . VAL B 1 77 ? 10.125 11.875 8.086 1 98.69 77 VAL B O 1
ATOM 2530 N N . THR B 1 78 ? 8.586 11.961 6.492 1 98.69 78 THR B N 1
ATOM 2531 C CA . THR B 1 78 ? 7.504 11.828 7.469 1 98.69 78 THR B CA 1
ATOM 2532 C C . THR B 1 78 ? 7.461 10.422 8.047 1 98.69 78 THR B C 1
ATOM 2534 O O . THR B 1 78 ? 7.352 10.242 9.266 1 98.69 78 THR B O 1
ATOM 2537 N N . HIS B 1 79 ? 7.523 9.43 7.113 1 97.44 79 HIS B N 1
ATOM 2538 C CA . HIS B 1 79 ? 7.5 8.047 7.586 1 97.44 79 HIS B CA 1
ATOM 2539 C C . HIS B 1 79 ? 8.039 7.094 6.527 1 97.44 79 HIS B C 1
ATOM 2541 O O . HIS B 1 79 ? 8.367 7.516 5.414 1 97.44 79 HIS B O 1
ATOM 2547 N N . ARG B 1 80 ? 8.07 5.867 6.785 1 92.56 80 ARG B N 1
ATOM 2548 C CA . ARG B 1 80 ? 8.914 4.887 6.117 1 92.56 80 ARG B CA 1
ATOM 2549 C C . ARG B 1 80 ? 8.297 4.43 4.801 1 92.56 80 ARG B C 1
ATOM 2551 O O . ARG B 1 80 ? 8.945 3.758 4 1 92.56 80 ARG B O 1
ATOM 2558 N N . HIS B 1 81 ? 7.055 4.742 4.539 1 92.12 81 HIS B N 1
ATOM 2559 C CA . HIS B 1 81 ? 6.43 4.184 3.346 1 92.12 81 HIS B CA 1
ATOM 2560 C C . HIS B 1 81 ? 7.184 4.598 2.084 1 92.12 81 HIS B C 1
ATOM 2562 O O . HIS B 1 81 ? 7.703 5.711 2.004 1 92.12 81 HIS B O 1
ATOM 2568 N N . ALA B 1 82 ? 7.129 3.824 1.103 1 88.44 82 ALA B N 1
ATOM 2569 C CA . ALA B 1 82 ? 7.984 3.904 -0.081 1 88.44 82 ALA B CA 1
ATOM 2570 C C . ALA B 1 82 ? 7.664 5.148 -0.905 1 88.44 82 ALA B C 1
ATOM 2572 O O . ALA B 1 82 ? 8.547 5.723 -1.543 1 88.44 82 ALA B O 1
ATOM 2573 N N . ASP B 1 83 ? 6.395 5.504 -0.898 1 92.56 83 ASP B N 1
ATOM 2574 C CA . ASP B 1 83 ? 6.051 6.68 -1.691 1 92.56 83 ASP B CA 1
ATOM 2575 C C . ASP B 1 83 ? 6.57 7.957 -1.032 1 92.56 83 ASP B C 1
ATOM 2577 O O . ASP B 1 83 ? 6.578 9.023 -1.652 1 92.56 83 ASP B O 1
ATOM 2581 N N . HIS B 1 84 ? 7.09 7.824 0.146 1 96.12 84 HIS B N 1
ATOM 2582 C CA . HIS B 1 84 ? 7.707 8.961 0.819 1 96.12 84 HIS B CA 1
ATOM 2583 C C . HIS B 1 84 ? 9.227 8.844 0.828 1 96.12 84 HIS B C 1
ATOM 2585 O O . HIS B 1 84 ? 9.93 9.836 1.009 1 96.12 84 HIS B O 1
ATOM 2591 N N . THR B 1 85 ? 9.742 7.648 0.672 1 94.5 85 THR B N 1
ATOM 2592 C CA . THR B 1 85 ? 11.164 7.414 0.893 1 94.5 85 THR B CA 1
ATOM 2593 C C . THR B 1 85 ? 11.852 7.027 -0.411 1 94.5 85 THR B C 1
ATOM 2595 O O . THR B 1 85 ? 13.086 7.027 -0.49 1 94.5 85 THR B O 1
ATOM 2598 N N . GLY B 1 86 ? 11.125 6.715 -1.419 1 91.69 86 GLY B N 1
ATOM 2599 C CA . GLY B 1 86 ? 11.695 6.195 -2.652 1 91.69 86 GLY B CA 1
ATOM 2600 C C . GLY B 1 86 ? 12.727 7.121 -3.27 1 91.69 86 GLY B C 1
ATOM 2601 O O . GLY B 1 86 ? 13.672 6.66 -3.918 1 91.69 86 GLY B O 1
ATOM 2602 N N . GLY B 1 87 ? 12.562 8.414 -3.104 1 95.19 87 GLY B N 1
ATOM 2603 C CA . GLY B 1 87 ? 13.438 9.406 -3.703 1 95.19 87 GLY B CA 1
ATOM 2604 C C . GLY B 1 87 ? 14.602 9.789 -2.812 1 95.19 87 GLY B C 1
ATOM 2605 O O . GLY B 1 87 ? 15.43 10.625 -3.188 1 95.19 87 GLY B O 1
ATOM 2606 N N . VAL B 1 88 ? 14.742 9.188 -1.664 1 96.31 88 VAL B N 1
ATOM 2607 C CA . VAL B 1 88 ? 15.703 9.617 -0.654 1 96.31 88 VAL B CA 1
ATOM 2608 C C . VAL B 1 88 ? 17.109 9.578 -1.237 1 96.31 88 VAL B C 1
ATOM 2610 O O . VAL B 1 88 ? 17.828 10.586 -1.214 1 96.31 88 VAL B O 1
ATOM 2613 N N . ASP B 1 89 ? 17.469 8.523 -1.825 1 93.19 89 ASP B N 1
ATOM 2614 C CA . ASP B 1 89 ? 18.828 8.367 -2.312 1 93.19 89 ASP B CA 1
ATOM 2615 C C . ASP B 1 89 ? 19.109 9.312 -3.48 1 93.19 89 ASP B C 1
ATOM 2617 O O . ASP B 1 89 ? 20.156 9.953 -3.523 1 93.19 89 ASP B O 1
ATOM 2621 N N . ALA B 1 90 ? 18.203 9.383 -4.375 1 94.62 90 ALA B N 1
ATOM 2622 C CA . ALA B 1 90 ? 18.375 10.242 -5.543 1 94.62 90 ALA B CA 1
ATOM 2623 C C . ALA B 1 90 ? 18.484 11.711 -5.137 1 94.62 90 ALA B C 1
ATOM 2625 O O . ALA B 1 90 ? 19.328 12.445 -5.645 1 94.62 90 ALA B O 1
ATOM 2626 N N . PHE B 1 91 ? 17.609 12.125 -4.27 1 98.25 91 PHE B N 1
ATOM 2627 C CA . PHE B 1 91 ? 17.609 13.508 -3.812 1 98.25 91 PHE B CA 1
ATOM 2628 C C . PHE B 1 91 ? 18.906 13.828 -3.074 1 98.25 91 PHE B C 1
ATOM 2630 O O . PHE B 1 91 ? 19.516 14.875 -3.299 1 98.25 91 PHE B O 1
ATOM 2637 N N . HIS B 1 92 ? 19.297 12.922 -2.203 1 98.25 92 HIS B N 1
ATOM 2638 C CA . HIS B 1 92 ? 20.547 13.117 -1.468 1 98.25 92 HIS B CA 1
ATOM 2639 C C . HIS B 1 92 ? 21.734 13.211 -2.416 1 98.25 92 HIS B C 1
ATOM 2641 O O . HIS B 1 92 ? 22.578 14.109 -2.275 1 98.25 92 HIS B O 1
ATOM 2647 N N . ALA B 1 93 ? 21.797 12.336 -3.307 1 97.06 93 ALA B N 1
ATOM 2648 C CA . ALA B 1 93 ? 22.906 12.297 -4.25 1 97.06 93 ALA B CA 1
ATOM 2649 C C . ALA B 1 93 ? 22.969 13.578 -5.078 1 97.06 93 ALA B C 1
ATOM 2651 O O . ALA B 1 93 ? 24.047 14.125 -5.324 1 97.06 93 ALA B O 1
ATOM 2652 N N . ALA B 1 94 ? 21.891 14.031 -5.504 1 97.56 94 ALA B N 1
ATOM 2653 C CA . ALA B 1 94 ? 21.828 15.156 -6.434 1 97.56 94 ALA B CA 1
ATOM 2654 C C . ALA B 1 94 ? 22.062 16.484 -5.711 1 97.56 94 ALA B C 1
ATOM 2656 O O . ALA B 1 94 ? 22.594 17.422 -6.297 1 97.56 94 ALA B O 1
ATOM 2657 N N . THR B 1 95 ? 21.672 16.562 -4.457 1 97.81 95 THR B N 1
ATOM 2658 C CA . THR B 1 95 ? 21.656 17.859 -3.787 1 97.81 95 THR B CA 1
ATOM 2659 C C . THR B 1 95 ? 22.734 17.922 -2.703 1 97.81 95 THR B C 1
ATOM 2661 O O . THR B 1 95 ? 23.094 19 -2.238 1 97.81 95 THR B O 1
ATOM 2664 N N . GLY B 1 96 ? 23.141 16.75 -2.234 1 97.94 96 GLY B N 1
ATOM 2665 C CA . GLY B 1 96 ? 24.031 16.688 -1.088 1 97.94 96 GLY B CA 1
ATOM 2666 C C . GLY B 1 96 ? 23.312 16.938 0.232 1 97.94 96 GLY B C 1
ATOM 2667 O O . GLY B 1 96 ? 23.938 16.859 1.296 1 97.94 96 GLY B O 1
ATOM 2668 N N . ALA B 1 97 ? 22.094 17.219 0.2 1 98.44 97 ALA B N 1
ATOM 2669 C CA . ALA B 1 97 ? 21.344 17.531 1.413 1 98.44 97 ALA B CA 1
ATOM 2670 C C . ALA B 1 97 ? 21.25 16.328 2.338 1 98.44 97 ALA B C 1
ATOM 2672 O O . ALA B 1 97 ? 20.984 15.211 1.889 1 98.44 97 ALA B O 1
ATOM 2673 N N . PRO B 1 98 ? 21.531 16.516 3.602 1 98.56 98 PRO B N 1
ATOM 2674 C CA . PRO B 1 98 ? 21.25 15.43 4.535 1 98.56 98 PRO B CA 1
ATOM 2675 C C . PRO B 1 98 ? 19.75 15.102 4.625 1 98.56 98 PRO B C 1
ATOM 2677 O O . PRO B 1 98 ? 18.922 15.93 4.266 1 98.56 98 PRO B O 1
ATOM 2680 N N . VAL B 1 99 ? 19.438 13.891 5.043 1 98.75 99 VAL B N 1
ATOM 2681 C CA . VAL B 1 99 ? 18.062 13.422 5.203 1 98.75 99 VAL B CA 1
ATOM 2682 C C . VAL B 1 99 ? 17.812 13.047 6.664 1 98.75 99 VAL B C 1
ATOM 2684 O O . VAL B 1 99 ? 18.562 12.258 7.246 1 98.75 99 VAL B O 1
ATOM 2687 N N . GLN B 1 100 ? 16.812 13.625 7.266 1 98.75 100 GLN B N 1
ATOM 2688 C CA . GLN B 1 100 ? 16.391 13.266 8.609 1 98.75 100 GLN B CA 1
ATOM 2689 C C . GLN B 1 100 ? 15.062 12.508 8.586 1 98.75 100 GLN B C 1
ATOM 2691 O O . GLN B 1 100 ? 14.133 12.906 7.887 1 98.75 100 GLN B O 1
ATOM 2696 N N . ALA B 1 101 ? 15.008 11.445 9.273 1 98.25 101 ALA B N 1
ATOM 2697 C CA . ALA B 1 101 ? 13.82 10.594 9.414 1 98.25 101 ALA B CA 1
ATOM 2698 C C . ALA B 1 101 ? 13.758 9.984 10.812 1 98.25 101 ALA B C 1
ATOM 2700 O O . ALA B 1 101 ? 14.719 10.047 11.57 1 98.25 101 ALA B O 1
ATOM 2701 N N . ALA B 1 102 ? 12.586 9.5 11.133 1 97.81 102 ALA B N 1
ATOM 2702 C CA . ALA B 1 102 ? 12.461 8.773 12.391 1 97.81 102 ALA B CA 1
ATOM 2703 C C . ALA B 1 102 ? 13.25 7.465 12.352 1 97.81 102 ALA B C 1
ATOM 2705 O O . ALA B 1 102 ? 13.867 7.066 13.336 1 97.81 102 ALA B O 1
ATOM 2706 N N . ASP B 1 103 ? 13.148 6.809 11.305 1 93.5 103 ASP B N 1
ATOM 2707 C CA . ASP B 1 103 ? 13.875 5.562 11.055 1 93.5 103 ASP B CA 1
ATOM 2708 C C . ASP B 1 103 ? 15.297 5.84 10.578 1 93.5 103 ASP B C 1
ATOM 2710 O O . ASP B 1 103 ? 15.492 6.418 9.508 1 93.5 103 ASP B O 1
ATOM 2714 N N . PRO B 1 104 ? 16.297 5.371 11.273 1 93.69 104 PRO B N 1
ATOM 2715 C CA . PRO B 1 104 ? 17.688 5.656 10.914 1 93.69 104 PRO B CA 1
ATOM 2716 C C . PRO B 1 104 ? 18.062 5.117 9.531 1 93.69 104 PRO B C 1
ATOM 2718 O O . PRO B 1 104 ? 18.969 5.645 8.883 1 93.69 104 PRO B O 1
ATOM 2721 N N . ASP B 1 105 ? 17.375 4.16 9.07 1 87.69 105 ASP B N 1
ATOM 2722 C CA . ASP B 1 105 ? 17.688 3.564 7.777 1 87.69 105 ASP B CA 1
ATOM 2723 C C . ASP B 1 105 ? 17.484 4.57 6.648 1 87.69 105 ASP B C 1
ATOM 2725 O O . ASP B 1 105 ? 18.031 4.406 5.555 1 87.69 105 ASP B O 1
ATOM 2729 N N . TRP B 1 106 ? 16.719 5.566 6.93 1 94.12 106 TRP B N 1
ATOM 2730 C CA . TRP B 1 106 ? 16.406 6.527 5.879 1 94.12 106 TRP B CA 1
ATOM 2731 C C . TRP B 1 106 ? 17.188 7.82 6.07 1 94.12 106 TRP B C 1
ATOM 2733 O O . TRP B 1 106 ? 17.031 8.773 5.305 1 94.12 106 TRP B O 1
ATOM 2743 N N . CYS B 1 107 ? 17.969 7.844 7.07 1 97.5 107 CYS B N 1
ATOM 2744 C CA . CYS B 1 107 ? 18.844 9 7.27 1 97.5 107 CYS B CA 1
ATOM 2745 C C . CYS B 1 107 ? 20.031 8.953 6.332 1 97.5 107 CYS B C 1
ATOM 2747 O O . CYS B 1 107 ? 20.5 7.867 5.969 1 97.5 107 CYS B O 1
ATOM 2749 N N . ARG B 1 108 ? 20.422 10.031 5.852 1 97.56 108 ARG B N 1
ATOM 2750 C CA . ARG B 1 108 ? 21.594 10.156 4.988 1 97.56 108 ARG B CA 1
ATOM 2751 C C . ARG B 1 108 ? 22.438 11.352 5.391 1 97.56 108 ARG B C 1
ATOM 2753 O O . ARG B 1 108 ? 21.969 12.242 6.102 1 97.56 108 ARG B O 1
ATOM 2760 N N . GLY B 1 109 ? 23.734 11.406 4.891 1 97.31 109 GLY B N 1
ATOM 2761 C CA . GLY B 1 109 ? 24.625 12.555 5.031 1 97.31 109 GLY B CA 1
ATOM 2762 C C . GLY B 1 109 ? 25.031 12.812 6.469 1 97.31 109 GLY B C 1
ATOM 2763 O O . GLY B 1 109 ? 25.281 13.961 6.848 1 97.31 109 GLY B O 1
ATOM 2764 N N . GLY B 1 110 ? 24.875 11.852 7.309 1 94.88 110 GLY B N 1
ATOM 2765 C CA . GLY B 1 110 ? 25.297 12.008 8.695 1 94.88 110 GLY B CA 1
ATOM 2766 C C . GLY B 1 110 ? 24.25 12.711 9.547 1 94.88 110 GLY B C 1
ATOM 2767 O O . GLY B 1 110 ? 24.547 13.109 10.68 1 94.88 110 GLY B O 1
ATOM 2768 N N . ALA B 1 111 ? 23.062 12.852 9 1 96.12 111 ALA B N 1
ATOM 2769 C CA . ALA B 1 111 ? 22 13.508 9.766 1 96.12 111 ALA B CA 1
ATOM 2770 C C . ALA B 1 111 ? 21.516 12.617 10.906 1 96.12 111 ALA B C 1
ATOM 2772 O O . ALA B 1 111 ? 21.469 11.391 10.773 1 96.12 111 ALA B O 1
ATOM 2773 N N . ALA B 1 112 ? 21.156 13.203 12.008 1 95.81 112 ALA B N 1
ATOM 2774 C CA . ALA B 1 112 ? 20.578 12.492 13.141 1 95.81 112 ALA B CA 1
ATOM 2775 C C . ALA B 1 112 ? 19.125 12.094 12.859 1 95.81 112 ALA B C 1
ATOM 2777 O O . ALA B 1 112 ? 18.484 12.648 11.953 1 95.81 112 ALA B O 1
ATOM 2778 N N . VAL B 1 113 ? 18.672 11.164 13.625 1 97.94 113 VAL B N 1
ATOM 2779 C CA . VAL B 1 113 ? 17.266 10.805 13.562 1 97.94 113 VAL B CA 1
ATOM 2780 C C . VAL B 1 113 ? 16.406 11.938 14.133 1 97.94 113 VAL B C 1
ATOM 2782 O O . V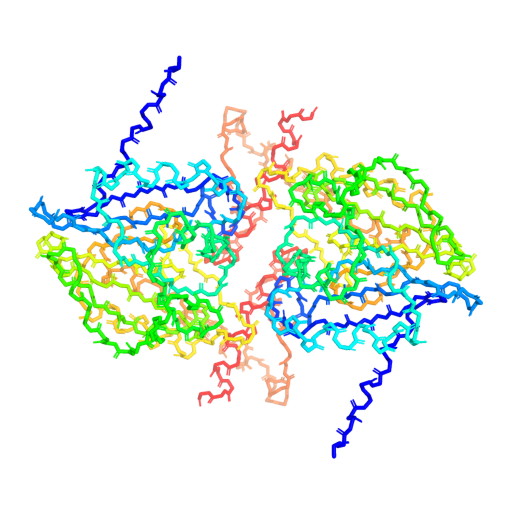AL B 1 113 ? 16.875 12.703 14.984 1 97.94 113 VAL B O 1
ATOM 2785 N N . LEU B 1 114 ? 15.227 12.047 13.648 1 98.44 114 LEU B N 1
ATOM 2786 C CA . LEU B 1 114 ? 14.281 13.031 14.18 1 98.44 114 LEU B CA 1
ATOM 2787 C C . LEU B 1 114 ? 13.977 12.766 15.648 1 98.44 114 LEU B C 1
ATOM 2789 O O . LEU B 1 114 ? 13.805 11.609 16.047 1 98.44 114 LEU B O 1
ATOM 2793 N N . THR B 1 115 ? 13.891 13.766 16.359 1 98.06 115 THR B N 1
ATOM 2794 C CA . THR B 1 115 ? 13.453 13.672 17.75 1 98.06 115 THR B CA 1
ATOM 2795 C C . THR B 1 115 ? 12.141 14.43 17.953 1 98.06 115 THR B C 1
ATOM 2797 O O . THR B 1 115 ? 11.914 15.461 17.328 1 98.06 115 THR B O 1
ATOM 2800 N N . PRO B 1 116 ? 11.32 13.906 18.812 1 98.44 116 PRO B N 1
ATOM 2801 C CA . PRO B 1 116 ? 10.039 14.578 19.047 1 98.44 116 PRO B CA 1
ATOM 2802 C C . PRO B 1 116 ? 10.211 16.031 19.484 1 98.44 116 PRO B C 1
ATOM 2804 O O . PRO B 1 116 ? 11 16.328 20.375 1 98.44 116 PRO B O 1
ATOM 2807 N N . ASP B 1 117 ? 9.508 16.906 18.766 1 98.19 117 ASP B N 1
ATOM 2808 C CA . ASP B 1 117 ? 9.422 18.344 19.062 1 98.19 117 ASP B CA 1
ATOM 2809 C C . ASP B 1 117 ? 10.727 19.047 18.719 1 98.19 117 ASP B C 1
ATOM 2811 O O . ASP B 1 117 ? 10.961 20.172 19.172 1 98.19 117 ASP B O 1
ATOM 2815 N N . GLU B 1 118 ? 11.516 18.391 17.969 1 98 118 GLU B N 1
ATOM 2816 C CA . GLU B 1 118 ? 12.734 19.016 17.469 1 98 118 GLU B CA 1
ATOM 2817 C C . GLU B 1 118 ? 12.422 20.281 16.672 1 98 118 GLU B C 1
ATOM 2819 O O . GLU B 1 118 ? 11.469 20.312 15.883 1 98 118 GLU B O 1
ATOM 2824 N N . ARG B 1 119 ? 13.109 21.344 16.984 1 98.12 119 ARG B N 1
ATOM 2825 C CA . ARG B 1 119 ? 13.031 22.578 16.203 1 98.12 119 ARG B CA 1
ATOM 2826 C C . ARG B 1 119 ? 14.125 22.625 15.148 1 98.12 119 ARG B C 1
ATOM 2828 O O . ARG B 1 119 ? 15.312 22.531 15.469 1 98.12 119 ARG B O 1
ATOM 2835 N N . ILE B 1 120 ? 13.781 22.703 13.914 1 97.44 120 ILE B N 1
ATOM 2836 C CA . ILE B 1 120 ? 14.695 22.719 12.781 1 97.44 120 ILE B CA 1
ATOM 2837 C C . ILE B 1 120 ? 14.719 24.109 12.156 1 97.44 120 ILE B C 1
ATOM 2839 O O . ILE B 1 120 ? 13.711 24.578 11.617 1 97.44 120 ILE B O 1
ATOM 2843 N N . ASP B 1 121 ? 15.766 24.766 12.305 1 95.44 121 ASP B N 1
ATOM 2844 C CA . ASP B 1 121 ? 15.93 26.109 11.789 1 95.44 121 ASP B CA 1
ATOM 2845 C C . ASP B 1 121 ? 16.828 26.141 10.562 1 95.44 121 ASP B C 1
ATOM 2847 O O . ASP B 1 121 ? 18.031 26.391 10.664 1 95.44 121 ASP B O 1
ATOM 2851 N N . VAL B 1 122 ? 16.125 25.656 9.547 1 86.88 122 VAL B N 1
ATOM 2852 C CA . VAL B 1 122 ? 16.812 25.672 8.258 1 86.88 122 VAL B CA 1
ATOM 2853 C C . VAL B 1 122 ? 15.969 26.391 7.223 1 86.88 122 VAL B C 1
ATOM 2855 O O . VAL B 1 122 ? 14.773 26.609 7.438 1 86.88 122 VAL B O 1
ATOM 2858 N N . ALA B 1 123 ? 16.359 27.25 6.457 1 93.12 123 ALA B N 1
ATOM 2859 C CA . ALA B 1 123 ? 15.695 27.875 5.32 1 93.12 123 ALA B CA 1
ATOM 2860 C C . ALA B 1 123 ? 15.062 29.203 5.723 1 93.12 123 ALA B C 1
ATOM 2862 O O . ALA B 1 123 ? 14.023 29.594 5.176 1 93.12 123 ALA B O 1
ATOM 2863 N N . GLY B 1 124 ? 15.344 29.734 6.863 1 96.06 124 GLY B N 1
ATOM 2864 C CA . GLY B 1 124 ? 14.914 31.062 7.27 1 96.06 124 GLY B CA 1
ATOM 2865 C C . GLY B 1 124 ? 13.617 31.047 8.062 1 96.06 124 GLY B C 1
ATOM 2866 O O . GLY B 1 124 ? 13.086 32.094 8.406 1 96.06 124 GLY B O 1
ATOM 2867 N N . THR B 1 125 ? 13.023 29.859 8.289 1 96.94 125 THR B N 1
ATOM 2868 C CA . THR B 1 125 ? 11.82 29.688 9.094 1 96.94 125 THR B CA 1
ATOM 2869 C C . THR B 1 125 ? 11.906 28.391 9.898 1 96.94 125 THR B C 1
ATOM 2871 O O . THR B 1 125 ? 12.539 27.422 9.477 1 96.94 125 THR B O 1
ATOM 2874 N N . PRO B 1 126 ? 11.352 28.422 11.078 1 97.88 126 PRO B N 1
ATOM 2875 C CA . PRO B 1 126 ? 11.383 27.188 11.875 1 97.88 126 PRO B CA 1
ATOM 2876 C C . PRO B 1 126 ? 10.445 26.125 11.328 1 97.88 126 PRO B C 1
ATOM 2878 O O . PRO B 1 126 ? 9.336 26.438 10.875 1 97.88 126 PRO B O 1
ATOM 2881 N N . VAL B 1 127 ? 10.883 24.875 11.352 1 98.56 127 VAL B N 1
ATOM 2882 C CA . VAL B 1 127 ? 10.07 23.688 11.156 1 98.56 127 VAL B CA 1
ATOM 2883 C C . VAL B 1 127 ? 10.086 22.844 12.422 1 98.56 127 VAL B C 1
ATOM 2885 O O . VAL B 1 127 ? 11.156 22.453 12.906 1 98.56 127 VAL B O 1
ATOM 2888 N N . LEU B 1 128 ? 8.945 22.625 12.969 1 98.81 128 LEU B N 1
ATOM 2889 C CA . LEU B 1 128 ? 8.844 21.828 14.188 1 98.81 128 LEU B CA 1
ATOM 2890 C C . LEU B 1 128 ? 8.438 20.391 13.875 1 98.81 128 LEU B C 1
ATOM 2892 O O . LEU B 1 128 ? 7.43 20.156 13.203 1 98.81 128 LEU B O 1
ATOM 2896 N N . ALA B 1 129 ? 9.211 19.453 14.336 1 98.88 129 ALA B N 1
ATOM 289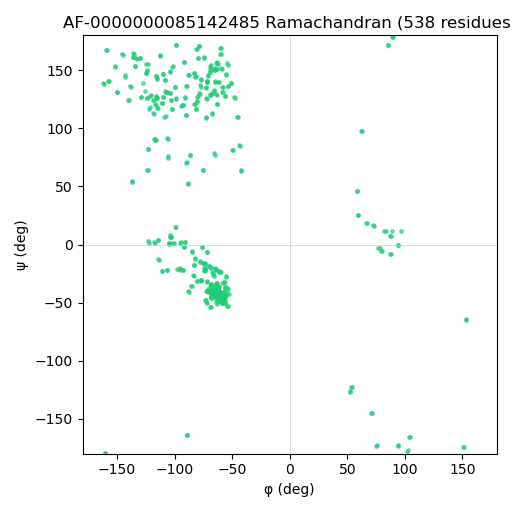7 C CA . ALA B 1 129 ? 8.93 18.047 14.125 1 98.88 129 ALA B CA 1
ATOM 2898 C C . ALA B 1 129 ? 8.062 17.484 15.25 1 98.88 129 ALA B C 1
ATOM 2900 O O . ALA B 1 129 ? 8.516 17.359 16.391 1 98.88 129 ALA B O 1
ATOM 2901 N N . TRP B 1 130 ? 6.844 17.141 14.938 1 98.88 130 TRP B N 1
ATOM 2902 C CA . TRP B 1 130 ? 5.93 16.531 15.891 1 98.88 130 TRP B CA 1
ATOM 2903 C C . TRP B 1 130 ? 5.82 15.031 15.656 1 98.88 130 TRP B C 1
ATOM 2905 O O . TRP B 1 130 ? 5.434 14.594 14.57 1 98.88 130 TRP B O 1
ATOM 2915 N N . HIS B 1 131 ? 6.238 14.234 16.641 1 98.81 131 HIS B N 1
ATOM 2916 C CA . HIS B 1 131 ? 5.996 12.805 16.547 1 98.81 131 HIS B CA 1
ATOM 2917 C C . HIS B 1 131 ? 4.508 12.484 16.641 1 98.81 131 HIS B C 1
ATOM 2919 O O . HIS B 1 131 ? 3.877 12.758 17.672 1 98.81 131 HIS B O 1
ATOM 2925 N N . THR B 1 132 ? 3.928 12.008 15.586 1 98.81 132 THR B N 1
ATOM 2926 C CA . THR B 1 132 ? 2.502 11.711 15.5 1 98.81 132 THR B CA 1
ATOM 2927 C C . THR B 1 132 ? 2.273 10.258 15.109 1 98.81 132 THR B C 1
ATOM 2929 O O . THR B 1 132 ? 1.664 9.977 14.07 1 98.81 132 THR B O 1
ATOM 2932 N N . PRO B 1 133 ? 2.691 9.312 15.969 1 98.56 133 PRO B N 1
ATOM 2933 C CA . PRO B 1 133 ? 2.535 7.891 15.648 1 98.56 133 PRO B CA 1
ATOM 2934 C C . PRO B 1 133 ? 1.071 7.469 15.523 1 98.56 133 PRO B C 1
ATOM 2936 O O . PRO B 1 133 ? 0.192 8.102 16.109 1 98.56 133 PRO B O 1
ATOM 2939 N N . GLY B 1 134 ? 0.761 6.492 14.742 1 97.62 134 GLY B N 1
ATOM 2940 C CA . GLY B 1 134 ? -0.57 5.945 14.531 1 97.62 134 GLY B CA 1
ATOM 2941 C C . GLY B 1 134 ? -0.738 5.293 13.172 1 97.62 134 GLY B C 1
ATOM 2942 O O . GLY B 1 134 ? -0.824 4.066 13.07 1 97.62 134 GLY B O 1
ATOM 2943 N N . HIS B 1 135 ? -0.643 6.156 12.086 1 96.62 135 HIS B N 1
ATOM 2944 C CA . HIS B 1 135 ? -0.567 5.574 10.75 1 96.62 135 HIS B CA 1
ATOM 2945 C C . HIS B 1 135 ? 0.563 4.555 10.656 1 96.62 135 HIS B C 1
ATOM 2947 O O . HIS B 1 135 ? 0.344 3.418 10.234 1 96.62 135 HIS B O 1
ATOM 2953 N N . THR B 1 136 ? 1.629 4.953 11 1 96.38 136 THR B N 1
ATOM 2954 C CA . THR B 1 136 ? 2.797 4.145 11.328 1 96.38 136 THR B CA 1
ATOM 2955 C C . THR B 1 136 ? 3.428 4.613 12.633 1 96.38 136 THR B C 1
ATOM 2957 O O . THR B 1 136 ? 3.184 5.738 13.078 1 96.38 136 THR B O 1
ATOM 2960 N N . SER B 1 137 ? 4.219 3.738 13.25 1 97.06 137 SER B N 1
ATOM 2961 C CA . SER B 1 137 ? 4.844 4.082 14.523 1 97.06 137 SER B CA 1
ATOM 2962 C C . SER B 1 137 ? 5.871 5.195 14.359 1 97.06 137 SER B C 1
ATOM 2964 O O . SER B 1 137 ? 6.133 5.949 15.297 1 97.06 137 SER B O 1
ATOM 2966 N N . ASP B 1 138 ? 6.398 5.32 13.133 1 97.5 138 ASP B N 1
ATOM 2967 C CA . ASP B 1 138 ? 7.488 6.27 12.898 1 97.5 138 ASP B CA 1
ATOM 2968 C C . ASP B 1 138 ? 6.965 7.566 12.289 1 97.5 138 ASP B C 1
ATOM 2970 O O . ASP B 1 138 ? 7.746 8.398 11.82 1 97.5 138 ASP B O 1
ATOM 2974 N N . SER B 1 139 ? 5.672 7.801 12.344 1 98.62 139 SER B N 1
ATOM 2975 C CA . SER B 1 139 ? 5.074 8.945 11.656 1 98.62 139 SER B CA 1
ATOM 2976 C C . SER B 1 139 ? 5.418 10.25 12.359 1 98.62 139 SER B C 1
ATOM 2978 O O . SER B 1 139 ? 5.312 10.352 13.586 1 98.62 139 SER B O 1
ATOM 2980 N N . TYR B 1 140 ? 5.785 11.227 11.57 1 98.88 140 TYR B N 1
ATOM 2981 C CA . TYR B 1 140 ? 5.98 12.594 12.031 1 98.88 140 TYR B CA 1
ATOM 2982 C C . TYR B 1 140 ? 5.137 13.57 11.211 1 98.88 140 TYR B C 1
ATOM 2984 O O . TYR B 1 140 ? 4.895 13.344 10.023 1 98.88 140 TYR B O 1
ATOM 2992 N N . SER B 1 141 ? 4.691 14.633 11.836 1 98.94 141 SER B N 1
ATOM 2993 C CA . SER B 1 141 ? 4.164 15.844 11.211 1 98.94 141 SER B CA 1
ATOM 2994 C C . SER B 1 141 ? 5.113 17.016 11.391 1 98.94 141 SER B C 1
ATOM 2996 O O . SER B 1 141 ? 5.805 17.125 12.406 1 98.94 141 SER B O 1
ATOM 2998 N N . PHE B 1 142 ? 5.164 17.922 10.398 1 98.94 142 PHE B N 1
ATOM 2999 C CA . PHE B 1 142 ? 6.074 19.062 10.453 1 98.94 142 PHE B CA 1
ATOM 3000 C C . PHE B 1 142 ? 5.297 20.375 10.438 1 98.94 142 PHE B C 1
ATOM 3002 O O . PHE B 1 142 ? 4.668 20.719 9.43 1 98.94 142 PHE B O 1
ATOM 3009 N N . ALA B 1 143 ? 5.355 21.078 11.531 1 98.81 143 ALA B N 1
ATOM 3010 C CA . ALA B 1 143 ? 4.656 22.359 11.656 1 98.81 143 ALA B CA 1
ATOM 3011 C C . ALA B 1 143 ? 5.543 23.516 11.203 1 98.81 143 ALA B C 1
ATOM 3013 O O . ALA B 1 143 ? 6.746 23.531 11.477 1 98.81 143 ALA B O 1
ATOM 3014 N N . VAL B 1 144 ? 4.984 24.406 10.461 1 98.69 144 VAL B N 1
ATOM 3015 C CA . VAL B 1 144 ? 5.613 25.656 10.039 1 98.69 144 VAL B CA 1
ATOM 3016 C C . VAL B 1 144 ? 4.832 26.844 10.602 1 98.69 144 VAL B C 1
ATOM 3018 O O . VAL B 1 144 ? 3.943 27.391 9.945 1 98.69 144 VAL B O 1
ATOM 3021 N N . PRO B 1 145 ? 5.238 27.281 11.766 1 98 145 PRO B N 1
ATOM 3022 C CA . PRO B 1 145 ? 4.449 28.281 12.484 1 98 145 PRO B CA 1
ATOM 3023 C C . PRO B 1 145 ? 4.305 29.578 11.703 1 98 145 PRO B C 1
ATOM 3025 O O . PRO B 1 145 ? 3.301 30.281 11.844 1 98 145 PRO B O 1
ATOM 3028 N N . ASP B 1 146 ? 5.191 29.906 10.789 1 97.44 146 ASP B N 1
ATOM 3029 C CA . ASP B 1 146 ? 5.203 31.188 10.102 1 97.44 146 ASP B CA 1
ATOM 3030 C C . ASP B 1 146 ? 4.398 31.125 8.805 1 97.44 146 ASP B C 1
ATOM 3032 O O . ASP B 1 146 ? 4.254 32.125 8.109 1 97.44 146 ASP B O 1
ATOM 3036 N N . ALA B 1 147 ? 3.9 29.984 8.516 1 97.38 147 ALA B N 1
ATOM 3037 C CA . ALA B 1 147 ? 3.223 29.797 7.234 1 97.38 147 ALA B CA 1
ATOM 3038 C C . ALA B 1 147 ? 1.749 30.188 7.332 1 97.38 147 ALA B C 1
ATOM 3040 O O . ALA B 1 147 ? 0.87 29.312 7.27 1 97.38 147 ALA B O 1
ATOM 3041 N N . GLY B 1 148 ? 1.439 31.438 7.336 1 95.62 148 GLY B N 1
ATOM 3042 C CA . GLY B 1 148 ? 0.074 31.938 7.406 1 95.62 148 GLY B CA 1
ATOM 3043 C C . GLY B 1 148 ? -0.307 32.438 8.781 1 95.62 148 GLY B C 1
ATOM 3044 O O . GLY B 1 148 ? 0.513 32.438 9.703 1 95.62 148 GLY B O 1
ATOM 3045 N N . ALA B 1 149 ? -1.532 32.844 8.93 1 96 149 ALA B N 1
ATOM 3046 C CA . ALA B 1 149 ? -2.012 33.5 10.148 1 96 149 ALA B CA 1
ATOM 3047 C C . ALA B 1 149 ? -1.947 32.531 11.336 1 96 149 ALA B C 1
ATOM 3049 O O . ALA B 1 149 ? -1.66 32.938 12.461 1 96 149 ALA B O 1
ATOM 3050 N N . HIS B 1 150 ? -2.193 31.281 11.055 1 97.38 150 HIS B N 1
ATOM 3051 C CA . HIS B 1 150 ? -2.24 30.297 12.125 1 97.38 150 HIS B CA 1
ATOM 3052 C C . HIS B 1 150 ? -1.147 29.234 11.953 1 97.38 150 HIS B C 1
ATOM 3054 O O . HIS B 1 150 ? -1.056 28.297 12.742 1 97.38 150 HIS B O 1
ATOM 3060 N N . GLY B 1 151 ? -0.334 29.344 10.961 1 98.25 151 GLY B N 1
ATOM 3061 C CA . GLY B 1 151 ? 0.663 28.328 10.656 1 98.25 151 GLY B CA 1
ATOM 3062 C C . GLY B 1 151 ? 0.125 27.203 9.797 1 98.25 151 GLY B C 1
ATOM 3063 O O . GLY B 1 151 ? -1.064 27.188 9.477 1 98.25 151 GLY B O 1
ATOM 3064 N N . ALA B 1 152 ? 1.022 26.375 9.375 1 98.75 152 ALA B N 1
ATOM 3065 C CA . ALA B 1 152 ? 0.686 25.188 8.602 1 98.75 152 ALA B CA 1
ATOM 3066 C C . ALA B 1 152 ? 1.357 23.953 9.188 1 98.75 152 ALA B C 1
ATOM 3068 O O . ALA B 1 152 ? 2.295 24.062 9.977 1 98.75 152 ALA B O 1
ATOM 3069 N N . VAL B 1 153 ? 0.802 22.812 8.828 1 98.88 153 VAL B N 1
ATOM 3070 C CA . VAL B 1 153 ? 1.412 21.562 9.273 1 98.88 153 VAL B CA 1
ATOM 3071 C C . VAL B 1 153 ? 1.37 20.531 8.141 1 98.88 153 VAL B C 1
ATOM 3073 O O . VAL B 1 153 ? 0.326 20.328 7.52 1 98.88 153 VAL B O 1
ATOM 3076 N N . LEU B 1 154 ? 2.529 20 7.793 1 98.88 154 LEU B N 1
ATOM 3077 C CA . LEU B 1 154 ? 2.645 18.859 6.891 1 98.88 154 LEU B CA 1
ATOM 3078 C C . LEU B 1 154 ? 2.4 17.547 7.637 1 98.88 154 LEU B C 1
ATOM 3080 O O . LEU B 1 154 ? 3.225 17.141 8.453 1 98.88 154 LEU B O 1
ATOM 3084 N N . THR B 1 155 ? 1.349 16.828 7.273 1 98.88 155 THR B N 1
ATOM 3085 C CA . THR B 1 155 ? 0.852 15.789 8.164 1 98.88 155 THR B CA 1
ATOM 3086 C C . THR B 1 155 ? 1.241 14.406 7.648 1 98.88 155 THR B C 1
ATOM 3088 O O . THR B 1 155 ? 0.884 13.391 8.25 1 98.88 155 THR B O 1
ATOM 3091 N N . GLY B 1 156 ? 1.979 14.398 6.516 1 98.44 156 GLY B N 1
ATOM 3092 C CA . GLY B 1 156 ? 2.209 13.078 5.953 1 98.44 156 GLY B CA 1
ATOM 3093 C C . GLY B 1 156 ? 0.931 12.281 5.754 1 98.44 156 GLY B C 1
ATOM 3094 O O . GLY B 1 156 ? -0.024 12.773 5.148 1 98.44 156 GLY B O 1
ATOM 3095 N N . ASP B 1 157 ? 0.983 11.086 6.336 1 97.75 157 ASP B N 1
ATOM 3096 C CA . ASP B 1 157 ? -0.186 10.227 6.176 1 97.75 157 ASP B CA 1
ATOM 3097 C C . ASP B 1 157 ? -1.026 10.195 7.453 1 97.75 157 ASP B C 1
ATOM 3099 O O . ASP B 1 157 ? -1.968 9.414 7.566 1 97.75 157 ASP B O 1
ATOM 3103 N N . THR B 1 158 ? -0.715 11.008 8.406 1 98.5 158 THR B N 1
ATOM 3104 C CA . THR B 1 158 ? -1.499 11.055 9.633 1 98.5 158 THR B CA 1
ATOM 3105 C C . THR B 1 158 ? -2.893 11.617 9.359 1 98.5 158 THR B C 1
ATOM 3107 O O . THR B 1 158 ? -3.889 11.078 9.844 1 98.5 158 THR B O 1
ATOM 3110 N N . ILE B 1 159 ? -2.965 12.656 8.641 1 98.25 159 ILE B N 1
ATOM 3111 C CA . ILE B 1 159 ? -4.203 13.25 8.141 1 98.25 159 ILE B CA 1
ATOM 3112 C C . ILE B 1 159 ? -4.086 13.492 6.633 1 98.25 159 ILE B C 1
ATOM 3114 O O . ILE B 1 159 ? -3.131 14.117 6.172 1 98.25 159 ILE B O 1
ATOM 3118 N N . LEU B 1 160 ? -5.059 12.969 5.902 1 96.62 160 LEU B N 1
ATOM 3119 C CA . LEU B 1 160 ? -5.066 13.078 4.449 1 96.62 160 LEU B CA 1
ATOM 3120 C C . LEU B 1 160 ? -5.973 14.211 3.988 1 96.62 160 LEU B C 1
ATOM 3122 O O . LEU B 1 160 ? -6.66 14.828 4.805 1 96.62 160 LEU B O 1
ATOM 3126 N N . GLY B 1 161 ? -5.891 14.477 2.645 1 94.56 161 GLY B N 1
ATOM 3127 C CA . GLY B 1 161 ? -6.727 15.516 2.07 1 94.56 161 GLY B CA 1
ATOM 3128 C C . GLY B 1 161 ? -8.125 15.039 1.73 1 94.56 161 GLY B C 1
ATOM 3129 O O . GLY B 1 161 ? -9.031 15.852 1.513 1 94.56 161 GLY B O 1
ATOM 3130 N N . SER B 1 162 ? -8.289 13.766 1.646 1 88.31 162 SER B N 1
ATOM 3131 C CA . SER B 1 162 ? -9.578 13.141 1.396 1 88.31 162 SER B CA 1
ATOM 3132 C C . SER B 1 162 ? -9.664 11.758 2.043 1 88.31 162 SER B C 1
ATOM 3134 O O . SER B 1 162 ? -8.719 10.977 1.964 1 88.31 162 SER B O 1
ATOM 3136 N N . GLY B 1 163 ? -10.82 11.609 2.75 1 86.19 163 GLY B N 1
ATOM 3137 C CA . GLY B 1 163 ? -10.961 10.344 3.451 1 86.19 163 GLY B CA 1
ATOM 3138 C C . GLY B 1 163 ? -10.102 10.25 4.695 1 86.19 163 GLY B C 1
ATOM 3139 O O . GLY B 1 163 ? -9.531 11.25 5.141 1 86.19 163 GLY B O 1
ATOM 3140 N N . THR B 1 164 ? -10.094 9.055 5.285 1 90 164 THR B N 1
ATOM 3141 C CA . THR B 1 164 ? -9.25 8.828 6.453 1 90 164 THR B CA 1
ATOM 3142 C C . THR B 1 164 ? -8.125 7.844 6.121 1 90 164 THR B C 1
ATOM 3144 O O . THR B 1 164 ? -8.188 7.148 5.105 1 90 164 THR B O 1
ATOM 3147 N N . THR B 1 165 ? -7.148 7.852 6.945 1 92.69 165 THR B N 1
ATOM 3148 C CA . THR B 1 165 ? -5.953 7.051 6.695 1 92.69 165 THR B CA 1
ATOM 3149 C C . THR B 1 165 ? -6.125 5.641 7.254 1 92.69 165 THR B C 1
ATOM 3151 O O . THR B 1 165 ? -6.832 5.438 8.242 1 92.69 165 THR B O 1
ATOM 3154 N N . MET B 1 166 ? -5.535 4.719 6.559 1 90.88 166 MET B N 1
ATOM 3155 C CA . MET B 1 166 ? -5.406 3.357 7.074 1 90.88 166 MET B CA 1
ATOM 3156 C C . MET B 1 166 ? -4.277 3.268 8.094 1 90.88 166 MET B C 1
ATOM 3158 O O . MET B 1 166 ? -3.209 3.846 7.898 1 90.88 166 MET B O 1
ATOM 3162 N N . LEU B 1 167 ? -4.531 2.555 9.203 1 94.06 167 LEU B N 1
ATOM 3163 C CA . LEU B 1 167 ? -3.439 2.244 10.117 1 94.06 167 LEU B CA 1
ATOM 3164 C C . LEU B 1 167 ? -2.633 1.052 9.617 1 94.06 167 LEU B C 1
ATOM 3166 O O . LEU B 1 167 ? -3.205 0.033 9.219 1 94.06 167 LEU B O 1
ATOM 3170 N N . ASP B 1 168 ? -1.404 1.239 9.531 1 92.12 168 ASP B N 1
ATOM 3171 C CA . ASP B 1 168 ? -0.534 0.144 9.117 1 92.12 168 ASP B CA 1
ATOM 3172 C C . ASP B 1 168 ? -0.348 -0.87 10.242 1 92.12 168 ASP B C 1
ATOM 3174 O O . ASP B 1 168 ? 0.77 -1.075 10.727 1 92.12 168 ASP B O 1
ATOM 3178 N N . HIS B 1 169 ? -1.426 -1.507 10.625 1 91.12 169 HIS B N 1
ATOM 3179 C CA . HIS B 1 169 ? -1.471 -2.469 11.719 1 91.12 169 HIS B CA 1
ATOM 3180 C C . HIS B 1 169 ? -0.684 -3.729 11.383 1 91.12 169 HIS B C 1
ATOM 3182 O O . HIS B 1 169 ? -0.816 -4.27 10.281 1 91.12 169 HIS B O 1
ATOM 3188 N N . PRO B 1 170 ? 0.19 -4.195 12.242 1 90.06 170 PRO B N 1
ATOM 3189 C CA . PRO B 1 170 ? 0.215 -3.943 13.688 1 90.06 170 PRO B CA 1
ATOM 3190 C C . PRO B 1 170 ? 1.236 -2.879 14.086 1 90.06 170 PRO B C 1
ATOM 3192 O O . PRO B 1 170 ? 1.339 -2.523 15.258 1 90.06 170 PRO B O 1
ATOM 3195 N N . ASP B 1 171 ? 1.92 -2.322 13.141 1 91.31 171 ASP B N 1
ATOM 3196 C CA . ASP B 1 171 ? 2.893 -1.291 13.492 1 91.31 171 ASP B CA 1
ATOM 3197 C C . ASP B 1 171 ? 2.195 -0.025 13.984 1 91.31 171 ASP B C 1
ATOM 3199 O O . ASP B 1 171 ? 2.559 0.521 15.031 1 91.31 171 ASP B O 1
ATOM 3203 N N . GLY B 1 172 ? 1.308 0.418 13.148 1 95 172 GLY B N 1
ATOM 3204 C CA . GLY B 1 172 ? 0.443 1.501 13.594 1 95 172 GLY B CA 1
ATOM 3205 C C . GLY B 1 172 ? -0.682 1.034 14.492 1 95 172 GLY B C 1
ATOM 3206 O O . GLY B 1 172 ? -1.385 0.073 14.172 1 95 172 GLY B O 1
ATOM 3207 N N . ILE B 1 173 ? -0.825 1.72 15.633 1 95.75 173 ILE B N 1
ATOM 3208 C CA . ILE B 1 173 ? -1.863 1.281 16.562 1 95.75 173 ILE B CA 1
ATOM 3209 C C . ILE B 1 173 ? -2.805 2.443 16.859 1 95.75 173 ILE B C 1
ATOM 3211 O O . ILE B 1 173 ? -2.381 3.602 16.906 1 95.75 173 ILE B O 1
ATOM 3215 N N . LEU B 1 174 ? -4.023 2.09 17.125 1 97.69 174 LEU B N 1
ATOM 3216 C CA . LEU B 1 174 ? -5.082 3.08 17.297 1 97.69 174 LEU B CA 1
ATOM 3217 C C . LEU B 1 174 ? -4.82 3.943 18.531 1 97.69 174 LEU B C 1
ATOM 3219 O O . LEU B 1 174 ? -5.09 5.145 18.516 1 97.69 174 LEU B O 1
ATOM 3223 N N . THR B 1 175 ? -4.281 3.35 19.594 1 98.06 175 THR B N 1
ATOM 3224 C CA . THR B 1 175 ? -3.996 4.098 20.812 1 98.06 175 THR B CA 1
ATOM 3225 C C . THR B 1 175 ? -3.084 5.285 20.516 1 98.06 175 THR B C 1
ATOM 3227 O O . THR B 1 175 ? -3.383 6.418 20.906 1 98.06 175 THR B O 1
ATOM 3230 N N . ASP B 1 176 ? -2.021 5.016 19.828 1 98.31 176 ASP B N 1
ATOM 3231 C CA . ASP B 1 176 ? -1.091 6.074 19.453 1 98.31 176 ASP B CA 1
ATOM 3232 C C . ASP B 1 176 ? -1.757 7.086 18.516 1 98.31 176 ASP B C 1
ATOM 3234 O O . ASP B 1 176 ? -1.537 8.289 18.641 1 98.31 176 ASP B O 1
ATOM 3238 N N . TYR B 1 177 ? -2.574 6.586 17.641 1 98.56 177 TYR B N 1
ATOM 3239 C CA . TYR B 1 177 ? -3.223 7.445 16.656 1 98.56 177 TYR B CA 1
ATOM 3240 C C . TYR B 1 177 ? -4.152 8.445 17.328 1 98.56 177 TYR B C 1
ATOM 3242 O O . TYR B 1 177 ? -4.141 9.633 17 1 98.56 177 TYR B O 1
ATOM 3250 N N . LEU B 1 178 ? -4.945 7.895 18.234 1 98.56 178 LEU B N 1
ATOM 3251 C CA . LEU B 1 178 ? -5.871 8.758 18.953 1 98.56 178 LEU B CA 1
ATOM 3252 C C . LEU B 1 178 ? -5.113 9.836 19.734 1 98.56 178 LEU B C 1
ATOM 3254 O O . LEU B 1 178 ? -5.535 10.992 19.766 1 98.56 178 LEU B O 1
ATOM 3258 N N . ALA B 1 179 ? -4.039 9.469 20.344 1 98.56 179 ALA B N 1
ATOM 3259 C CA . ALA B 1 179 ? -3.221 10.445 21.047 1 98.56 179 ALA B CA 1
ATOM 3260 C C . ALA B 1 179 ? -2.678 11.5 20.094 1 98.56 179 ALA B C 1
ATOM 3262 O O . ALA B 1 179 ? -2.682 12.695 20.422 1 98.56 179 ALA B O 1
ATOM 3263 N N . SER B 1 180 ? -2.201 11.062 18.969 1 98.81 180 SER B N 1
ATOM 3264 C CA . SER B 1 180 ? -1.698 11.984 17.953 1 98.81 180 SER B CA 1
ATOM 3265 C C . SER B 1 180 ? -2.793 12.938 17.484 1 98.81 180 SER B C 1
ATOM 3267 O O . SER B 1 180 ? -2.551 14.133 17.312 1 98.81 180 SER B O 1
ATOM 3269 N N . LEU B 1 181 ? -3.996 12.422 17.266 1 98.81 181 LEU B N 1
ATOM 3270 C CA . LEU B 1 181 ? -5.105 13.25 16.797 1 98.81 181 LEU B CA 1
ATOM 3271 C C . LEU B 1 181 ? -5.477 14.289 17.859 1 98.81 181 LEU B C 1
ATOM 3273 O O . LEU B 1 181 ? -5.805 15.43 17.516 1 98.81 181 LEU B O 1
ATOM 3277 N N . ARG B 1 182 ? -5.453 13.898 19.109 1 98.75 182 ARG B N 1
ATOM 3278 C CA . ARG B 1 182 ? -5.723 14.852 20.188 1 98.75 182 ARG B CA 1
ATOM 3279 C C . ARG B 1 182 ? -4.684 15.969 20.188 1 98.75 182 ARG B C 1
ATOM 3281 O O . ARG B 1 182 ? -5.023 17.141 20.375 1 98.75 182 ARG B O 1
ATOM 3288 N N . ARG B 1 183 ? -3.488 15.594 20.031 1 98.69 183 ARG B N 1
ATOM 3289 C CA . ARG B 1 183 ? -2.414 16.578 19.984 1 98.69 183 ARG B CA 1
ATOM 3290 C C . ARG B 1 183 ? -2.615 17.562 18.812 1 98.69 183 ARG B C 1
ATOM 3292 O O . ARG B 1 183 ? -2.496 18.766 19 1 98.69 183 ARG B O 1
ATOM 3299 N N . LEU B 1 184 ? -2.873 17.016 17.672 1 98.88 184 LEU B N 1
ATOM 3300 C CA . LEU B 1 184 ? -3.068 17.844 16.469 1 98.88 184 LEU B CA 1
ATOM 3301 C C . LEU B 1 184 ? -4.289 18.734 16.625 1 98.88 184 LEU B C 1
ATOM 3303 O O . LEU B 1 184 ? -4.266 19.906 16.219 1 98.88 184 LEU B O 1
ATOM 3307 N N . GLU B 1 185 ? -5.336 18.203 17.188 1 98.75 185 GLU B N 1
ATOM 3308 C CA . GLU B 1 185 ? -6.535 18.984 17.453 1 98.75 185 GLU B CA 1
ATOM 3309 C C . GLU B 1 185 ? -6.227 20.172 18.359 1 98.75 185 GLU B C 1
ATOM 3311 O O . GLU B 1 185 ? -6.684 21.297 18.125 1 98.75 185 GLU B O 1
ATOM 3316 N N . ALA B 1 186 ? -5.453 19.969 19.359 1 98.69 186 ALA B N 1
ATOM 3317 C CA . ALA B 1 186 ? -5.121 20.969 20.375 1 98.69 186 ALA B CA 1
ATOM 3318 C C . ALA B 1 186 ? -4.23 22.062 19.797 1 98.69 186 ALA B C 1
ATOM 3320 O O . ALA B 1 186 ? -4.137 23.156 20.344 1 98.69 186 ALA B O 1
ATOM 3321 N N . ALA B 1 187 ? -3.568 21.812 18.656 1 98.62 187 ALA B N 1
ATOM 3322 C CA . ALA B 1 187 ? -2.621 22.75 18.062 1 98.62 187 ALA B CA 1
ATOM 3323 C C . ALA B 1 187 ? -3.348 23.922 17.422 1 98.62 187 ALA B C 1
ATOM 3325 O O . ALA B 1 187 ? -2.74 24.969 17.141 1 98.62 187 ALA B O 1
ATOM 3326 N N . GLY B 1 188 ? -4.684 23.75 17.094 1 98.38 188 GLY B N 1
ATOM 3327 C CA . GLY B 1 188 ? -5.465 24.859 16.578 1 98.38 188 GLY B CA 1
ATOM 3328 C C . GLY B 1 188 ? -5.707 24.781 15.086 1 98.38 188 GLY B C 1
ATOM 3329 O O . GLY B 1 188 ? -5.547 23.719 14.484 1 98.38 188 GLY B O 1
ATOM 3330 N N . PRO B 1 189 ? -6.152 25.922 14.492 1 98.62 189 PRO B N 1
ATOM 3331 C CA . PRO B 1 189 ? -6.648 25.891 13.117 1 98.62 189 PRO B CA 1
ATOM 3332 C C . PRO B 1 189 ? -5.539 26.109 12.086 1 98.62 189 PRO B C 1
ATOM 3334 O O . PRO B 1 189 ? -5.688 26.906 11.164 1 98.62 189 PRO B O 1
ATOM 3337 N N . LEU B 1 190 ? -4.488 25.328 12.188 1 98.75 190 LEU B N 1
ATOM 3338 C CA . LEU B 1 190 ? -3.416 25.359 11.203 1 98.75 190 LEU B CA 1
ATOM 3339 C C . LEU B 1 190 ? -3.914 24.891 9.844 1 98.75 190 LEU B C 1
ATOM 3341 O O . LEU B 1 190 ? -4.875 24.125 9.758 1 98.75 190 LEU B O 1
ATOM 3345 N N . THR B 1 191 ? -3.277 25.422 8.789 1 98.69 191 THR B N 1
ATOM 3346 C CA . THR B 1 191 ? -3.496 24.844 7.465 1 98.69 191 THR B CA 1
ATOM 3347 C C . THR B 1 191 ? -2.883 23.453 7.363 1 98.69 191 THR B C 1
ATOM 3349 O O . THR B 1 191 ? -1.717 23.25 7.711 1 98.69 191 THR B O 1
ATOM 3352 N N . VAL B 1 192 ? -3.689 22.5 6.922 1 98.69 192 VAL B N 1
ATOM 3353 C CA . VAL B 1 192 ? -3.209 21.125 6.805 1 98.69 192 VAL B CA 1
ATOM 3354 C C . VAL B 1 192 ? -2.631 20.906 5.41 1 98.69 192 VAL B C 1
ATOM 3356 O O . VAL B 1 192 ? -3.275 21.219 4.406 1 98.69 192 VAL B O 1
ATOM 3359 N N . LEU B 1 193 ? -1.425 20.422 5.367 1 98.69 193 LEU B N 1
ATOM 3360 C CA . LEU B 1 193 ? -0.75 20.062 4.129 1 98.69 193 LEU B CA 1
ATOM 3361 C C . LEU B 1 193 ? -0.451 18.562 4.098 1 98.69 193 LEU B C 1
ATOM 3363 O O . LEU B 1 193 ? 0.636 18.141 4.488 1 98.69 193 LEU B O 1
ATOM 3367 N N . PRO B 1 194 ? -1.371 17.75 3.576 1 98.44 194 PRO B N 1
ATOM 3368 C CA . PRO B 1 194 ? -1.264 16.281 3.619 1 98.44 194 PRO B CA 1
ATOM 3369 C C . PRO B 1 194 ? -0.334 15.734 2.543 1 98.44 194 PRO B C 1
ATOM 3371 O O . PRO B 1 194 ? -0.041 16.422 1.561 1 98.44 194 PRO B O 1
ATOM 3374 N N . ALA B 1 195 ? 0.13 14.5 2.758 1 98 195 ALA B N 1
ATOM 3375 C CA . ALA B 1 195 ? 0.962 13.859 1.744 1 98 195 ALA B CA 1
ATOM 3376 C C . ALA B 1 195 ? 0.127 13.43 0.542 1 98 195 ALA B C 1
ATOM 3378 O O . ALA B 1 195 ? 0.667 13.18 -0.538 1 98 195 ALA B O 1
ATOM 3379 N N . HIS B 1 196 ? -1.13 13.289 0.805 1 95.94 196 HIS B N 1
ATOM 3380 C CA . HIS B 1 196 ? -2.014 12.883 -0.282 1 95.94 196 HIS B CA 1
ATOM 3381 C C . HIS B 1 196 ? -3.324 13.664 -0.247 1 95.94 196 HIS B C 1
ATOM 3383 O O . HIS B 1 196 ? -3.922 13.836 0.818 1 95.94 196 HIS B O 1
ATOM 3389 N N . GLY B 1 197 ? -3.75 14.125 -1.499 1 93.94 197 GLY B N 1
ATOM 3390 C CA . GLY B 1 197 ? -5.016 14.828 -1.611 1 93.94 197 GLY B CA 1
ATOM 3391 C C . GLY B 1 197 ? -4.883 16.328 -1.411 1 93.94 197 GLY B C 1
ATOM 3392 O O . GLY B 1 197 ? -3.779 16.844 -1.214 1 93.94 197 GLY B O 1
ATOM 3393 N N . PRO B 1 198 ? -5.988 17.016 -1.53 1 95 198 PRO B N 1
ATOM 3394 C CA . PRO B 1 198 ? -5.996 18.484 -1.416 1 95 198 PRO B CA 1
ATOM 3395 C C . PRO B 1 198 ? -5.941 18.969 0.033 1 95 198 PRO B C 1
ATOM 3397 O O . PRO B 1 198 ? -5.969 18.141 0.958 1 95 198 PRO B O 1
ATOM 3400 N N . VAL B 1 199 ? -5.754 20.281 0.188 1 97.38 199 VAL B N 1
ATOM 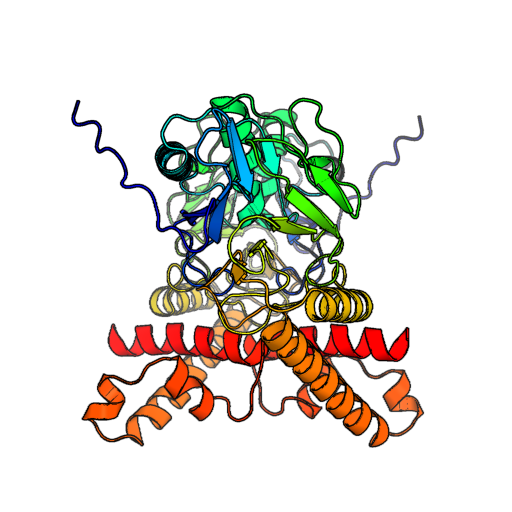3401 C CA . VAL B 1 199 ? -5.832 20.891 1.511 1 97.38 199 VAL B CA 1
ATOM 3402 C C . VAL B 1 199 ? -7.238 20.719 2.078 1 97.38 199 VAL B C 1
ATOM 3404 O O . VAL B 1 199 ? -8.219 21.188 1.481 1 97.38 199 VAL B O 1
ATOM 3407 N N . PRO B 1 200 ? -7.348 20.062 3.238 1 97.19 200 PRO B N 1
ATOM 3408 C CA . PRO B 1 200 ? -8.664 19.906 3.85 1 97.19 200 PRO B CA 1
ATOM 3409 C C . PRO B 1 200 ? -9.031 21.047 4.789 1 97.19 200 PRO B C 1
ATOM 3411 O O . PRO B 1 200 ? -8.477 22.141 4.676 1 97.19 200 PRO B O 1
ATOM 3414 N N . GLU B 1 201 ? -10.055 20.859 5.656 1 97.56 201 GLU B N 1
ATOM 3415 C CA . GLU B 1 201 ? -10.453 21.812 6.688 1 97.56 201 GLU B CA 1
ATOM 3416 C C . GLU B 1 201 ? -9.305 22.078 7.664 1 97.56 201 GLU B C 1
ATOM 3418 O O . GLU B 1 201 ? -8.344 21.312 7.727 1 97.56 201 GLU B O 1
ATOM 3423 N N . PRO B 1 202 ? -9.445 23.125 8.398 1 98.31 202 PRO B N 1
ATOM 3424 C CA . PRO B 1 202 ? -8.391 23.438 9.367 1 98.31 202 PRO B CA 1
ATOM 3425 C C . PRO B 1 202 ? -8.078 22.266 10.305 1 98.31 202 PRO B C 1
ATOM 3427 O O . PRO B 1 202 ? -8.953 21.438 10.57 1 98.31 202 PRO B O 1
ATOM 3430 N N . LEU B 1 203 ? -6.918 22.266 10.797 1 98.75 203 LEU B N 1
ATOM 3431 C CA . LEU B 1 203 ? -6.34 21.125 11.508 1 98.75 203 LEU B CA 1
ATOM 3432 C C . LEU B 1 203 ? -7.223 20.703 12.672 1 98.75 203 LEU B C 1
ATOM 3434 O O . LEU B 1 203 ? -7.477 19.516 12.867 1 98.75 203 LEU B O 1
ATOM 3438 N N . ASP B 1 204 ? -7.672 21.594 13.484 1 98.75 204 ASP B N 1
ATOM 3439 C CA . ASP B 1 204 ? -8.469 21.25 14.664 1 98.75 204 ASP B CA 1
ATOM 3440 C C . ASP B 1 204 ? -9.773 20.562 14.258 1 98.75 204 ASP B C 1
ATOM 3442 O O . ASP B 1 204 ? -10.195 19.594 14.891 1 98.75 204 ASP B O 1
ATOM 3446 N N . VAL B 1 205 ? -10.352 21.016 13.141 1 98.69 205 VAL B N 1
ATOM 3447 C CA . VAL B 1 205 ? -11.625 20.484 12.672 1 98.69 205 VAL B CA 1
ATOM 3448 C C . VAL B 1 205 ? -11.43 19.078 12.117 1 98.69 205 VAL B C 1
ATOM 3450 O O . VAL B 1 205 ? -12.117 18.141 12.523 1 98.69 205 VAL B O 1
ATOM 3453 N N . VAL B 1 206 ? -10.469 18.938 11.258 1 98.5 206 VAL B N 1
ATOM 3454 C CA . VAL B 1 206 ? -10.289 17.641 10.602 1 98.5 206 VAL B CA 1
ATOM 3455 C C . VAL B 1 206 ? -9.781 16.609 11.609 1 98.5 206 VAL B C 1
ATOM 3457 O O . VAL B 1 206 ? -10.164 15.445 11.555 1 98.5 206 VAL B O 1
ATOM 3460 N N . ALA B 1 207 ? -8.891 17.016 12.5 1 98.69 207 ALA B N 1
ATOM 3461 C CA . ALA B 1 207 ? -8.406 16.094 13.531 1 98.69 207 ALA B CA 1
ATOM 3462 C C . ALA B 1 207 ? -9.555 15.617 14.414 1 98.69 207 ALA B C 1
ATOM 3464 O O . ALA B 1 207 ? -9.633 14.438 14.758 1 98.69 207 ALA B O 1
ATOM 3465 N N . ARG B 1 208 ? -10.406 16.5 14.805 1 98.44 208 ARG B N 1
ATOM 3466 C CA . ARG B 1 208 ? -11.578 16.141 15.602 1 98.44 208 ARG B CA 1
ATOM 3467 C C . ARG B 1 208 ? -12.469 15.156 14.852 1 98.44 208 ARG B C 1
ATOM 3469 O O . ARG B 1 208 ? -12.953 14.18 15.43 1 98.44 208 ARG B O 1
ATOM 3476 N N . ASP B 1 209 ? -12.711 15.469 13.617 1 97.38 209 ASP B N 1
ATOM 3477 C CA . ASP B 1 209 ? -13.539 14.586 12.805 1 97.38 209 ASP B CA 1
ATOM 3478 C C . ASP B 1 209 ? -12.945 13.188 12.727 1 97.38 209 ASP B C 1
ATOM 3480 O O . ASP B 1 209 ? -13.664 12.195 12.828 1 97.38 209 ASP B O 1
ATOM 3484 N N . TYR B 1 210 ? -11.641 13.133 12.469 1 97.62 210 TYR B N 1
ATOM 3485 C CA . TYR B 1 210 ? -10.945 11.852 12.438 1 97.62 210 TYR B CA 1
ATOM 3486 C C . TYR B 1 210 ? -11.117 11.109 13.766 1 97.62 210 TYR B C 1
ATOM 3488 O O . TYR B 1 210 ? -11.414 9.914 13.773 1 97.62 210 TYR B O 1
ATOM 3496 N N . ARG B 1 211 ? -10.875 11.836 14.82 1 97.75 211 ARG B N 1
ATOM 3497 C CA . ARG B 1 211 ? -10.977 11.25 16.156 1 97.75 211 ARG B CA 1
ATOM 3498 C C . ARG B 1 211 ? -12.383 10.711 16.406 1 97.75 211 ARG B C 1
ATOM 3500 O O . ARG B 1 211 ? -12.547 9.578 16.859 1 97.75 211 ARG B O 1
ATOM 3507 N N . HIS B 1 212 ? -13.398 11.484 16.094 1 97.25 212 HIS B N 1
ATOM 3508 C CA . HIS B 1 212 ? -14.781 11.086 16.281 1 97.25 212 HIS B CA 1
ATOM 3509 C C . HIS B 1 212 ? -15.125 9.852 15.461 1 97.25 212 HIS B C 1
ATOM 3511 O O . HIS B 1 212 ? -15.859 8.969 15.922 1 97.25 212 HIS B O 1
ATOM 3517 N N . HIS B 1 213 ? -14.641 9.836 14.305 1 95.56 213 HIS B N 1
ATOM 3518 C CA . HIS B 1 213 ? -14.859 8.68 13.445 1 95.56 213 HIS B CA 1
ATOM 3519 C C . HIS B 1 213 ? -14.32 7.406 14.086 1 95.56 213 HIS B C 1
ATOM 3521 O O . HIS B 1 213 ? -15.016 6.391 14.133 1 95.56 213 HIS B O 1
ATOM 3527 N N . ARG B 1 214 ? -13.086 7.469 14.547 1 97.19 214 ARG B N 1
ATOM 3528 C CA . ARG B 1 214 ? -12.469 6.305 15.172 1 97.19 214 ARG B CA 1
ATOM 3529 C C . ARG B 1 214 ? -13.203 5.914 16.453 1 97.19 214 ARG B C 1
ATOM 3531 O O . ARG B 1 214 ? -13.398 4.727 16.719 1 97.19 214 ARG B O 1
ATOM 3538 N N . GLU B 1 215 ? -13.555 6.902 17.203 1 97.19 215 GLU B N 1
ATOM 3539 C CA . GLU B 1 215 ? -14.297 6.652 18.438 1 97.19 215 GLU B CA 1
ATOM 3540 C C . GLU B 1 215 ? -15.664 6.035 18.156 1 97.19 215 GLU B C 1
ATOM 3542 O O . GLU B 1 215 ? -16.125 5.156 18.891 1 97.19 215 GLU B O 1
ATOM 3547 N N . GLY B 1 216 ? -16.312 6.543 17.141 1 96.25 216 GLY B N 1
ATOM 3548 C CA . GLY B 1 216 ? -17.562 5.934 16.703 1 96.25 216 GLY B CA 1
ATOM 3549 C C . GLY B 1 216 ? -17.422 4.465 16.359 1 96.25 216 GLY B C 1
ATOM 3550 O O . GLY B 1 216 ? -18.25 3.645 16.75 1 96.25 216 GLY B O 1
ATOM 3551 N N . ARG B 1 217 ? -16.406 4.129 15.688 1 95.56 217 ARG B N 1
ATOM 3552 C CA . ARG B 1 217 ? -16.141 2.738 15.328 1 95.56 217 ARG B CA 1
ATOM 3553 C C . ARG B 1 217 ? -15.875 1.899 16.578 1 95.56 217 ARG B C 1
ATOM 3555 O O . ARG B 1 217 ? -16.297 0.747 16.656 1 95.56 217 ARG B O 1
ATOM 3562 N N . LEU B 1 218 ? -15.125 2.473 17.5 1 97.44 218 LEU B N 1
ATOM 3563 C CA . LEU B 1 218 ? -14.883 1.789 18.766 1 97.44 218 LEU B CA 1
ATOM 3564 C C . LEU B 1 218 ? -16.203 1.459 19.469 1 97.44 218 LEU B C 1
ATOM 3566 O O . LEU B 1 218 ? -16.375 0.352 19.984 1 97.44 218 LEU B O 1
ATOM 3570 N N . GLU B 1 219 ? -17.094 2.4 19.438 1 97.62 219 GLU B N 1
ATOM 3571 C CA . GLU B 1 219 ? -18.375 2.189 20.078 1 97.62 219 GLU B CA 1
ATOM 3572 C C . GLU B 1 219 ? -19.172 1.079 19.391 1 97.62 219 GLU B C 1
ATOM 3574 O O . GLU B 1 219 ? -19.812 0.265 20.062 1 97.62 219 GLU B O 1
ATOM 3579 N N . GLN B 1 220 ? -19.141 1.043 18.094 1 96.75 220 GLN B N 1
ATOM 3580 C CA . GLN B 1 220 ? -19.812 -0.015 17.328 1 96.75 220 GLN B CA 1
ATOM 3581 C C . GLN B 1 220 ? -19.25 -1.386 17.688 1 96.75 220 GLN B C 1
ATOM 3583 O O . GLN B 1 220 ? -20 -2.346 17.875 1 96.75 220 GLN B O 1
ATOM 3588 N N . ILE B 1 221 ? -17.969 -1.471 17.812 1 97.44 221 ILE B N 1
ATOM 3589 C CA . ILE B 1 221 ? -17.312 -2.736 18.109 1 97.44 221 ILE B CA 1
ATOM 3590 C C . ILE B 1 221 ? -17.609 -3.148 19.547 1 97.44 221 ILE B C 1
ATOM 3592 O O . ILE B 1 221 ? -17.891 -4.316 19.812 1 97.44 221 ILE B O 1
ATOM 3596 N N . ARG B 1 222 ? -17.594 -2.178 20.469 1 97.44 222 ARG B N 1
ATOM 3597 C CA . ARG B 1 222 ? -17.969 -2.457 21.859 1 97.44 222 ARG B CA 1
ATOM 3598 C C . ARG B 1 222 ? -19.375 -3.033 21.938 1 97.44 222 ARG B C 1
ATOM 3600 O O . ARG B 1 222 ? -19.625 -3.98 22.688 1 97.44 222 ARG B O 1
ATOM 3607 N N . ALA B 1 223 ? -20.25 -2.443 21.203 1 97.75 223 ALA B N 1
ATOM 3608 C CA . ALA B 1 223 ? -21.625 -2.904 21.188 1 97.75 223 ALA B CA 1
ATOM 3609 C C . ALA B 1 223 ? -21.734 -4.324 20.641 1 97.75 223 ALA B C 1
ATOM 3611 O O . ALA B 1 223 ? -22.484 -5.145 21.172 1 97.75 223 ALA B O 1
ATOM 3612 N N . ALA B 1 224 ? -21.016 -4.621 19.562 1 97.5 224 ALA B N 1
ATOM 3613 C CA . ALA B 1 224 ? -21.016 -5.957 18.969 1 97.5 224 ALA B CA 1
ATOM 3614 C C . ALA B 1 224 ? -20.469 -6.992 19.953 1 97.5 224 ALA B C 1
ATOM 3616 O O . ALA B 1 224 ? -21 -8.102 20.047 1 97.5 224 ALA B O 1
ATOM 3617 N N . LEU B 1 225 ? -19.422 -6.621 20.656 1 97.25 225 LEU B N 1
ATOM 3618 C CA . LEU B 1 225 ? -18.828 -7.516 21.641 1 97.25 225 LEU B CA 1
ATOM 3619 C C . LEU B 1 225 ? -19.781 -7.762 22.797 1 97.25 225 LEU B C 1
ATOM 3621 O O . LEU B 1 225 ? -19.906 -8.891 23.297 1 97.25 225 LEU B O 1
ATOM 3625 N N . ALA B 1 226 ? -20.484 -6.695 23.25 1 97.19 226 ALA B N 1
ATOM 3626 C CA . ALA B 1 226 ? -21.406 -6.781 24.375 1 97.19 226 ALA B CA 1
ATOM 3627 C C . ALA B 1 226 ? -22.578 -7.711 24.062 1 97.19 226 ALA B C 1
ATOM 3629 O O . ALA B 1 226 ? -23.203 -8.266 24.969 1 97.19 226 ALA B O 1
ATOM 3630 N N . ALA B 1 227 ? -22.844 -7.926 22.766 1 97.25 227 ALA B N 1
ATOM 3631 C CA . ALA B 1 227 ? -23.953 -8.758 22.344 1 97.25 227 ALA B CA 1
ATOM 3632 C C . ALA B 1 227 ? -23.562 -10.234 22.312 1 97.25 227 ALA B C 1
ATOM 3634 O O . ALA B 1 227 ? -24.422 -11.109 22.141 1 97.25 227 ALA B O 1
ATOM 3635 N N . LEU B 1 228 ? -22.312 -10.555 22.547 1 96.94 228 LEU B N 1
ATOM 3636 C CA . LEU B 1 228 ? -21.812 -11.93 22.516 1 96.94 228 LEU B CA 1
ATOM 3637 C C . LEU B 1 228 ? -21.656 -12.469 23.938 1 96.94 228 LEU B C 1
ATOM 3639 O O . LEU B 1 228 ? -21.453 -11.703 24.875 1 96.94 228 LEU B O 1
ATOM 3643 N N . PRO B 1 229 ? -21.75 -13.812 24.078 1 96.81 229 PRO B N 1
ATOM 3644 C CA . PRO B 1 229 ? -21.344 -14.383 25.359 1 96.81 229 PRO B CA 1
ATOM 3645 C C . PRO B 1 229 ? -19.922 -14.008 25.75 1 96.81 229 PRO B C 1
ATOM 3647 O O . PRO B 1 229 ? -19.047 -13.914 24.875 1 96.81 229 PRO B O 1
ATOM 3650 N N . GLU B 1 230 ? -19.719 -13.867 27 1 94.06 230 GLU B N 1
ATOM 3651 C CA . GLU B 1 230 ? -18.453 -13.352 27.516 1 94.06 230 GLU B CA 1
ATOM 3652 C C . GLU B 1 230 ? -17.266 -14.164 27 1 94.06 230 GLU B C 1
ATOM 3654 O O . GLU B 1 230 ? -16.266 -13.594 26.562 1 94.06 230 GLU B O 1
ATOM 3659 N N . ALA B 1 231 ? -17.375 -15.422 26.953 1 95.12 231 ALA B N 1
ATOM 3660 C CA . ALA B 1 231 ? -16.281 -16.281 26.516 1 95.12 231 ALA B CA 1
ATOM 3661 C C . ALA B 1 231 ? -15.969 -16.078 25.031 1 95.12 231 ALA B C 1
ATOM 3663 O O . ALA B 1 231 ? -14.805 -16.078 24.625 1 95.12 231 ALA B O 1
ATOM 3664 N N . GLU B 1 232 ? -17 -15.867 24.25 1 96.12 232 GLU B N 1
ATOM 3665 C CA . GLU B 1 232 ? -16.828 -15.625 22.828 1 96.12 232 GLU B CA 1
ATOM 3666 C C . GLU B 1 232 ? -16.234 -14.242 22.562 1 96.12 232 GLU B C 1
ATOM 3668 O O . GLU B 1 232 ? -15.359 -14.086 21.719 1 96.12 232 GLU B O 1
ATOM 3673 N N . ALA B 1 233 ? -16.688 -13.305 23.297 1 95.81 233 ALA B N 1
ATOM 3674 C CA . ALA B 1 233 ? -16.219 -11.938 23.141 1 95.81 233 ALA B CA 1
ATOM 3675 C C . ALA B 1 233 ? -14.727 -11.828 23.453 1 95.81 233 ALA B C 1
ATOM 3677 O O . ALA B 1 233 ? -14 -11.062 22.812 1 95.81 233 ALA B O 1
ATOM 3678 N N . ALA B 1 234 ? -14.289 -12.609 24.359 1 94.38 234 ALA B N 1
ATOM 3679 C CA . ALA B 1 234 ? -12.906 -12.539 24.828 1 94.38 234 ALA B CA 1
ATOM 3680 C C . ALA B 1 234 ? -11.953 -13.133 23.781 1 94.38 234 ALA B C 1
ATOM 3682 O O . ALA B 1 234 ? -10.781 -12.766 23.734 1 94.38 234 ALA B O 1
ATOM 3683 N N . THR B 1 235 ? -12.5 -13.984 22.922 1 95.94 235 THR B N 1
ATOM 3684 C CA . THR B 1 235 ? -11.586 -14.727 22.062 1 95.94 235 THR B CA 1
ATOM 3685 C C . THR B 1 235 ? -11.898 -14.477 20.594 1 95.94 235 THR B C 1
ATOM 3687 O O . THR B 1 235 ? -11.203 -14.984 19.703 1 95.94 235 THR B O 1
ATOM 3690 N N . ILE B 1 236 ? -12.867 -13.656 20.344 1 97.19 236 ILE B N 1
ATOM 3691 C CA . ILE B 1 236 ? -13.312 -13.469 18.969 1 97.19 236 ILE B CA 1
ATOM 3692 C C . ILE B 1 236 ? -12.195 -12.844 18.141 1 97.19 236 ILE B C 1
ATOM 3694 O O . ILE B 1 236 ? -11.461 -11.977 18.625 1 97.19 236 ILE B O 1
ATOM 3698 N N . THR B 1 237 ? -12.039 -13.289 16.922 1 96.44 237 THR B N 1
ATOM 3699 C CA . THR B 1 237 ? -11.016 -12.797 16 1 96.44 237 THR B CA 1
ATOM 3700 C C . THR B 1 237 ? -11.562 -11.648 15.156 1 96.44 237 THR B C 1
ATOM 3702 O O . THR B 1 237 ? -12.773 -11.5 15.008 1 96.44 237 THR B O 1
ATOM 3705 N N . PRO B 1 238 ? -10.688 -10.812 14.633 1 95.81 238 PRO B N 1
ATOM 3706 C CA . PRO B 1 238 ? -11.141 -9.766 13.719 1 95.81 238 PRO B CA 1
ATOM 3707 C C . PRO B 1 238 ? -11.938 -10.312 12.539 1 95.81 238 PRO B C 1
ATOM 3709 O O . PRO B 1 238 ? -12.914 -9.695 12.102 1 95.81 238 PRO B O 1
ATOM 3712 N N . GLU B 1 239 ? -11.555 -11.445 12.031 1 94 239 GLU B N 1
ATOM 3713 C CA . GLU B 1 239 ? -12.219 -12.078 10.898 1 94 239 GLU B CA 1
ATOM 3714 C C . GLU B 1 239 ? -13.672 -12.422 11.227 1 94 239 GLU B C 1
ATOM 3716 O O . GLU B 1 239 ? -14.555 -12.289 10.375 1 94 239 GLU B O 1
ATOM 3721 N N . ASP B 1 240 ? -13.883 -12.82 12.461 1 96.56 240 ASP B N 1
ATOM 3722 C CA . ASP B 1 240 ? -15.227 -13.211 12.883 1 96.56 240 ASP B CA 1
ATOM 3723 C C . ASP B 1 240 ? -16.047 -11.984 13.281 1 96.56 240 ASP B C 1
ATOM 3725 O O . ASP B 1 240 ? -17.281 -12 13.164 1 96.56 240 ASP B O 1
ATOM 3729 N N . LEU B 1 241 ? -15.398 -10.977 13.695 1 97.56 241 LEU B N 1
ATOM 3730 C CA . LEU B 1 241 ? -16.078 -9.789 14.195 1 97.56 241 LEU B CA 1
ATOM 3731 C C . LEU B 1 241 ? -16.438 -8.844 13.055 1 97.56 241 LEU B C 1
ATOM 3733 O O . LEU B 1 241 ? -17.484 -8.203 13.078 1 97.56 241 LEU B O 1
ATOM 3737 N N . ALA B 1 242 ? -15.602 -8.742 12.031 1 96.81 242 ALA B N 1
ATOM 3738 C CA . ALA B 1 242 ? -15.742 -7.75 10.961 1 96.81 242 ALA B CA 1
ATOM 3739 C C . ALA B 1 242 ? -17.109 -7.859 10.281 1 96.81 242 ALA B C 1
ATOM 3741 O O . ALA B 1 242 ? -17.766 -6.852 10.055 1 96.81 242 ALA B O 1
ATOM 3742 N N . PRO B 1 243 ? -17.609 -9.109 10.07 1 95.94 243 PRO B N 1
ATOM 3743 C CA . PRO B 1 243 ? -18.906 -9.203 9.414 1 95.94 243 PRO B CA 1
ATOM 3744 C C . PRO B 1 243 ? -20.047 -8.688 10.281 1 95.94 243 PRO B C 1
ATOM 3746 O O . PRO B 1 243 ? -21.109 -8.352 9.766 1 95.94 243 PRO B O 1
ATOM 3749 N N . ARG B 1 244 ? -19.828 -8.625 11.531 1 95.5 244 ARG B N 1
ATOM 3750 C CA . ARG B 1 244 ? -20.844 -8.094 12.43 1 95.5 244 ARG B CA 1
ATOM 3751 C C . ARG B 1 244 ? -20.891 -6.566 12.352 1 95.5 244 ARG B C 1
ATOM 3753 O O . ARG B 1 244 ? -21.953 -5.965 12.555 1 95.5 244 ARG B O 1
ATOM 3760 N N . ILE B 1 245 ? -19.75 -5.992 12.078 1 95.5 245 ILE B N 1
ATOM 3761 C CA . ILE B 1 245 ? -19.641 -4.539 11.977 1 95.5 245 ILE B CA 1
ATOM 3762 C C . ILE B 1 245 ? -19.953 -4.094 10.555 1 95.5 245 ILE B C 1
ATOM 3764 O O . ILE B 1 245 ? -20.594 -3.062 10.344 1 95.5 245 ILE B O 1
ATOM 3768 N N . TYR B 1 246 ? -19.438 -4.895 9.602 1 94.69 246 TYR B N 1
ATOM 3769 C CA . TYR B 1 246 ? -19.594 -4.656 8.172 1 94.69 246 TYR B CA 1
ATOM 3770 C C . TYR B 1 246 ? -20.234 -5.852 7.48 1 94.69 246 TYR B C 1
ATOM 3772 O O . TYR B 1 246 ? -19.547 -6.641 6.828 1 94.69 246 TYR B O 1
ATOM 3780 N N . PRO B 1 247 ? -21.5 -5.953 7.527 1 94.12 247 PRO B N 1
ATOM 3781 C CA . PRO B 1 247 ? -22.141 -7.137 6.938 1 94.12 247 PRO B CA 1
ATOM 3782 C C . PRO B 1 247 ? -22.094 -7.133 5.41 1 94.12 247 PRO B C 1
ATOM 3784 O O . PRO B 1 247 ? -22.219 -6.074 4.793 1 94.12 247 PRO B O 1
ATOM 3787 N N . GLY B 1 248 ? -21.859 -8.25 4.836 1 91.94 248 GLY B N 1
ATOM 3788 C CA . GLY B 1 248 ? -22.078 -8.461 3.414 1 91.94 248 GLY B CA 1
ATOM 3789 C C . GLY B 1 248 ? -20.891 -8.078 2.559 1 91.94 248 GLY B C 1
ATOM 3790 O O . GLY B 1 248 ? -20.984 -8.039 1.33 1 91.94 248 GLY B O 1
ATOM 3791 N N . LEU B 1 249 ? -19.781 -7.75 3.182 1 92.69 249 LEU B N 1
ATOM 3792 C CA . LEU B 1 249 ? -18.625 -7.367 2.396 1 92.69 249 LEU B CA 1
ATOM 3793 C C . LEU B 1 249 ? -17.859 -8.602 1.902 1 92.69 249 LEU B C 1
ATOM 3795 O O . LEU B 1 249 ? -17.844 -9.633 2.578 1 92.69 249 LEU B O 1
ATOM 3799 N N . THR B 1 250 ? -17.328 -8.5 0.728 1 89.44 250 THR B N 1
ATOM 3800 C CA . THR B 1 250 ? -16.5 -9.562 0.159 1 89.44 250 THR B CA 1
ATOM 3801 C C . THR B 1 250 ? -15.25 -8.977 -0.496 1 89.44 250 THR B C 1
ATOM 3803 O O . THR B 1 250 ? -15.133 -7.754 -0.647 1 89.44 250 THR B O 1
ATOM 3806 N N . GLY B 1 251 ? -14.328 -9.82 -0.68 1 87.75 251 GLY B N 1
ATOM 3807 C CA . GLY B 1 251 ? -13.156 -9.422 -1.44 1 87.75 251 GLY B CA 1
ATOM 3808 C C . GLY B 1 251 ? -12.266 -8.445 -0.695 1 87.75 251 GLY B C 1
ATOM 3809 O O . GLY B 1 251 ? -12.078 -8.57 0.517 1 87.75 251 GLY B O 1
ATOM 3810 N N . THR B 1 252 ? -11.703 -7.57 -1.454 1 87.44 252 THR B N 1
ATOM 3811 C CA . THR B 1 252 ? -10.719 -6.633 -0.934 1 87.44 252 THR B CA 1
ATOM 3812 C C . THR B 1 252 ? -11.336 -5.734 0.136 1 87.44 252 THR B C 1
ATOM 3814 O O . THR B 1 252 ? -10.688 -5.426 1.142 1 87.44 252 THR B O 1
ATOM 3817 N N . VAL B 1 253 ? -12.531 -5.305 -0.138 1 92.38 253 VAL B N 1
ATOM 3818 C CA . VAL B 1 253 ? -13.188 -4.418 0.813 1 92.38 253 VAL B CA 1
ATOM 3819 C C . VAL B 1 253 ? -13.359 -5.129 2.152 1 92.38 253 VAL B C 1
ATOM 3821 O O . VAL B 1 253 ? -13.125 -4.539 3.211 1 92.38 253 VAL B O 1
ATOM 3824 N N . ALA B 1 254 ? -13.703 -6.398 2.109 1 92.88 254 ALA B N 1
ATOM 3825 C CA . ALA B 1 254 ? -13.828 -7.199 3.324 1 92.88 254 ALA B CA 1
ATOM 3826 C C . ALA B 1 254 ? -12.484 -7.316 4.043 1 92.88 254 ALA B C 1
ATOM 3828 O O . ALA B 1 254 ? -12.43 -7.258 5.273 1 92.88 254 ALA B O 1
ATOM 3829 N N . ARG B 1 255 ? -11.492 -7.531 3.291 1 89.25 255 ARG B N 1
ATOM 3830 C CA . ARG B 1 255 ? -10.156 -7.652 3.879 1 89.25 255 ARG B CA 1
ATOM 3831 C C . ARG B 1 255 ? -9.766 -6.383 4.625 1 89.25 255 ARG B C 1
ATOM 3833 O O . ARG B 1 255 ? -9.211 -6.449 5.723 1 89.25 255 ARG B O 1
ATOM 3840 N N . VAL B 1 256 ? -10.047 -5.246 4.062 1 90.12 256 VAL B N 1
ATOM 3841 C CA . VAL B 1 256 ? -9.719 -3.971 4.688 1 90.12 256 VAL B CA 1
ATOM 3842 C C . VAL B 1 256 ? -10.586 -3.77 5.93 1 90.12 256 VAL B C 1
ATOM 3844 O O . VAL B 1 256 ? -10.109 -3.234 6.938 1 90.12 256 VAL B O 1
ATOM 3847 N N . ALA B 1 257 ? -11.805 -4.168 5.812 1 94.19 257 ALA B N 1
ATOM 3848 C CA . ALA B 1 257 ? -12.68 -4.105 6.98 1 94.19 257 ALA B CA 1
ATOM 3849 C C . ALA B 1 257 ? -12.109 -4.922 8.141 1 94.19 257 ALA B C 1
ATOM 3851 O O . ALA B 1 257 ? -12.125 -4.473 9.289 1 94.19 257 ALA B O 1
ATOM 3852 N N . VAL B 1 258 ? -11.625 -6.09 7.848 1 93.94 258 VAL B N 1
ATOM 3853 C CA . VAL B 1 258 ? -11.031 -6.949 8.867 1 93.94 258 VAL B CA 1
ATOM 3854 C C . VAL B 1 258 ? -9.836 -6.246 9.5 1 93.94 258 VAL B C 1
ATOM 3856 O O . VAL B 1 258 ? -9.672 -6.27 10.727 1 93.94 258 VAL B O 1
ATOM 3859 N N . GLN B 1 259 ? -9.078 -5.605 8.711 1 91.38 259 GLN B N 1
ATOM 3860 C CA . GLN B 1 259 ? -7.898 -4.91 9.219 1 91.38 259 GLN B CA 1
ATOM 3861 C C . GLN B 1 259 ? -8.289 -3.742 10.117 1 91.38 259 GLN B C 1
ATOM 3863 O O . GLN B 1 259 ? -7.652 -3.5 11.141 1 91.38 259 GLN B O 1
ATOM 3868 N N . THR B 1 260 ? -9.258 -3.008 9.648 1 93.5 260 THR B N 1
ATOM 3869 C CA . THR B 1 260 ? -9.766 -1.895 10.445 1 93.5 260 THR B CA 1
ATOM 3870 C C . THR B 1 260 ? -10.266 -2.381 11.805 1 93.5 260 THR B C 1
ATOM 3872 O O . THR B 1 260 ? -9.914 -1.806 12.836 1 93.5 260 THR B O 1
ATOM 3875 N N . VAL B 1 261 ? -10.992 -3.463 11.789 1 96.19 261 VAL B N 1
ATOM 3876 C CA . VAL B 1 261 ? -11.539 -4.027 13.016 1 96.19 261 VAL B CA 1
ATOM 3877 C C . VAL B 1 261 ? -10.406 -4.551 13.891 1 96.19 261 VAL B C 1
ATOM 3879 O O . VAL B 1 261 ? -10.445 -4.406 15.117 1 96.19 261 VAL B O 1
ATOM 3882 N N . ALA B 1 262 ? -9.422 -5.129 13.297 1 95.25 262 ALA B N 1
ATOM 3883 C CA . ALA B 1 262 ? -8.281 -5.664 14.047 1 95.25 262 ALA B CA 1
ATOM 3884 C C . ALA B 1 262 ? -7.602 -4.57 14.867 1 95.25 262 ALA B C 1
ATOM 3886 O O . ALA B 1 262 ? -7.297 -4.77 16.047 1 95.25 262 ALA B O 1
ATOM 3887 N N . ALA B 1 263 ? -7.352 -3.445 14.266 1 95.06 263 ALA B N 1
ATOM 3888 C CA . ALA B 1 263 ? -6.691 -2.334 14.945 1 95.06 263 ALA B CA 1
ATOM 3889 C C . ALA B 1 263 ? -7.535 -1.837 16.125 1 95.06 263 ALA B C 1
ATOM 3891 O O . ALA B 1 263 ? -7.004 -1.571 17.203 1 95.06 263 ALA B O 1
ATOM 3892 N N . HIS B 1 264 ? -8.82 -1.709 15.891 1 97.19 264 HIS B N 1
ATOM 3893 C CA . HIS B 1 264 ? -9.719 -1.218 16.938 1 97.19 264 HIS B CA 1
ATOM 3894 C C . HIS B 1 264 ? -9.852 -2.232 18.062 1 97.19 264 HIS B C 1
ATOM 3896 O O . HIS B 1 264 ? -9.867 -1.859 19.234 1 97.19 264 HIS B O 1
ATOM 3902 N N . LEU B 1 265 ? -9.977 -3.502 17.656 1 97.06 265 LEU B N 1
ATOM 3903 C CA . LEU B 1 265 ? -10.094 -4.562 18.656 1 97.06 265 LEU B CA 1
ATOM 3904 C C . LEU B 1 265 ? -8.859 -4.621 19.531 1 97.06 265 LEU B C 1
ATOM 3906 O O . LEU B 1 265 ? -8.969 -4.781 20.75 1 97.06 265 LEU B O 1
ATOM 3910 N N . ARG B 1 266 ? -7.73 -4.496 18.984 1 95.88 266 ARG B N 1
ATOM 3911 C CA . ARG B 1 266 ? -6.488 -4.473 19.75 1 95.88 266 ARG B CA 1
ATOM 3912 C C . ARG B 1 266 ? -6.5 -3.338 20.766 1 95.88 266 ARG B C 1
ATOM 3914 O O . ARG B 1 266 ? -6.102 -3.527 21.922 1 95.88 266 ARG B O 1
ATOM 3921 N N . HIS B 1 267 ? -6.898 -2.166 20.328 1 96.81 267 HIS B N 1
ATOM 3922 C CA . HIS B 1 267 ? -6.992 -1.019 21.219 1 96.81 267 HIS B CA 1
ATOM 3923 C C . HIS B 1 267 ? -7.879 -1.327 22.422 1 96.81 267 HIS B C 1
ATOM 3925 O O . HIS B 1 267 ? -7.523 -1.009 23.562 1 96.81 267 HIS B O 1
ATOM 3931 N N . LEU B 1 268 ? -9.008 -1.981 22.156 1 96.38 268 LEU B N 1
ATOM 3932 C CA . LEU B 1 268 ? -9.961 -2.283 23.203 1 96.38 268 LEU B CA 1
ATOM 3933 C C . LEU B 1 268 ? -9.398 -3.326 24.172 1 96.38 268 LEU B C 1
ATOM 3935 O O . LEU B 1 268 ? -9.648 -3.268 25.375 1 96.38 268 LEU B O 1
ATOM 3939 N N . ARG B 1 269 ? -8.656 -4.227 23.625 1 94.44 269 ARG B N 1
ATOM 3940 C CA . ARG B 1 269 ? -8.133 -5.316 24.438 1 94.44 269 ARG B CA 1
ATOM 3941 C C . ARG B 1 269 ? -6.898 -4.871 25.219 1 94.44 269 ARG B C 1
ATOM 3943 O O . ARG B 1 269 ? -6.629 -5.387 26.312 1 94.44 269 ARG B O 1
ATOM 3950 N N . GLU B 1 270 ? -6.113 -4.008 24.75 1 90.06 270 GLU B N 1
ATOM 3951 C CA . GLU B 1 270 ? -4.875 -3.584 25.391 1 90.06 270 GLU B CA 1
ATOM 3952 C C . GLU B 1 270 ? -5.09 -2.316 26.219 1 90.06 270 GLU B C 1
ATOM 3954 O O . GLU B 1 270 ? -4.23 -1.937 27.016 1 90.06 270 GLU B O 1
ATOM 3959 N N . GLY B 1 271 ? -6.109 -1.592 25.953 1 76.69 271 GLY B N 1
ATOM 3960 C CA . GLY B 1 271 ? -6.375 -0.362 26.688 1 76.69 271 GLY B CA 1
ATOM 3961 C C . GLY B 1 271 ? -7.348 -0.548 27.828 1 76.69 271 GLY B C 1
ATOM 3962 O O . GLY B 1 271 ? -6.988 -1.089 28.875 1 76.69 271 GLY B O 1
#

Foldseek 3Di:
DPVVLQDFADDQWPQKTWQFDCDDDPQFHRGFIKIWGADPPFLEIEIEQQFALVVSVVSLSNVCSNNVNHQHAEYEYFDDDRRRQRNLVVNCVVRVHWYEFQDVVSTDNPDDHDDAQDWDDDRNFIWTWHQQAALANRGIKIWTCPTDPRTAIEREQLQEQDDHHARPPPRGAVVSSLVSLVVQLVSDFHFYHYRHHDTHGGRNVRSVVRNVVLVVLLVLLVVQLVVDPPVCSVDPALLRSLCVSPPPDDDPVSVSSSSSSRRSSVVVVVD/DPVVLQDFADDQWAQKTWDFDCDDDPQFHRGFIKIWGADPPFLEIEIEQQFALVVSVVSLSNVVSNNVNHQHAEYEYFDDDRRRQRNLVVNCVVRVHWYEFQDVVSTDNPDDHDDAQDWDDDRNFIWTWHQQAALANRGIKIWTCPTDPRTAIEREQLQEQDDHHARPPPRGAVVSSLVSLVVQLVSDFHFYRYRHHDTHGGRNVRSVVNNVVLVVLLVLLVVQLVVDPPVCSLDPALLRSLCVSPPPDDDPVSVSSSSSSRRSSVVVNVD